Protein AF-0000000070609303 (afdb_homodimer)

Nearest PDB structures (foldseek):
  3dmk-assembly1_A  TM=9.144E-01  e=4.375E-32  Drosophila melanogaster
  6zr7-assembly1_AAA  TM=6.927E-01  e=3.925E-20  Homo sapiens
  6dld-assembly2_C  TM=5.557E-01  e=2.179E-17  Homo sapiens
  5i99-assembly1_A  TM=5.282E-01  e=9.955E-18  Mus musculus
  6dlf-assembly1_A  TM=7.213E-01  e=1.337E-13  Homo sapiens

Organism: Penaeus vannamei (NCBI:txid6689)

Sequence (718 aa):
MTRSYPRVKGVPVVRAMGEVTAVAGERLVLTCPVGGYPIHTRRWFKEGTQLPVSRRQSVHPNGSLVIDNVQRKTDSGSYSCTASTRHGDTSTQSVQVKVLVPPRIGPFSFRSNAAAGIRVQVSCGLEQGDLPVTFRWLKDGTPFTDTRFLDAVDPLRRGPAADLALEVRQLDAYSSILIIPHLSAAHAGNYTCEATNAARSASFTAPLTVSVPPRWVTEPADVSVVRGRDVVLPCQTEGFPPPTVVWRKAHGSAPGTYRDLLGTPGVQQLANGSLFLTQVAKEDEGRYLCEATNTIGAGLSKVVKITVNAPPRFSSHRENVSAGSGTKAILRCPVSGDQPMKVSWHKDGRIVTPSESYRMTRSYPRVKGVPVVRAMGEVTAVAGERLVLTCPVGGYPIHTRRWFKEGTQLPVSRRQSVHPNGSLVIDNVQRKTDSGSYSCTASTRHGDTSTQSVQVKVLVPPRIGPFSFRSNAAAGIRVQVSCGLEQGDLPVTFRWLKDGTPFTDTRFLDAVDPLRRGPAADLALEVRQLDAYSSILIIPHLSAAHAGNYTCEATNAARSASFTAPLTVSVPPRWVTEPADVSVVRGRDVVLPCQTEGFPPPTVVWRKAHGSAPGTYRDLLGTPGVQQLANGSLFLTQVAKEDEGRYLCEATNTIGAGLSKVVKITVNAPPRFSSHRENVSAGSGTKAILRCPVSGDQPMKVSWHKDGRIVTPSESYR

pLDDT: mean 83.14, std 16.48, range [27.83, 97.88]

Solvent-accessible surface area (backbone atoms only — not comparable to full-atom values): 40474 Å² total; per-residue (Å²): 130,82,78,76,71,76,76,47,81,51,73,47,40,44,51,84,69,59,76,42,80,40,47,44,65,34,73,41,78,45,71,55,53,67,40,33,34,71,72,67,45,64,45,43,26,44,81,83,40,67,60,58,50,30,79,48,36,44,71,42,94,86,31,34,37,37,33,47,54,32,39,53,87,76,60,40,44,49,33,33,37,37,35,28,33,87,88,64,50,70,22,70,32,62,32,46,37,44,52,34,42,40,41,36,72,47,65,60,54,56,54,78,61,31,49,51,59,31,26,46,66,46,52,47,32,44,26,42,49,48,81,70,50,46,78,45,48,21,50,72,84,40,57,50,59,59,67,83,71,48,62,75,83,66,77,77,68,62,44,81,50,62,74,44,75,59,45,78,45,76,75,55,82,54,30,35,34,42,36,27,67,56,35,40,72,84,68,42,44,38,38,32,44,36,37,35,35,93,62,34,72,29,75,52,74,32,63,36,46,52,20,34,46,48,41,71,74,38,70,61,58,67,45,78,41,52,57,60,38,68,49,73,45,53,38,27,66,43,39,36,61,70,48,50,65,46,55,26,32,59,46,80,88,54,88,84,40,62,40,75,45,81,82,41,88,54,48,44,73,44,96,62,45,20,38,37,35,50,52,34,45,73,82,63,38,43,45,33,35,44,34,31,40,55,88,36,83,86,44,42,50,40,53,30,41,38,42,55,44,45,68,71,37,66,62,75,73,83,64,84,77,81,53,62,96,91,52,88,72,84,85,79,78,62,64,49,49,56,84,90,71,87,83,82,46,67,56,100,86,39,78,50,60,85,85,57,81,77,125,130,80,79,76,71,76,75,45,80,52,74,48,40,45,51,84,70,58,76,43,80,40,47,44,65,35,74,42,77,47,72,54,53,67,40,34,34,72,70,66,44,65,45,45,28,46,83,84,40,66,59,59,49,27,79,49,36,44,70,41,94,86,32,33,37,37,34,48,54,32,39,53,88,78,60,40,44,50,34,34,38,38,36,28,33,86,88,63,50,69,21,70,32,62,30,46,37,44,51,36,42,40,41,36,73,48,64,61,55,57,55,80,62,32,50,52,60,31,26,46,66,47,54,48,32,45,28,42,49,49,81,69,52,47,79,45,50,22,50,71,85,40,57,49,62,57,69,83,73,51,57,81,81,67,81,77,68,62,46,82,52,63,76,44,76,61,46,78,44,76,75,55,82,52,30,36,34,42,38,27,66,58,36,40,72,82,67,42,44,38,39,32,44,35,36,35,34,94,63,34,71,29,74,51,74,33,64,36,46,53,21,34,46,49,39,70,75,37,70,62,60,67,46,78,42,51,57,60,38,67,49,74,44,50,38,26,66,44,39,36,61,71,47,49,66,48,54,24,32,59,46,79,91,55,87,84,40,63,40,73,43,80,81,41,86,52,50,44,71,45,96,61,43,21,39,37,35,51,54,34,45,74,82,64,38,42,44,33,34,45,34,31,42,54,86,36,84,87,43,41,50,39,53,30,43,39,43,55,43,44,68,71,37,68,60,80,73,83,65,83,76,80,54,61,96,93,51,88,70,84,86,80,79,63,66,46,51,58,85,90,70,87,83,79,45,67,56,99,88,38,80,50,61,86,86,57,80,77,126

InterPro domains:
  IPR003598 Immunoglobulin subtype 2 [SM00408] (23-88)
  IPR003598 Immunoglobulin subtype 2 [SM00408] (115-200)
  IPR003598 Immunoglobulin subtype 2 [SM00408] (226-297)
  IPR003599 Immunoglobulin domain subtype [SM00409] (17-100)
  IPR003599 Immunoglobulin domain subtype [SM00409] (109-211)
  IPR003599 Immunoglobulin domain subtype [SM00409] (220-309)
  IPR007110 Immunoglobulin-like domain [PS50835] (6-96)
  IPR007110 Immunoglobulin-like domain [PS50835] (103-211)
  IPR007110 Immunoglobulin-like domain [PS50835] (214-307)
  IPR007110 Immunoglobulin-like domain [PS50835] (312-359)
  IPR013098 Immunoglobulin I-set [PF07679] (312-358)
  IPR013783 Immunoglobulin-like fold [G3DSA:2.60.40.10] (13-101)
  IPR013783 Immunoglobulin-like fold [G3DSA:2.60.40.10] (102-211)
  IPR013783 Immunoglobulin-like fold [G3DSA:2.60.40.10] (212-306)
  IPR013783 Immunoglobulin-like fold [G3DSA:2.60.40.10] (307-359)
  IPR036179 Immunoglobulin-like domain superfamily [SSF48726] (13-105)
  IPR036179 Immunoglobulin-like domain superfamily [SSF48726] (99-216)
  IPR036179 Immunoglobulin-like domain superfamily [SSF48726] (212-314)
  IPR036179 Immunoglobulin-like domain superfamily [SSF48726] (286-358)

Foldseek 3Di:
DPPPADADADFKEWDAPEEAEAEAQAKDKDATRIHYPDWDDKWKAFPRHTDDPDPQWDADRNRMIMGHRDDQVPRFGKMKMWIADPVGRIYMYIYGYHYWYAWDWDDWEDDDAAEFFAKDKIKTFTPDGDDQKDKWKAFQNHTCPPVVVPPPDDPPCNDPNNPQQKDKADPDSTMIMIIRHTGDQVRFGKMKMWMDDPRGIDIDIYGDHYWYAKDFPDDWEADEEEAQAKDKTDGAIDIVPGWDKFKWFDDDDDPPDTDGPPPPPQWDADPRGMIIGGRDDQVNWGKMKIWIGDPPPDGDIDIYTYHYWYPWDFDDDPDPDDDPDPDQDDDDGDTDTDPPDDDFDDDPRDTDDVVDSPD/DPPPADADADFKEWDAPEEAEAEAQAKDKDATDIHYPDWDDKWKDFPRHTDDPDPQWDADRNRMIMGHRDDQVPRFGKMKMWIADPVGRIYMYIYGYHYWYAWDWDDWEDDPAAEFFAKDKIKTFTPDGDDQKDKWKDFQNHTCPPVVVPPDDDPPCNDPNNPQQKDKADPDSTMIMIIRHTGDQVRFTKMKMWMDDPRGIDIDIYGDHYWYAKDFPDDWEADEEEAQAKDKTDGAIDIVVGWDKFKWFDDDDDPPDTDGCPPPPQWDADPRGMIIGGRDDQVNWGKMKMWIGDPPPDGDIDIYTYHYWYPWDFPDDPDPDDDPDPDQDDDDGDIDTDPPDDDFDDDPRDTDDVVDSPD

Secondary structure (DSSP, 8-state):
--------BSS-EEPP--EEEEETTS-EEEE--EESB---EEEEEETTEESP-STTEEE-TTSEEEESS--HHHH-EEEEEEEE-TTS-EEEEEEEEEEEPPPEEPP--PPTTEETTS-EEEEEEEEE-PSP-EEEEEETTEE---TTS-SSS-TT---GGGGS--EEEE-SSSEEEEEESS--GGG-EEEEEEEE-SS-EEEEEEEE-EEEEEEEEE----EEEETTS-EEE--EEEEESPPEEEEEEE-SSSTT-EEE-TT-TTEEE-TTS-EEESS--GGG-EEEEEEEE-SSTT-EEEEEEEEEE---EE----------TT--------EESSSSP---EEETTEEE-TT----/--------BSS-EEPP--EEEEETTS-EEEE--EESB---EEEEEETTEESP-STTEEE-TTSEEEESS--HHHH-EEEEEEEE-TTS-EEEEEEEEEEEPPPEEPP--PPTTEETTS-EEEEEEEEE-PSP-EEEEEETTEE---TTS-SSS-TT---GGGGS--EEEE-SSSEEEEEESS--GGG-EEEEEEEE-SS-EEEEEEEE-EEEEEEEEE----EEEETT--EEE--EEEEESPPEEEEEEE-SSSTT-EEE-TT-TTEEE-TTS-EEESS--GGG-EEEEEEEE-SSTT-EEEEEEEEEE---EE-S--------TT--------EESSSSP---EEETTEEE-TT----

Radius of gyration: 47.35 Å; Cα contacts (8 Å, |Δi|>4): 1684; chains: 2; bounding box: 68×185×93 Å

Structure (mmCIF, N/CA/C/O backbone):
data_AF-0000000070609303-model_v1
#
loop_
_entity.id
_entity.type
_entity.pdbx_description
1 polymer 'Down syndrome cell adhesion molecule-like protein'
#
loop_
_atom_site.group_PDB
_atom_site.id
_atom_site.type_symbol
_atom_site.label_atom_id
_atom_site.label_alt_id
_atom_site.label_comp_id
_atom_site.label_asym_id
_atom_site.label_entity_id
_atom_site.label_seq_id
_atom_site.pdbx_PDB_ins_code
_atom_site.Cartn_x
_atom_site.Cartn_y
_atom_site.Cartn_z
_atom_site.occupancy
_atom_site.B_iso_or_equiv
_atom_site.auth_seq_id
_atom_site.auth_comp_id
_atom_site.auth_asym_id
_atom_site.auth_atom_id
_atom_site.pdbx_PDB_model_num
ATOM 1 N N . MET A 1 1 ? -32.781 28.156 17.172 1 27.83 1 MET A N 1
ATOM 2 C CA . MET A 1 1 ? -33.438 29.219 17.922 1 27.83 1 MET A CA 1
ATOM 3 C C . MET A 1 1 ? -32.438 30.219 18.484 1 27.83 1 MET A C 1
ATOM 5 O O . MET A 1 1 ? -31.547 29.844 19.266 1 27.83 1 MET A O 1
ATOM 9 N N . THR A 1 2 ? -32.125 31.188 17.719 1 32.16 2 THR A N 1
ATOM 10 C CA . THR A 1 2 ? -31.172 32.25 18.031 1 32.16 2 THR A CA 1
ATOM 11 C C . THR A 1 2 ? -31.562 32.969 19.312 1 32.16 2 THR A C 1
ATOM 13 O O . THR A 1 2 ? -32.625 33.594 19.391 1 32.16 2 THR A O 1
ATOM 16 N N . ARG A 1 3 ? -31.219 32.438 20.453 1 38.66 3 ARG A N 1
ATOM 17 C CA . ARG A 1 3 ? -31.656 33 21.734 1 38.66 3 ARG A CA 1
ATOM 18 C C . ARG A 1 3 ? -31.422 34.5 21.781 1 38.66 3 ARG A C 1
ATOM 20 O O . ARG A 1 3 ? -30.297 34.969 21.594 1 38.66 3 ARG A O 1
ATOM 27 N N . SER A 1 4 ? -32.5 35.219 21.438 1 40.62 4 SER A N 1
ATOM 28 C CA . SER A 1 4 ? -32.562 36.688 21.531 1 40.62 4 SER A CA 1
ATOM 29 C C . SER A 1 4 ? -32.281 37.156 22.953 1 40.62 4 SER A C 1
ATOM 31 O O . SER A 1 4 ? -32.906 36.75 23.906 1 40.62 4 SER A O 1
ATOM 33 N N . TYR A 1 5 ? -31.141 37.375 23.266 1 51.41 5 TYR A N 1
ATOM 34 C CA . TYR A 1 5 ? -30.781 37.844 24.594 1 51.41 5 TYR A CA 1
ATOM 35 C C . TYR A 1 5 ? -31.406 39.219 24.875 1 51.41 5 TYR A C 1
ATOM 37 O O . TYR A 1 5 ? -31.469 40.062 23.984 1 51.41 5 TYR A O 1
ATOM 45 N N . PRO A 1 6 ? -32.188 39.344 25.984 1 49.75 6 PRO A N 1
ATOM 46 C CA . PRO A 1 6 ? -32.812 40.594 26.375 1 49.75 6 PRO A CA 1
ATOM 47 C C . PRO A 1 6 ? -31.844 41.781 26.422 1 49.75 6 PRO A C 1
ATOM 49 O O . PRO A 1 6 ? -30.703 41.625 26.859 1 49.75 6 PRO A O 1
ATOM 52 N N . ARG A 1 7 ? -32.062 42.875 25.688 1 52.84 7 ARG A N 1
ATOM 53 C CA . ARG A 1 7 ? -31.375 44.156 25.562 1 52.84 7 ARG A CA 1
ATOM 54 C C . ARG A 1 7 ? -31.547 44.969 26.828 1 52.84 7 ARG A C 1
ATOM 56 O O . ARG A 1 7 ? -32.562 45.625 27.031 1 52.84 7 ARG A O 1
ATOM 63 N N . VAL A 1 8 ? -31.047 44.531 28.047 1 52.94 8 VAL A N 1
ATOM 64 C CA . VAL A 1 8 ? -31.156 45.406 29.219 1 52.94 8 VAL A CA 1
ATOM 65 C C . VAL A 1 8 ? -30.078 46.5 29.156 1 52.94 8 VAL A C 1
ATOM 67 O O . VAL A 1 8 ? -28.906 46.188 28.891 1 52.94 8 VAL A O 1
ATOM 70 N N . LYS A 1 9 ? -30.5 47.812 29.234 1 64.62 9 LYS A N 1
ATOM 71 C CA . LYS A 1 9 ? -29.656 48.969 29.328 1 64.62 9 LYS A CA 1
ATOM 72 C C . LYS A 1 9 ? -28.719 48.875 30.531 1 64.62 9 LYS A C 1
ATOM 74 O O . LYS A 1 9 ? -29.172 48.625 31.656 1 64.62 9 LYS A O 1
ATOM 79 N N . GLY A 1 10 ? -27.406 48.344 30.5 1 66.31 10 GLY A N 1
ATOM 80 C CA . GLY A 1 10 ? -26.453 48.25 31.594 1 66.31 10 GLY A CA 1
ATOM 81 C C . GLY A 1 10 ? -25.031 47.969 31.125 1 66.31 10 GLY A C 1
ATOM 82 O O . GLY A 1 10 ? -24.719 48.094 29.938 1 66.31 10 GLY A O 1
ATOM 83 N N . VAL A 1 11 ? -24.172 47.688 32.125 1 77.19 11 VAL A N 1
ATOM 84 C CA . VAL A 1 11 ? -22.766 47.344 31.984 1 77.19 11 VAL A CA 1
ATOM 85 C C . VAL A 1 11 ? -22.609 46.062 31.203 1 77.19 11 VAL A C 1
ATOM 87 O O . VAL A 1 11 ? -23.375 45.094 31.391 1 77.19 11 VAL A O 1
ATOM 90 N N . PRO A 1 12 ? -21.828 46.156 30.172 1 81 12 PRO A N 1
ATOM 91 C CA . PRO A 1 12 ? -21.641 44.938 29.391 1 81 12 PRO A CA 1
ATOM 92 C C . PRO A 1 12 ? -21.156 43.75 30.25 1 81 12 PRO A C 1
ATOM 94 O O . PRO A 1 12 ? -20.344 43.938 31.156 1 81 12 PRO A O 1
ATOM 97 N N . VAL A 1 13 ? -21.781 42.656 30.078 1 85 13 VAL A N 1
ATOM 98 C CA . VAL A 1 13 ? -21.375 41.438 30.781 1 85 13 VAL A CA 1
ATOM 99 C C . VAL A 1 13 ? -21.203 40.312 29.781 1 85 13 VAL A C 1
ATOM 101 O O . VAL A 1 13 ? -22.156 39.906 29.109 1 85 13 VAL A O 1
ATOM 104 N N . VAL A 1 14 ? -19.922 39.844 29.734 1 88.88 14 VAL A N 1
ATOM 105 C CA . VAL A 1 14 ? -19.656 38.688 28.906 1 88.88 14 VAL A CA 1
ATOM 106 C C . VAL A 1 14 ? -19.844 37.406 29.734 1 88.88 14 VAL A C 1
ATOM 108 O O . VAL A 1 14 ? -19.25 37.25 30.797 1 88.88 14 VAL A O 1
ATOM 111 N N . ARG A 1 15 ? -20.641 36.562 29.297 1 87.38 15 ARG A N 1
ATOM 112 C CA . ARG A 1 15 ? -20.906 35.312 30.016 1 87.38 15 ARG A CA 1
ATOM 113 C C . ARG A 1 15 ? -19.812 34.312 29.766 1 87.38 15 ARG A C 1
ATOM 115 O O . ARG A 1 15 ? -19.078 34.375 28.781 1 87.38 15 ARG A O 1
ATOM 122 N N . ALA A 1 16 ? -19.719 33.406 30.703 1 87.88 16 ALA A N 1
ATOM 123 C CA . ALA A 1 16 ? -18.703 32.344 30.609 1 87.88 16 ALA A CA 1
ATOM 124 C C . ALA A 1 16 ? -18.984 31.422 29.422 1 87.88 16 ALA A C 1
ATOM 126 O O . ALA A 1 16 ? -20.141 31.094 29.156 1 87.88 16 ALA A O 1
ATOM 127 N N . MET A 1 17 ? -18.031 31.047 28.547 1 87.38 17 MET A N 1
ATOM 128 C CA . MET A 1 17 ? -18.203 30.219 27.344 1 87.38 17 MET A CA 1
ATOM 129 C C . MET A 1 17 ? -17.766 28.781 27.609 1 87.38 17 MET A C 1
ATOM 131 O O . MET A 1 17 ? -18.109 27.891 26.844 1 87.38 17 MET A O 1
ATOM 135 N N . GLY A 1 18 ? -17.266 28.312 28.703 1 85.88 18 GLY A N 1
ATOM 136 C CA . GLY A 1 18 ? -16.797 26.969 28.969 1 85.88 18 GLY A CA 1
ATOM 137 C C . GLY A 1 18 ? -15.633 26.547 28.078 1 85.88 18 GLY A C 1
ATOM 138 O O . GLY A 1 18 ? -15 27.391 27.453 1 85.88 18 GLY A O 1
ATOM 139 N N . GLU A 1 19 ? -15.406 25.219 27.938 1 91.94 19 GLU A N 1
ATOM 140 C CA . GLU A 1 19 ? -14.375 24.672 27.078 1 91.94 19 GLU A CA 1
ATOM 141 C C . GLU A 1 19 ? -14.945 24.281 25.719 1 91.94 19 GLU A C 1
ATOM 143 O O . GLU A 1 19 ? -16.047 23.734 25.641 1 91.94 19 GLU A O 1
ATOM 148 N N . VAL A 1 20 ? -14.164 24.688 24.75 1 94.94 20 VAL A N 1
ATOM 149 C CA . VAL A 1 20 ? -14.625 24.375 23.406 1 94.94 20 VAL A CA 1
ATOM 150 C C . VAL A 1 20 ? -13.656 23.422 22.734 1 94.94 20 VAL A C 1
ATOM 152 O O . VAL A 1 20 ? -12.438 23.562 22.875 1 94.94 20 VAL A O 1
ATOM 155 N N . THR A 1 21 ? -14.227 22.359 22.078 1 95.19 21 THR A N 1
ATOM 156 C CA . THR A 1 21 ? -13.422 21.422 21.328 1 95.19 21 THR A CA 1
ATOM 157 C C . THR A 1 21 ? -13.586 21.641 19.828 1 95.19 21 THR A C 1
ATOM 159 O O . THR A 1 21 ? -14.711 21.672 19.312 1 95.19 21 THR A O 1
ATOM 162 N N . ALA A 1 22 ? -12.453 21.906 19.203 1 96.69 22 ALA A N 1
ATOM 163 C CA . ALA A 1 22 ? -12.445 22.062 17.75 1 96.69 22 ALA A CA 1
ATOM 164 C C . ALA A 1 22 ? -11.773 20.875 17.078 1 96.69 22 ALA A C 1
ATOM 166 O O . ALA A 1 22 ? -11.023 20.125 17.719 1 96.69 22 ALA A O 1
ATOM 167 N N . VAL A 1 23 ? -12.133 20.594 15.82 1 96.62 23 VAL A N 1
ATOM 168 C CA . VAL A 1 23 ? -11.531 19.516 15.031 1 96.62 23 VAL A CA 1
ATOM 169 C C . VAL A 1 23 ? -10.578 20.109 14 1 96.62 23 VAL A C 1
ATOM 171 O O . VAL A 1 23 ? -10.953 21 13.234 1 96.62 23 VAL A O 1
ATOM 174 N N . ALA A 1 24 ? -9.375 19.578 14.047 1 96.25 24 ALA A N 1
ATOM 175 C CA . ALA A 1 24 ? -8.367 20.047 13.102 1 96.25 24 ALA A CA 1
ATOM 176 C C . ALA A 1 24 ? -8.859 19.922 11.664 1 96.25 24 ALA A C 1
ATOM 178 O O . ALA A 1 24 ? -9.422 18.891 11.281 1 96.25 24 ALA A O 1
ATOM 179 N N . GLY A 1 25 ? -8.578 20.984 10.898 1 93.44 25 GLY A N 1
ATOM 180 C CA . GLY A 1 25 ? -8.945 20.984 9.492 1 93.44 25 GLY A CA 1
ATOM 181 C C . GLY A 1 25 ? -10.344 21.531 9.25 1 93.44 25 GLY A C 1
ATOM 182 O O . GLY A 1 25 ? -10.719 21.812 8.102 1 93.44 25 GLY A O 1
ATOM 183 N N . GLU A 1 26 ? -11.109 21.688 10.289 1 95.44 26 GLU A N 1
ATOM 184 C CA . GLU A 1 26 ? -12.469 22.203 10.148 1 95.44 26 GLU A CA 1
ATOM 185 C C . GLU A 1 26 ? -12.562 23.656 10.586 1 95.44 26 GLU A C 1
ATOM 187 O O . GLU A 1 26 ? -11.555 24.281 10.945 1 95.44 26 GLU A O 1
ATOM 192 N N . ARG A 1 27 ? -13.766 24.172 10.414 1 96.44 27 ARG A N 1
ATOM 193 C CA . ARG A 1 27 ? -14.016 25.547 10.805 1 96.44 27 ARG A CA 1
ATOM 194 C C . ARG A 1 27 ? -14.508 25.625 12.242 1 96.44 27 ARG A C 1
ATOM 196 O O . ARG A 1 27 ? -15.297 24.781 12.688 1 96.44 27 ARG A O 1
ATOM 203 N N . LEU A 1 28 ? -14.016 26.609 12.938 1 96.56 28 LEU A N 1
ATOM 204 C CA . LEU A 1 28 ? -14.445 26.875 14.305 1 96.56 28 LEU A CA 1
ATOM 205 C C . LEU A 1 28 ? -15.125 28.234 14.406 1 96.56 28 LEU A C 1
ATOM 207 O O . LEU A 1 28 ? -14.641 29.219 13.844 1 96.56 28 LEU A O 1
ATOM 211 N N . VAL A 1 29 ? -16.266 28.25 14.984 1 96.06 29 VAL A N 1
ATOM 212 C CA . VAL A 1 29 ? -16.984 29.5 15.203 1 96.06 29 VAL A CA 1
ATOM 213 C C . VAL A 1 29 ? -17.188 29.719 16.703 1 96.06 29 VAL A C 1
ATOM 215 O O . VAL A 1 29 ? -17.781 28.891 17.391 1 96.06 29 VAL A O 1
ATOM 218 N N . LEU A 1 30 ? -16.672 30.781 17.188 1 94.81 30 LEU A N 1
ATOM 219 C CA . LEU A 1 30 ? -16.844 31.188 18.578 1 94.81 30 LEU A CA 1
ATOM 220 C C . LEU A 1 30 ? -17.719 32.438 18.656 1 94.81 30 LEU A C 1
ATOM 222 O O . LEU A 1 30 ? -17.547 33.375 17.875 1 94.81 30 LEU A O 1
ATOM 226 N N . THR A 1 31 ? -18.688 32.375 19.422 1 92.31 31 THR A N 1
ATOM 227 C CA . THR A 1 31 ? -19.547 33.531 19.594 1 92.31 31 THR A CA 1
ATOM 228 C C . THR A 1 31 ? -19.391 34.125 21 1 92.31 31 THR A C 1
ATOM 230 O O . THR A 1 31 ? -19.422 33.375 22 1 92.31 31 THR A O 1
ATOM 233 N N . CYS A 1 32 ? -19.172 35.344 21.062 1 89.69 32 CYS A N 1
ATOM 234 C CA . CYS A 1 32 ? -19.047 36.062 22.328 1 89.69 32 CYS A CA 1
ATOM 235 C C . CYS A 1 32 ? -20.422 36.375 22.906 1 89.69 32 CYS A C 1
ATOM 237 O O . CYS A 1 32 ? -21.156 37.219 22.375 1 89.69 32 CYS A O 1
ATOM 239 N N . PRO A 1 33 ? -20.75 35.688 23.953 1 87.56 33 PRO A N 1
ATOM 240 C CA . PRO A 1 33 ? -22.047 35.969 24.578 1 87.56 33 PRO A CA 1
ATOM 241 C C . PRO A 1 33 ? -22.047 37.25 25.422 1 87.56 33 PRO A C 1
ATOM 243 O O . PRO A 1 33 ? -21.609 37.219 26.562 1 87.56 33 PRO A O 1
ATOM 246 N N . VAL A 1 34 ? -22.422 38.281 24.797 1 85.69 34 VAL A N 1
ATOM 247 C CA . VAL A 1 34 ? -22.391 39.531 25.516 1 85.69 34 VAL A CA 1
ATOM 248 C C . VAL A 1 34 ? -23.828 39.969 25.844 1 85.69 34 VAL A C 1
ATOM 250 O O . VAL A 1 34 ? -24.719 39.844 25.016 1 85.69 34 VAL A O 1
ATOM 253 N N . GLY A 1 35 ? -23.969 40.281 27.109 1 81.38 35 GLY A N 1
ATOM 254 C CA . GLY A 1 35 ? -25.188 40.969 27.547 1 81.38 35 GLY A CA 1
ATOM 255 C C . GLY A 1 35 ? -25.016 42.438 27.781 1 81.38 35 GLY A C 1
ATOM 256 O O . GLY A 1 35 ? -23.891 42.906 27.969 1 81.38 35 GLY A O 1
ATOM 257 N N . GLY A 1 36 ? -26.078 43.188 27.609 1 76.44 36 GLY A N 1
ATOM 258 C CA . GLY A 1 36 ? -26.047 44.625 27.844 1 76.44 36 GLY A CA 1
ATOM 259 C C . GLY A 1 36 ? -26.172 45.438 26.562 1 76.44 36 GLY A C 1
ATOM 260 O O . GLY A 1 36 ? -25.922 44.938 25.469 1 76.44 36 GLY A O 1
ATOM 261 N N . TYR A 1 37 ? -26.797 46.656 26.703 1 76.19 37 TYR A N 1
ATOM 262 C CA . TYR A 1 37 ? -27 47.531 25.547 1 76.19 37 TYR A CA 1
ATOM 263 C C . TYR A 1 37 ? -26.828 49 25.922 1 76.19 37 TYR A C 1
ATOM 265 O O . TYR A 1 37 ? -27.203 49.406 27.016 1 76.19 37 TYR A O 1
ATOM 273 N N . PRO A 1 38 ? -26.047 49.625 25.047 1 79.56 38 PRO A N 1
ATOM 274 C CA . PRO A 1 38 ? -25.5 49.281 23.734 1 79.56 38 PRO A CA 1
ATOM 275 C C . PRO A 1 38 ? -24.047 48.812 23.812 1 79.56 38 PRO A C 1
ATOM 277 O O . PRO A 1 38 ? -23.266 49.344 24.594 1 79.56 38 PRO A O 1
ATOM 280 N N . ILE A 1 39 ? -23.75 47.812 23.125 1 81.44 39 ILE A N 1
ATOM 281 C CA . ILE A 1 39 ? -22.375 47.344 23.016 1 81.44 39 ILE A CA 1
ATOM 282 C C . ILE A 1 39 ? -21.688 48.062 21.828 1 81.44 39 ILE A C 1
ATOM 284 O O . ILE A 1 39 ? -22.234 48.062 20.719 1 81.44 39 ILE A O 1
ATOM 288 N N . HIS A 1 40 ? -20.578 48.688 22.156 1 81.44 40 HIS A N 1
ATOM 289 C CA . HIS A 1 40 ? -19.891 49.469 21.125 1 81.44 40 HIS A CA 1
ATOM 290 C C . HIS A 1 40 ? -18.891 48.625 20.359 1 81.44 40 HIS A C 1
ATOM 292 O O . HIS A 1 40 ? -18.812 48.688 19.125 1 81.44 40 HIS A O 1
ATOM 298 N N . THR A 1 41 ? -18.125 47.875 21.141 1 85.31 41 THR A N 1
ATOM 299 C CA . THR A 1 41 ? -17.094 47.094 20.438 1 85.31 41 THR A CA 1
ATOM 300 C C . THR A 1 41 ? -16.969 45.719 21.047 1 85.31 41 THR A C 1
ATOM 302 O O . THR A 1 41 ? -17.234 45.5 22.234 1 85.31 41 THR A O 1
ATOM 305 N N . ARG A 1 42 ? -16.812 44.781 20.219 1 89.44 42 ARG A N 1
ATOM 306 C CA . ARG A 1 42 ? -16.469 43.438 20.594 1 89.44 42 ARG A CA 1
ATOM 307 C C . ARG A 1 42 ? -15.141 43 19.969 1 89.44 42 ARG A C 1
ATOM 309 O O . ARG A 1 42 ? -14.984 43.062 18.75 1 89.44 42 ARG A O 1
ATOM 316 N N . ARG A 1 43 ? -14.227 42.594 20.844 1 91 43 ARG A N 1
ATOM 317 C CA . ARG A 1 43 ? -12.906 42.219 20.344 1 91 43 ARG A CA 1
ATOM 318 C C . ARG A 1 43 ? -12.5 40.844 20.859 1 91 43 ARG A C 1
ATOM 320 O O . ARG A 1 43 ? -12.859 40.469 21.969 1 91 43 ARG A O 1
ATOM 327 N N . TRP A 1 44 ? -11.82 40.188 20.016 1 94.75 44 TRP A N 1
ATOM 328 C CA . TRP A 1 44 ? -11.289 38.906 20.375 1 94.75 44 TRP A CA 1
ATOM 329 C C . TRP A 1 44 ? -9.773 38.938 20.531 1 94.75 44 TRP A C 1
ATOM 331 O O . TRP A 1 44 ? -9.094 39.688 19.812 1 94.75 44 TRP A O 1
ATOM 341 N N . PHE A 1 45 ? -9.289 38.156 21.5 1 94.62 45 PHE A N 1
ATOM 342 C CA . PHE A 1 45 ? -7.855 38.062 21.734 1 94.62 45 PHE A CA 1
ATOM 343 C C . PHE A 1 45 ? -7.434 36.594 21.891 1 94.62 45 PHE A C 1
ATOM 345 O O . PHE A 1 45 ? -8.211 35.75 22.375 1 94.62 45 PHE A O 1
ATOM 352 N N . LYS A 1 46 ? -6.254 36.281 21.453 1 94.56 46 LYS A N 1
ATOM 353 C CA . LYS A 1 46 ? -5.609 35 21.734 1 94.56 46 LYS A CA 1
ATOM 354 C C . LYS A 1 46 ? -4.301 35.219 22.5 1 94.56 46 LYS A C 1
ATOM 356 O O . LYS A 1 46 ? -3.369 35.844 21.984 1 94.56 46 LYS A O 1
ATOM 361 N N . GLU A 1 47 ? -4.25 34.656 23.594 1 92.88 47 GLU A N 1
ATOM 362 C CA . GLU A 1 47 ? -3.062 34.781 24.438 1 92.88 47 GLU A CA 1
ATOM 363 C C . GLU A 1 47 ? -2.586 36.219 24.5 1 92.88 47 GLU A C 1
ATOM 365 O O . GLU A 1 47 ? -1.4 36.5 24.312 1 92.88 47 GLU A O 1
ATOM 370 N N . GLY A 1 48 ? -3.533 37.125 24.484 1 88.44 48 GLY A N 1
ATOM 371 C CA . GLY A 1 48 ? -3.225 38.531 24.688 1 88.44 48 GLY A CA 1
ATOM 372 C C . GLY A 1 48 ? -3.123 39.312 23.391 1 88.44 48 GLY A C 1
ATOM 373 O O . GLY A 1 48 ? -3.084 40.562 23.406 1 88.44 48 GLY A O 1
ATOM 374 N N . THR A 1 49 ? -3.084 38.625 22.328 1 89 49 THR A N 1
ATOM 375 C CA . THR A 1 49 ? -2.98 39.281 21.031 1 89 49 THR A CA 1
ATOM 376 C C . THR A 1 49 ? -4.355 39.438 20.391 1 89 49 THR A C 1
ATOM 378 O O . THR A 1 49 ? -5.121 38.469 20.297 1 89 49 THR A O 1
ATOM 381 N N . GLN A 1 50 ? -4.594 40.688 19.953 1 90.38 50 GLN A N 1
ATOM 382 C CA . GLN A 1 50 ? -5.895 40.938 19.344 1 90.38 50 GLN A CA 1
ATOM 383 C C . GLN A 1 50 ? -6.016 40.25 17.984 1 90.38 50 GLN A C 1
ATOM 385 O O . GLN A 1 50 ? -5.078 40.281 17.188 1 90.38 50 GLN A O 1
ATOM 390 N N . LEU A 1 51 ? -7.176 39.781 17.688 1 90.62 51 LEU A N 1
ATOM 391 C CA . LEU A 1 51 ? -7.465 39.094 16.438 1 90.62 51 LEU A CA 1
ATOM 392 C C . LEU A 1 51 ? -8.219 40 15.477 1 90.62 51 LEU A C 1
ATOM 394 O O . LEU A 1 51 ? -8.883 40.969 15.906 1 90.62 51 LEU A O 1
ATOM 398 N N . PRO A 1 52 ? -8.023 39.688 14.219 1 88.69 52 PRO A N 1
ATOM 399 C CA . PRO A 1 52 ? -7.371 38.594 13.516 1 88.69 52 PRO A CA 1
ATOM 400 C C . PRO A 1 52 ? -5.887 38.844 13.266 1 88.69 52 PRO A C 1
ATOM 402 O O . PRO A 1 52 ? -5.48 39.969 13.039 1 88.69 52 PRO A O 1
ATOM 405 N N . VAL A 1 53 ? -5.121 37.75 13.352 1 85.06 53 VAL A N 1
ATOM 406 C CA . VAL A 1 53 ? -3.693 37.844 13.07 1 85.06 53 VAL A CA 1
ATOM 407 C C . VAL A 1 53 ? -3.363 37.094 11.789 1 85.06 53 VAL A C 1
ATOM 409 O O . VAL A 1 53 ? -2.23 37.156 11.305 1 85.06 53 VAL A O 1
ATOM 412 N N . SER A 1 54 ? -4.352 36.406 11.281 1 87.25 54 SER A N 1
ATOM 413 C CA . SER A 1 54 ? -4.156 35.625 10.062 1 87.25 54 SER A CA 1
ATOM 414 C C . SER A 1 54 ? -5.387 35.688 9.164 1 87.25 54 SER A C 1
ATOM 416 O O . SER A 1 54 ? -6.457 36.125 9.594 1 87.25 54 SER A O 1
ATOM 418 N N . ARG A 1 55 ? -5.133 35.281 7.941 1 85.5 55 ARG A N 1
ATOM 419 C CA . ARG A 1 55 ? -6.219 35.281 6.965 1 85.5 55 ARG A CA 1
ATOM 420 C C . ARG A 1 55 ? -7.281 34.25 7.324 1 85.5 55 ARG A C 1
ATOM 422 O O . ARG A 1 55 ? -8.445 34.406 6.949 1 85.5 55 ARG A O 1
ATOM 429 N N . ARG A 1 56 ? -6.898 33.312 8.07 1 90.56 56 ARG A N 1
ATOM 430 C CA . ARG A 1 56 ? -7.816 32.219 8.406 1 90.56 56 ARG A CA 1
ATOM 431 C C . ARG A 1 56 ? -8.797 32.656 9.484 1 90.56 56 ARG A C 1
ATOM 433 O O . ARG A 1 56 ? -9.773 31.953 9.766 1 90.56 56 ARG A O 1
ATOM 440 N N . GLN A 1 57 ? -8.547 33.781 10.078 1 91.12 57 GLN A N 1
ATOM 441 C CA . GLN A 1 57 ? -9.375 34.281 11.172 1 91.12 57 GLN A CA 1
ATOM 442 C C . GLN A 1 57 ? -10.219 35.469 10.719 1 91.12 57 GLN A C 1
ATOM 444 O O . GLN A 1 57 ? -9.734 36.344 9.977 1 91.12 57 GLN A O 1
ATOM 449 N N . SER A 1 58 ? -11.461 35.406 11.117 1 89.81 58 SER A N 1
ATOM 450 C CA . SER A 1 58 ? -12.359 36.531 10.836 1 89.81 58 SER A CA 1
ATOM 451 C C . SER A 1 58 ? -13.219 36.875 12.047 1 89.81 58 SER A C 1
ATOM 453 O O . SER A 1 58 ? -13.812 36 12.664 1 89.81 58 SER A O 1
ATOM 455 N N . VAL A 1 59 ? -13.18 38.156 12.352 1 89.5 59 VAL A N 1
ATOM 456 C CA . VAL A 1 59 ? -14.016 38.656 13.445 1 89.5 59 VAL A CA 1
ATOM 457 C C . VAL A 1 59 ? -15.195 39.438 12.883 1 89.5 59 VAL A C 1
ATOM 459 O O . VAL A 1 59 ? -15.008 40.406 12.156 1 89.5 59 VAL A O 1
ATOM 462 N N . HIS A 1 60 ? -16.281 39 13.234 1 88.81 60 HIS A N 1
ATOM 463 C CA . HIS A 1 60 ? -17.484 39.656 12.719 1 88.81 60 HIS A CA 1
ATOM 464 C C . HIS A 1 60 ? -18.047 40.656 13.727 1 88.81 60 HIS A C 1
ATOM 466 O O . HIS A 1 60 ? -17.844 40.5 14.93 1 88.81 60 HIS A O 1
ATOM 472 N N . PRO A 1 61 ? -18.797 41.594 13.18 1 83.25 61 PRO A N 1
ATOM 473 C CA . PRO A 1 61 ? -19.375 42.625 14.055 1 83.25 61 PRO A CA 1
ATOM 474 C C . PRO A 1 61 ? -20.359 42.062 15.07 1 83.25 61 PRO A C 1
ATOM 476 O O . PRO A 1 61 ? -20.578 42.656 16.125 1 83.25 61 PRO A O 1
ATOM 479 N N . ASN A 1 62 ? -20.906 40.969 14.805 1 82.19 62 ASN A N 1
ATOM 480 C CA . ASN A 1 62 ? -21.859 40.344 15.711 1 82.19 62 ASN A CA 1
ATOM 481 C C . ASN A 1 62 ? -21.156 39.656 16.891 1 82.19 62 ASN A C 1
ATOM 483 O O . ASN A 1 62 ? -21.812 39.125 17.781 1 82.19 62 ASN A O 1
ATOM 487 N N . GLY A 1 63 ? -19.797 39.719 16.859 1 86.81 63 GLY A N 1
ATOM 488 C CA . GLY A 1 63 ? -19.031 39.156 17.953 1 86.81 63 GLY A CA 1
ATOM 489 C C . GLY A 1 63 ? -18.578 37.719 17.688 1 86.81 63 GLY A C 1
ATOM 490 O O . GLY A 1 63 ? -18.016 37.062 18.578 1 86.81 63 GLY A O 1
ATOM 491 N N . SER A 1 64 ? -18.812 37.344 16.5 1 91.94 64 SER A N 1
ATOM 492 C CA . SER A 1 64 ? -18.406 35.969 16.172 1 91.94 64 SER A CA 1
ATOM 493 C C . SER A 1 64 ? -16.969 35.938 15.633 1 91.94 64 SER A C 1
ATOM 495 O O . SER A 1 64 ? -16.578 36.844 14.867 1 91.94 64 SER A O 1
ATOM 497 N N . LEU A 1 65 ? -16.234 35.031 16.156 1 94.56 65 LEU A N 1
ATOM 498 C CA . LEU A 1 65 ? -14.914 34.719 15.617 1 94.56 65 LEU A CA 1
ATOM 499 C C . LEU A 1 65 ? -14.945 33.438 14.805 1 94.56 65 LEU A C 1
ATOM 501 O O . LEU A 1 65 ? -15.359 32.375 15.305 1 94.56 65 LEU A O 1
ATOM 505 N N . VAL A 1 66 ? -14.516 33.562 13.57 1 95.81 66 VAL A N 1
ATOM 506 C CA . VAL A 1 66 ? -14.469 32.375 12.68 1 95.81 66 VAL A CA 1
ATOM 507 C C . VAL A 1 66 ? -13.023 32.031 12.344 1 95.81 66 VAL A C 1
ATOM 509 O O . VAL A 1 66 ? -12.258 32.906 11.914 1 95.81 66 VAL A O 1
ATOM 512 N N . ILE A 1 67 ? -12.625 30.828 12.609 1 95.06 67 ILE A N 1
ATOM 513 C CA . ILE A 1 67 ? -11.305 30.328 12.25 1 95.06 67 ILE A CA 1
ATOM 514 C C . ILE A 1 67 ? -11.445 29.188 11.242 1 95.06 67 ILE A C 1
ATOM 516 O O . ILE A 1 67 ? -12.016 28.141 11.555 1 95.06 67 ILE A O 1
ATOM 520 N N . ASP A 1 68 ? -10.852 29.469 10.109 1 94 68 ASP A N 1
ATOM 521 C CA . ASP A 1 68 ? -10.898 28.438 9.07 1 94 68 ASP A CA 1
ATOM 522 C C . ASP A 1 68 ? -9.695 27.5 9.18 1 94 68 ASP A C 1
ATOM 524 O O . ASP A 1 68 ? -8.609 27.922 9.594 1 94 68 ASP A O 1
ATOM 528 N N . ASN A 1 69 ? -9.945 26.25 8.844 1 93.75 69 ASN A N 1
ATOM 529 C CA . ASN A 1 69 ? -8.867 25.266 8.797 1 93.75 69 ASN A CA 1
ATOM 530 C C . ASN A 1 69 ? -8.039 25.281 10.078 1 93.75 69 ASN A C 1
ATOM 532 O O . ASN A 1 69 ? -6.828 25.5 10.039 1 93.75 69 ASN A O 1
ATOM 536 N N . VAL A 1 70 ? -8.75 24.906 11.102 1 95.62 70 VAL A N 1
ATOM 537 C CA . VAL A 1 70 ? -8.172 24.938 12.438 1 95.62 70 VAL A CA 1
ATOM 538 C C . VAL A 1 70 ? -6.941 24.047 12.484 1 95.62 70 VAL A C 1
ATOM 540 O O . VAL A 1 70 ? -6.957 22.922 11.953 1 95.62 70 VAL A O 1
ATOM 543 N N . GLN A 1 71 ? -5.879 24.594 13.078 1 92.94 71 GLN A N 1
ATOM 544 C CA . GLN A 1 71 ? -4.641 23.859 13.273 1 92.94 71 GLN A CA 1
ATOM 545 C C . GLN A 1 71 ? -4.309 23.719 14.75 1 92.94 71 GLN A C 1
ATOM 547 O O . GLN A 1 71 ? -4.453 24.672 15.523 1 92.94 71 GLN A O 1
ATOM 552 N N . ARG A 1 72 ? -3.871 22.547 15.094 1 92.69 72 ARG A N 1
ATOM 553 C CA . ARG A 1 72 ? -3.59 22.297 16.5 1 92.69 72 ARG A CA 1
ATOM 554 C C . ARG A 1 72 ? -2.461 23.188 17 1 92.69 72 ARG A C 1
ATOM 556 O O . ARG A 1 72 ? -2.559 23.781 18.078 1 92.69 72 ARG A O 1
ATOM 563 N N . LYS A 1 73 ? -1.456 23.344 16.219 1 88.38 73 LYS A N 1
ATOM 564 C CA . LYS A 1 73 ? -0.26 24.062 16.656 1 88.38 73 LYS A CA 1
ATOM 565 C C . LYS A 1 73 ? -0.54 25.547 16.828 1 88.38 73 LYS A C 1
ATOM 567 O O . LYS A 1 73 ? -0.053 26.188 17.766 1 88.38 73 LYS A O 1
ATOM 572 N N . THR A 1 74 ? -1.391 26.078 15.984 1 88.94 74 THR A N 1
ATOM 573 C CA . THR A 1 74 ? -1.552 27.531 15.953 1 88.94 74 THR A CA 1
ATOM 574 C C . THR A 1 74 ? -2.863 27.938 16.609 1 88.94 74 THR A C 1
ATOM 576 O O . THR A 1 74 ? -2.973 29.047 17.156 1 88.94 74 THR A O 1
ATOM 579 N N . ASP A 1 75 ? -3.826 27.047 16.625 1 93.62 75 ASP A N 1
ATOM 580 C CA . ASP A 1 75 ? -5.156 27.516 17 1 93.62 75 ASP A CA 1
ATOM 581 C C . ASP A 1 75 ? -5.551 27 18.375 1 93.62 75 ASP A C 1
ATOM 583 O O . ASP A 1 75 ? -6.539 27.453 18.953 1 93.62 75 ASP A O 1
ATOM 587 N N . SER A 1 76 ? -4.801 26.109 18.922 1 95.5 76 SER A N 1
ATOM 588 C CA . SER A 1 76 ? -5.066 25.688 20.281 1 95.5 76 SER A CA 1
ATOM 589 C C . SER A 1 76 ? -4.617 26.75 21.297 1 95.5 76 SER A C 1
ATOM 591 O O . SER A 1 76 ? -3.666 27.484 21.031 1 95.5 76 SER A O 1
ATOM 593 N N . GLY A 1 77 ? -5.449 26.875 22.406 1 95.06 77 GLY A N 1
ATOM 594 C CA . GLY A 1 77 ? -5.043 27.812 23.453 1 95.06 77 GLY A CA 1
ATOM 595 C C . GLY A 1 77 ? -6.203 28.578 24.047 1 95.06 77 GLY A C 1
ATOM 596 O O . GLY A 1 77 ? -7.355 28.156 23.938 1 95.06 77 GLY A O 1
ATOM 597 N N . SER A 1 78 ? -5.82 29.641 24.672 1 96 78 SER A N 1
ATOM 598 C CA . SER A 1 78 ? -6.805 30.453 25.375 1 96 78 SER A CA 1
ATOM 599 C C . SER A 1 78 ? -7.215 31.672 24.531 1 96 78 SER A C 1
ATOM 601 O O . SER A 1 78 ? -6.359 32.406 24.047 1 96 78 SER A O 1
ATOM 603 N N . TYR A 1 79 ? -8.508 31.766 24.375 1 96.38 79 TYR A N 1
ATOM 604 C CA . TYR A 1 79 ? -9.086 32.906 23.703 1 96.38 79 TYR A CA 1
ATOM 605 C C . TYR A 1 79 ? -9.906 33.781 24.672 1 96.38 79 TYR A C 1
ATOM 607 O O . TYR A 1 79 ? -10.453 33.25 25.641 1 96.38 79 TYR A O 1
ATOM 615 N N . SER A 1 80 ? -9.922 35.031 24.391 1 95.38 80 SER A N 1
ATOM 616 C CA . SER A 1 80 ? -10.727 35.938 25.234 1 95.38 80 SER A CA 1
ATOM 617 C C . SER A 1 80 ? -11.523 36.906 24.391 1 95.38 80 SER A C 1
ATOM 619 O O . SER A 1 80 ? -11.078 37.344 23.328 1 95.38 80 SER A O 1
ATOM 621 N N . CYS A 1 81 ? -12.664 37.188 24.844 1 93.75 81 CYS A N 1
ATOM 622 C CA . CYS A 1 81 ? -13.523 38.188 24.219 1 93.75 81 CYS A CA 1
ATOM 623 C C . CYS A 1 81 ? -13.781 39.344 25.156 1 93.75 81 CYS A C 1
ATOM 625 O O . CYS A 1 81 ? -14.07 39.125 26.344 1 93.75 81 CYS A O 1
ATOM 627 N N . THR A 1 82 ? -13.625 40.531 24.609 1 92.31 82 THR A N 1
ATOM 628 C CA . THR A 1 82 ? -13.836 41.75 25.391 1 92.31 82 THR A CA 1
ATOM 629 C C . THR A 1 82 ? -14.922 42.625 24.75 1 92.31 82 THR A C 1
ATOM 631 O O . THR A 1 82 ? -14.859 42.906 23.562 1 92.31 82 THR A O 1
ATOM 634 N N . ALA A 1 83 ? -15.891 42.969 25.531 1 90.44 83 ALA A N 1
ATOM 635 C CA . ALA A 1 83 ? -16.938 43.906 25.109 1 90.44 83 ALA A CA 1
ATOM 636 C C . ALA A 1 83 ? -16.812 45.219 25.828 1 90.44 83 ALA A C 1
ATOM 638 O O . ALA A 1 83 ? -16.516 45.281 27.031 1 90.44 83 ALA A O 1
ATOM 639 N N . SER A 1 84 ? -16.953 46.25 24.984 1 87.94 84 SER A N 1
ATOM 640 C CA . SER A 1 84 ? -16.844 47.562 25.578 1 87.94 84 SER A CA 1
ATOM 641 C C . SER A 1 84 ? -18.031 48.438 25.172 1 87.94 84 SER A C 1
ATOM 643 O O . SER A 1 84 ? -18.641 48.219 24.125 1 87.94 84 SER A O 1
ATOM 645 N N . THR A 1 85 ? -18.375 49.375 26.109 1 83.44 85 THR A N 1
ATOM 646 C CA . THR A 1 85 ? -19.375 50.375 25.812 1 83.44 85 THR A CA 1
ATOM 647 C C . THR A 1 85 ? -18.719 51.688 25.422 1 83.44 85 THR A C 1
ATOM 649 O O . THR A 1 85 ? -17.5 51.844 25.5 1 83.44 85 THR A O 1
ATOM 652 N N . ARG A 1 86 ? -19.547 52.625 25.047 1 82.06 86 ARG A N 1
ATOM 653 C CA . ARG A 1 86 ? -19.031 53.938 24.656 1 82.06 86 ARG A CA 1
ATOM 654 C C . ARG A 1 86 ? -18.453 54.688 25.844 1 82.06 86 ARG A C 1
ATOM 656 O O . ARG A 1 86 ? -17.594 55.562 25.688 1 82.06 86 ARG A O 1
ATOM 663 N N . HIS A 1 87 ? -18.938 54.344 27 1 79.31 87 HIS A N 1
ATOM 664 C CA . HIS A 1 87 ? -18.531 55.062 28.203 1 79.31 87 HIS A CA 1
ATOM 665 C C . HIS A 1 87 ? -17.266 54.469 28.812 1 79.31 87 HIS A C 1
ATOM 667 O O . HIS A 1 87 ? -16.781 54.938 29.844 1 79.31 87 HIS A O 1
ATOM 673 N N . GLY A 1 88 ? -16.828 53.375 28.203 1 77.94 88 GLY A N 1
ATOM 674 C CA . GLY A 1 88 ? -15.547 52.875 28.656 1 77.94 88 GLY A CA 1
ATOM 675 C C . GLY A 1 88 ? -15.664 51.594 29.5 1 77.94 88 GLY A C 1
ATOM 676 O O . GLY A 1 88 ? -14.648 51.031 29.891 1 77.94 88 GLY A O 1
ATOM 677 N N . ASP A 1 89 ? -16.844 51.219 29.891 1 83.69 89 ASP A N 1
ATOM 678 C CA . ASP A 1 89 ? -17 49.969 30.656 1 83.69 89 ASP A CA 1
ATOM 679 C C . ASP A 1 89 ? -16.641 48.75 29.797 1 83.69 89 ASP A C 1
ATOM 681 O O . ASP A 1 89 ? -16.969 48.688 28.609 1 83.69 89 ASP A O 1
ATOM 685 N N . THR A 1 90 ? -15.789 47.844 30.406 1 88.19 90 THR A N 1
ATOM 686 C CA . THR A 1 90 ? -15.352 46.656 29.656 1 88.19 90 THR A CA 1
ATOM 687 C C . THR A 1 90 ? -15.617 45.375 30.453 1 88.19 90 THR A C 1
ATOM 689 O O . THR A 1 90 ? -15.656 45.406 31.672 1 88.19 90 THR A O 1
ATOM 692 N N . SER A 1 91 ? -16.016 44.344 29.797 1 91.19 91 SER A N 1
ATOM 693 C CA . SER A 1 91 ? -16.125 43 30.344 1 91.19 91 SER A CA 1
ATOM 694 C C . SER A 1 91 ? -15.383 42 29.469 1 91.19 91 SER A C 1
ATOM 696 O O . SER A 1 91 ? -15.438 42.062 28.234 1 91.19 91 SER A O 1
ATOM 698 N N . THR A 1 92 ? -14.609 41.125 30.172 1 92.31 92 THR A N 1
ATOM 699 C CA . THR A 1 92 ? -13.812 40.156 29.422 1 92.31 92 THR A CA 1
ATOM 700 C C . THR A 1 92 ? -14.016 38.719 29.984 1 92.31 92 THR A C 1
ATOM 702 O O . THR A 1 92 ? -14.117 38.562 31.203 1 92.31 92 THR A O 1
ATOM 705 N N . GLN A 1 93 ? -14.211 37.812 29.125 1 93.38 93 GLN A N 1
ATOM 706 C CA . GLN A 1 93 ? -14.227 36.375 29.5 1 93.38 93 GLN A CA 1
ATOM 707 C C . GLN A 1 93 ? -13.32 35.562 28.578 1 93.38 93 GLN A C 1
ATOM 709 O O . GLN A 1 93 ? -13.109 35.938 27.422 1 93.38 93 GLN A O 1
ATOM 714 N N . SER A 1 94 ? -12.773 34.469 29.188 1 94.31 94 SER A N 1
ATOM 715 C CA . SER A 1 94 ? -11.859 33.625 28.422 1 94.31 94 SER A CA 1
ATOM 716 C C . SER A 1 94 ? -12.469 32.25 28.156 1 94.31 94 SER A C 1
ATOM 718 O O . SER A 1 94 ? -13.352 31.812 28.891 1 94.31 94 SER A O 1
ATOM 720 N N . VAL A 1 95 ? -11.992 31.656 27.078 1 94.44 95 VAL A N 1
ATOM 721 C CA . VAL A 1 95 ? -12.406 30.312 26.719 1 94.44 95 VAL A CA 1
ATOM 722 C C . VAL A 1 95 ? -11.188 29.516 26.234 1 94.44 95 VAL A C 1
ATOM 724 O O . VAL A 1 95 ? -10.312 30.047 25.562 1 94.44 95 VAL A O 1
ATOM 727 N N . GLN A 1 96 ? -11.172 28.297 26.766 1 96 96 GLN A N 1
ATOM 728 C CA . GLN A 1 96 ? -10.102 27.391 26.328 1 96 96 GLN A CA 1
ATOM 729 C C . GLN A 1 96 ? -10.539 26.578 25.125 1 96 96 GLN A C 1
ATOM 731 O O . GLN A 1 96 ? -11.586 25.922 25.156 1 96 96 GLN A O 1
ATOM 736 N N . VAL A 1 97 ? -9.742 26.656 24.078 1 96.62 97 VAL A N 1
ATOM 737 C CA . VAL A 1 97 ? -10.031 25.906 22.875 1 96.62 97 VAL A CA 1
ATOM 738 C C . VAL A 1 97 ? -9.07 24.719 22.75 1 96.62 97 VAL A C 1
ATOM 740 O O . VAL A 1 97 ? -7.852 24.906 22.719 1 96.62 97 VAL A O 1
ATOM 743 N N . LYS A 1 98 ? -9.617 23.531 22.734 1 96.75 98 LYS A N 1
ATOM 744 C CA . LYS A 1 98 ? -8.852 22.312 22.5 1 96.75 98 LYS A CA 1
ATOM 745 C C . LYS A 1 98 ? -9.078 21.781 21.078 1 96.75 98 LYS A C 1
ATOM 747 O O . LYS A 1 98 ? -10.227 21.594 20.672 1 96.75 98 LYS A O 1
ATOM 752 N N . VAL A 1 99 ? -7.988 21.562 20.406 1 97.06 99 VAL A N 1
ATOM 753 C CA . VAL A 1 99 ? -8.109 21.094 19.031 1 97.06 99 VAL A CA 1
ATOM 754 C C . VAL A 1 99 ? -7.836 19.594 18.969 1 97.06 99 VAL A C 1
ATOM 756 O O . VAL A 1 99 ? -6.762 19.141 19.375 1 97.06 99 VAL A O 1
ATOM 759 N N . LEU A 1 100 ? -8.805 18.828 18.516 1 97.56 100 LEU A N 1
ATOM 760 C CA . LEU A 1 100 ? -8.625 17.391 18.312 1 97.56 100 LEU A CA 1
ATOM 761 C C . LEU A 1 100 ? -8.25 17.094 16.859 1 97.56 100 LEU A C 1
ATOM 763 O O . LEU A 1 100 ? -8.766 17.734 15.938 1 97.56 100 LEU A O 1
ATOM 767 N N . VAL A 1 101 ? -7.355 16.172 16.719 1 96.75 101 VAL A N 1
ATOM 768 C CA . VAL A 1 101 ? -6.914 15.797 15.383 1 96.75 101 VAL A CA 1
ATOM 769 C C . VAL A 1 101 ? -7.586 14.492 14.969 1 96.75 101 VAL A C 1
ATOM 771 O O . VAL A 1 101 ? -7.406 13.461 15.617 1 96.75 101 VAL A O 1
ATOM 774 N N . PRO A 1 102 ? -8.391 14.547 13.93 1 97.06 102 PRO A N 1
ATOM 775 C CA . PRO A 1 102 ? -9.016 13.312 13.445 1 97.06 102 PRO A CA 1
ATOM 776 C C . PRO A 1 102 ? -8.008 12.336 12.852 1 97.06 102 PRO A C 1
ATOM 778 O O . PRO A 1 102 ? -6.906 12.734 12.469 1 97.06 102 PRO A O 1
ATOM 781 N N . PRO A 1 103 ? -8.438 11.078 12.82 1 97.19 103 PRO A N 1
ATOM 782 C CA . PRO A 1 103 ? -7.512 10.094 12.258 1 97.19 103 PRO A CA 1
ATOM 783 C C . PRO A 1 103 ? -7.348 10.227 10.75 1 97.19 103 PRO A C 1
ATOM 785 O O . PRO A 1 103 ? -8.281 10.648 10.055 1 97.19 103 PRO A O 1
ATOM 788 N N . ARG A 1 104 ? -6.148 9.938 10.344 1 96.5 104 ARG A N 1
ATOM 789 C CA . ARG A 1 104 ? -5.828 9.766 8.93 1 96.5 104 ARG A CA 1
ATOM 790 C C . ARG A 1 104 ? -5.09 8.453 8.695 1 96.5 104 ARG A C 1
ATOM 792 O O . ARG A 1 104 ? -4.082 8.172 9.344 1 96.5 104 ARG A O 1
ATOM 799 N N . ILE A 1 105 ? -5.625 7.676 7.742 1 96.81 105 ILE A N 1
ATOM 800 C CA . ILE A 1 105 ? -5.094 6.34 7.496 1 96.81 105 ILE A CA 1
ATOM 801 C C . ILE A 1 105 ? -4.129 6.379 6.312 1 96.81 105 ILE A C 1
ATOM 803 O O . ILE A 1 105 ? -4.391 7.051 5.312 1 96.81 105 ILE A O 1
ATOM 807 N N . GLY A 1 106 ? -3 5.691 6.484 1 95.69 106 GLY A N 1
ATOM 808 C CA . GLY A 1 106 ? -2.09 5.52 5.363 1 95.69 106 GLY A CA 1
ATOM 809 C C . GLY A 1 106 ? -2.635 4.598 4.285 1 95.69 106 GLY A C 1
ATOM 810 O O . GLY A 1 106 ? -3.496 3.76 4.559 1 95.69 106 GLY A O 1
ATOM 811 N N . PRO A 1 107 ? -2.094 4.762 3.16 1 94.44 107 PRO A N 1
ATOM 812 C CA . PRO A 1 107 ? -2.578 3.918 2.064 1 94.44 107 PRO A CA 1
ATOM 813 C C . PRO A 1 107 ? -2.088 2.477 2.168 1 94.44 107 PRO A C 1
ATOM 815 O O . PRO A 1 107 ? -1.022 2.223 2.736 1 94.44 107 PRO A O 1
ATOM 818 N N . PHE A 1 108 ? -2.895 1.518 1.751 1 95.5 108 PHE A N 1
ATOM 819 C CA . PHE A 1 108 ? -2.535 0.116 1.574 1 95.5 108 PHE A CA 1
ATOM 820 C C . PHE A 1 108 ? -3.195 -0.459 0.328 1 95.5 108 PHE A C 1
ATOM 822 O O . PHE A 1 108 ? -4.16 0.108 -0.188 1 95.5 108 PHE A O 1
ATOM 829 N N . SER A 1 109 ? -2.596 -1.504 -0.163 1 94.81 109 SER A N 1
ATOM 830 C CA . SER A 1 109 ? -3.123 -2.107 -1.383 1 94.81 109 SER A CA 1
ATOM 831 C C . SER A 1 109 ? -2.818 -3.6 -1.438 1 94.81 109 SER A C 1
ATOM 833 O O . SER A 1 109 ? -1.913 -4.082 -0.753 1 94.81 109 SER A O 1
ATOM 835 N N . PHE A 1 110 ? -3.643 -4.238 -2.223 1 95.5 110 PHE A N 1
ATOM 836 C CA . PHE A 1 110 ? -3.414 -5.645 -2.533 1 95.5 110 PHE A CA 1
ATOM 837 C C . PHE A 1 110 ? -2.816 -5.801 -3.926 1 95.5 110 PHE A C 1
ATOM 839 O O . PHE A 1 110 ? -2.977 -4.926 -4.777 1 95.5 110 PHE A O 1
ATOM 846 N N . ARG A 1 111 ? -2.168 -6.934 -4.062 1 93 111 ARG A N 1
ATOM 847 C CA . ARG A 1 111 ? -1.688 -7.258 -5.402 1 93 111 ARG A CA 1
ATOM 848 C C . ARG A 1 111 ? -2.854 -7.461 -6.363 1 93 111 ARG A C 1
ATOM 850 O O . ARG A 1 111 ? -3.867 -8.062 -6.004 1 93 111 ARG A O 1
ATOM 857 N N . SER A 1 112 ? -2.559 -6.938 -7.531 1 89.75 112 SER A N 1
ATOM 858 C CA . SER A 1 112 ? -3.561 -7.184 -8.562 1 89.75 112 SER A CA 1
ATOM 859 C C . SER A 1 112 ? -3.549 -8.641 -9.008 1 89.75 112 SER A C 1
ATOM 861 O O . SER A 1 112 ? -2.482 -9.242 -9.156 1 89.75 112 SER A O 1
ATOM 863 N N . ASN A 1 113 ? -4.688 -9.172 -9.133 1 88 113 ASN A N 1
ATOM 864 C CA . ASN A 1 113 ? -4.844 -10.547 -9.586 1 88 113 ASN A CA 1
ATOM 865 C C . ASN A 1 113 ? -4.07 -11.523 -8.703 1 88 113 ASN A C 1
ATOM 867 O O . ASN A 1 113 ? -3.297 -12.344 -9.203 1 88 113 ASN A O 1
ATOM 871 N N . ALA A 1 114 ? -4.324 -11.367 -7.469 1 93.62 114 ALA A N 1
ATOM 872 C CA . ALA A 1 114 ? -3.701 -12.281 -6.516 1 93.62 114 ALA A CA 1
ATOM 873 C C . ALA A 1 114 ? -4.184 -13.711 -6.734 1 93.62 114 ALA A C 1
ATOM 875 O O . ALA A 1 114 ? -5.387 -13.961 -6.832 1 93.62 114 ALA A O 1
ATOM 876 N N . ALA A 1 115 ? -3.238 -14.578 -6.883 1 92.5 115 ALA A N 1
ATOM 877 C CA . ALA A 1 115 ? -3.586 -15.969 -7.156 1 92.5 115 ALA A CA 1
ATOM 878 C C . ALA A 1 115 ? -4.105 -16.656 -5.902 1 92.5 115 ALA A C 1
ATOM 880 O O . ALA A 1 115 ? -3.58 -16.453 -4.805 1 92.5 115 ALA A O 1
ATOM 881 N N . ALA A 1 116 ? -5.117 -17.516 -6.09 1 93 116 ALA A N 1
ATOM 882 C CA . ALA A 1 116 ? -5.633 -18.312 -4.984 1 93 116 ALA A CA 1
ATOM 883 C C . ALA A 1 116 ? -4.535 -19.172 -4.367 1 93 116 ALA A C 1
ATOM 885 O O . ALA A 1 116 ? -3.68 -19.703 -5.082 1 93 116 ALA A O 1
ATOM 886 N N . GLY A 1 117 ? -4.562 -19.203 -3.027 1 91.19 117 GLY A N 1
ATOM 887 C CA . GLY A 1 117 ? -3.623 -20.047 -2.322 1 91.19 117 GLY A CA 1
ATOM 888 C C . GLY A 1 117 ? -2.498 -19.281 -1.657 1 91.19 117 GLY A C 1
ATOM 889 O O . GLY A 1 117 ? -1.835 -19.797 -0.756 1 91.19 117 GLY A O 1
ATOM 890 N N . ILE A 1 118 ? -2.299 -18.078 -2.127 1 93.31 118 ILE A N 1
ATOM 891 C CA . ILE A 1 118 ? -1.205 -17.312 -1.551 1 93.31 118 ILE A CA 1
ATOM 892 C C . ILE A 1 118 ? -1.666 -16.656 -0.251 1 93.31 118 ILE A C 1
ATOM 894 O O . ILE A 1 118 ? -2.854 -16.688 0.077 1 93.31 118 ILE A O 1
ATOM 898 N N . ARG A 1 119 ? -0.682 -16.203 0.479 1 95.31 119 ARG A N 1
ATOM 899 C CA . ARG A 1 119 ? -0.951 -15.445 1.695 1 95.31 119 ARG A CA 1
ATOM 900 C C . ARG A 1 119 ? -1.002 -13.945 1.404 1 95.31 119 ARG A C 1
ATOM 902 O O . ARG A 1 119 ? -0.185 -13.43 0.64 1 95.31 119 ARG A O 1
ATOM 909 N N . VAL A 1 120 ? -2.039 -13.32 1.947 1 95.25 120 VAL A N 1
ATOM 910 C CA . VAL A 1 120 ? -2.17 -11.883 1.733 1 95.25 120 VAL A CA 1
ATOM 911 C C . VAL A 1 120 ? -2.338 -11.172 3.074 1 95.25 120 VAL A C 1
ATOM 913 O O . VAL A 1 120 ? -2.957 -11.711 3.996 1 95.25 120 VAL A O 1
ATOM 916 N N . GLN A 1 121 ? -1.713 -10.031 3.182 1 94.94 121 GLN A N 1
ATOM 917 C CA . GLN A 1 121 ? -1.858 -9.234 4.395 1 94.94 121 GLN A CA 1
ATOM 918 C C . GLN A 1 121 ? -1.703 -7.746 4.094 1 94.94 121 GLN A C 1
ATOM 920 O O . GLN A 1 121 ? -0.955 -7.363 3.191 1 94.94 121 GLN A O 1
ATOM 925 N N . VAL A 1 122 ? -2.439 -6.953 4.789 1 94.88 122 VAL A N 1
ATOM 926 C CA . VAL A 1 122 ? -2.328 -5.504 4.672 1 94.88 122 VAL A CA 1
ATOM 927 C C . VAL A 1 122 ? -2.393 -4.867 6.059 1 94.88 122 VAL A C 1
ATOM 929 O O . VAL A 1 122 ? -3.006 -5.418 6.977 1 94.88 122 VAL A O 1
ATOM 932 N N . SER A 1 123 ? -1.714 -3.771 6.195 1 95.12 123 SER A N 1
ATOM 933 C CA . SER A 1 123 ? -1.695 -3.059 7.469 1 95.12 123 SER A CA 1
ATOM 934 C C . SER A 1 123 ? -2.402 -1.712 7.359 1 95.12 123 SER A C 1
ATOM 936 O O . SER A 1 123 ? -2.197 -0.975 6.395 1 95.12 123 SER A O 1
ATOM 938 N N . CYS A 1 124 ? -3.252 -1.498 8.211 1 95.75 124 CYS A N 1
ATOM 939 C CA . CYS A 1 124 ? -3.904 -0.206 8.383 1 95.75 124 CYS A CA 1
ATOM 940 C C . CYS A 1 124 ? -3.217 0.61 9.477 1 95.75 124 CYS A C 1
ATOM 942 O O . CYS A 1 124 ? -3.328 0.293 10.656 1 95.75 124 CYS A O 1
ATOM 944 N N . GLY A 1 125 ? -2.479 1.635 9.016 1 96.06 125 GLY A N 1
ATOM 945 C CA . GLY A 1 125 ? -1.702 2.441 9.945 1 96.06 125 GLY A CA 1
ATOM 946 C C . GLY A 1 125 ? -2.152 3.889 10 1 96.06 125 GLY A C 1
ATOM 947 O O . GLY A 1 125 ? -2.512 4.473 8.977 1 96.06 125 GLY A O 1
ATOM 948 N N . LEU A 1 126 ? -2.072 4.457 11.188 1 96.62 126 LEU A N 1
ATOM 949 C CA . LEU A 1 126 ? -2.408 5.863 11.391 1 96.62 126 LEU A CA 1
ATOM 950 C C . LEU A 1 126 ? -1.237 6.762 11.008 1 96.62 126 LEU A C 1
ATOM 952 O O . LEU A 1 126 ? -0.101 6.52 11.422 1 96.62 126 LEU A O 1
ATOM 956 N N . GLU A 1 127 ? -1.545 7.73 10.203 1 96.25 127 GLU A N 1
ATOM 957 C CA . GLU A 1 127 ? -0.539 8.742 9.891 1 96.25 127 GLU A CA 1
ATOM 958 C C . GLU A 1 127 ? -0.646 9.938 10.828 1 96.25 127 GLU A C 1
ATOM 960 O O . GLU A 1 127 ? 0.347 10.617 11.094 1 96.25 127 GLU A O 1
ATOM 965 N N . GLN A 1 128 ? -1.862 10.188 11.188 1 94.5 128 GLN A N 1
ATOM 966 C CA . GLN A 1 128 ? -2.174 11.234 12.156 1 94.5 128 GLN A CA 1
ATOM 967 C C . GLN A 1 128 ? -3.455 10.906 12.922 1 94.5 128 GLN A C 1
ATOM 969 O O . GLN A 1 128 ? -4.242 10.062 12.492 1 94.5 128 GLN A O 1
ATOM 974 N N . GLY A 1 129 ? -3.557 11.547 14.117 1 95.94 129 GLY A N 1
ATOM 975 C CA . GLY A 1 129 ? -4.762 11.383 14.914 1 95.94 129 GLY A CA 1
ATOM 976 C C . GLY A 1 129 ? -4.477 11.227 16.391 1 95.94 129 GLY A C 1
ATOM 977 O O . GLY A 1 129 ? -3.516 10.562 16.781 1 95.94 129 GLY A O 1
ATOM 978 N N . ASP A 1 130 ? -5.355 11.797 17.109 1 96.62 130 ASP A N 1
ATOM 979 C CA . ASP A 1 130 ? -5.207 11.688 18.562 1 96.62 130 ASP A CA 1
ATOM 980 C C . ASP A 1 130 ? -5.609 10.305 19.062 1 96.62 130 ASP A C 1
ATOM 982 O O . ASP A 1 130 ? -6.586 9.727 18.578 1 96.62 130 ASP A O 1
ATOM 986 N N . LEU A 1 131 ? -4.859 9.836 20 1 96 131 LEU A N 1
ATOM 987 C CA . LEU A 1 131 ? -5.203 8.57 20.641 1 96 131 LEU A CA 1
ATOM 988 C C . LEU A 1 131 ? -6.227 8.773 21.75 1 96 131 LEU A C 1
ATOM 990 O O . LEU A 1 131 ? -6.316 9.859 22.328 1 96 131 LEU A O 1
ATOM 994 N N . PRO A 1 132 ? -7.066 7.781 22.078 1 96.81 132 PRO A N 1
ATOM 995 C CA . PRO A 1 132 ? -7.094 6.426 21.531 1 96.81 132 PRO A CA 1
ATOM 996 C C . PRO A 1 132 ? -7.867 6.336 20.219 1 96.81 132 PRO A C 1
ATOM 998 O O . PRO A 1 132 ? -8.805 7.109 19.984 1 96.81 132 PRO A O 1
ATOM 1001 N N . VAL A 1 133 ? -7.391 5.461 19.406 1 96.12 133 VAL A N 1
ATOM 1002 C CA . VAL A 1 133 ? -8.047 5.188 18.141 1 96.12 133 VAL A CA 1
ATOM 1003 C C . VAL A 1 133 ? -8.484 3.725 18.078 1 96.12 133 VAL A C 1
ATOM 1005 O O . VAL A 1 133 ? -7.746 2.832 18.5 1 96.12 133 VAL A O 1
ATOM 1008 N N . THR A 1 134 ? -9.664 3.453 17.641 1 94.81 134 THR A N 1
ATOM 1009 C CA . THR A 1 134 ? -10.156 2.096 17.438 1 94.81 134 THR A CA 1
ATOM 1010 C C . THR A 1 134 ? -10.195 1.745 15.953 1 94.81 134 THR A C 1
ATOM 1012 O O . THR A 1 134 ? -10.594 2.564 15.125 1 94.81 134 THR A O 1
ATOM 1015 N N . PHE A 1 135 ? -9.781 0.532 15.75 1 94.38 135 PHE A N 1
ATOM 1016 C CA . PHE A 1 135 ? -9.766 0.071 14.367 1 94.38 135 PHE A CA 1
ATOM 1017 C C . PHE A 1 135 ? -10.852 -0.971 14.125 1 94.38 135 PHE A C 1
ATOM 1019 O O . PHE A 1 135 ? -11.094 -1.828 14.977 1 94.38 135 PHE A O 1
ATOM 1026 N N . ARG A 1 136 ? -11.469 -0.834 12.953 1 92.62 136 ARG A N 1
ATOM 1027 C CA . ARG A 1 136 ? -12.445 -1.817 12.492 1 92.62 136 ARG A CA 1
ATOM 1028 C C . ARG A 1 136 ? -12.25 -2.135 11.016 1 92.62 136 ARG A C 1
ATOM 1030 O O . ARG A 1 136 ? -11.977 -1.238 10.211 1 92.62 136 ARG A O 1
ATOM 1037 N N . TRP A 1 137 ? -12.391 -3.406 10.727 1 93.38 137 TRP A N 1
ATOM 1038 C CA . TRP A 1 137 ? -12.281 -3.834 9.336 1 93.38 137 TRP A CA 1
ATOM 1039 C C . TRP A 1 137 ? -13.633 -4.27 8.797 1 93.38 137 TRP A C 1
ATOM 1041 O O . TRP A 1 137 ? -14.414 -4.922 9.492 1 93.38 137 TRP A O 1
ATOM 1051 N N . LEU A 1 138 ? -13.844 -3.859 7.559 1 92.88 138 LEU A N 1
ATOM 1052 C CA . LEU A 1 138 ? -15.078 -4.242 6.883 1 92.88 138 LEU A CA 1
ATOM 1053 C C . LEU A 1 138 ? -14.773 -4.887 5.531 1 92.88 138 LEU A C 1
ATOM 1055 O O . LEU A 1 138 ? -13.82 -4.5 4.855 1 92.88 138 LEU A O 1
ATOM 1059 N N . LYS A 1 139 ? -15.562 -5.828 5.199 1 92.56 139 LYS A N 1
ATOM 1060 C CA . LYS A 1 139 ? -15.578 -6.379 3.848 1 92.56 139 LYS A CA 1
ATOM 1061 C C . LYS A 1 139 ? -16.891 -6.055 3.141 1 92.56 139 LYS A C 1
ATOM 1063 O O . LYS A 1 139 ? -17.969 -6.445 3.604 1 92.56 139 LYS A O 1
ATOM 1068 N N . ASP A 1 140 ? -16.781 -5.391 2.051 1 92.94 140 ASP A N 1
ATOM 1069 C CA . ASP A 1 140 ? -17.953 -4.98 1.287 1 92.94 140 ASP A CA 1
ATOM 1070 C C . ASP A 1 140 ? -18.969 -4.27 2.18 1 92.94 140 ASP A C 1
ATOM 1072 O O . ASP A 1 140 ? -20.172 -4.551 2.115 1 92.94 140 ASP A O 1
ATOM 1076 N N . GLY A 1 141 ? -18.469 -3.496 3.096 1 90.06 141 GLY A N 1
ATOM 1077 C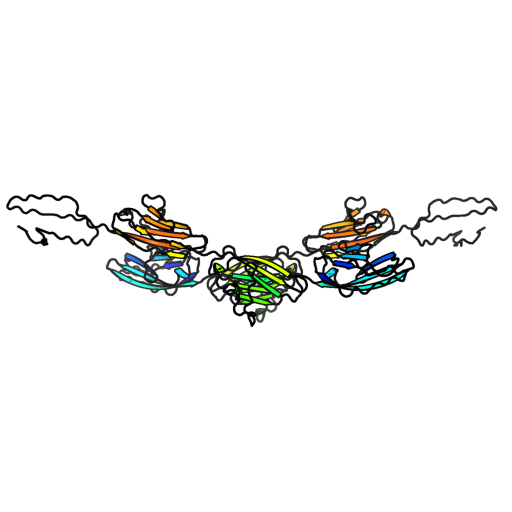 CA . GLY A 1 141 ? -19.328 -2.684 3.951 1 90.06 141 GLY A CA 1
ATOM 1078 C C . GLY A 1 141 ? -19.781 -3.408 5.207 1 90.06 141 GLY A C 1
ATOM 1079 O O . GLY A 1 141 ? -20.391 -2.805 6.094 1 90.06 141 GLY A O 1
ATOM 1080 N N . THR A 1 142 ? -19.469 -4.727 5.301 1 87.06 142 THR A N 1
ATOM 1081 C CA . THR A 1 142 ? -19.875 -5.516 6.461 1 87.06 142 THR A CA 1
ATOM 1082 C C . THR A 1 142 ? -18.688 -5.746 7.391 1 87.06 142 THR A C 1
ATOM 1084 O O . THR A 1 142 ? -17.641 -6.223 6.957 1 87.06 142 THR A O 1
ATOM 1087 N N . PRO A 1 143 ? -18.859 -5.348 8.625 1 85.62 143 PRO A N 1
ATOM 1088 C CA . PRO A 1 143 ? -17.75 -5.504 9.57 1 85.62 143 PRO A CA 1
ATOM 1089 C C . PRO A 1 143 ? -17.406 -6.969 9.844 1 85.62 143 PRO A C 1
ATOM 1091 O O . PRO A 1 143 ? -18.297 -7.824 9.828 1 85.62 143 PRO A O 1
ATOM 1094 N N . PHE A 1 144 ? -16 -7.156 9.836 1 76.56 144 PHE A N 1
ATOM 1095 C CA . PHE A 1 144 ? -15.555 -8.477 10.266 1 76.56 144 PHE A CA 1
ATOM 1096 C C . PHE A 1 144 ? -15.898 -8.711 11.734 1 76.56 144 PHE A C 1
ATOM 1098 O O . PHE A 1 144 ? -15.883 -7.777 12.539 1 76.56 144 PHE A O 1
ATOM 1105 N N . THR A 1 145 ? -16.922 -9.242 12.062 1 53.19 145 THR A N 1
ATOM 1106 C CA . THR A 1 145 ? -17.25 -9.438 13.469 1 53.19 145 THR A CA 1
ATOM 1107 C C . THR A 1 145 ? -16.062 -10.016 14.234 1 53.19 145 THR A C 1
ATOM 1109 O O . THR A 1 145 ? -15.477 -11.016 13.828 1 53.19 145 THR A O 1
ATOM 1112 N N . ASP A 1 146 ? -15.266 -9.328 14.812 1 48.53 146 ASP A N 1
ATOM 1113 C CA . ASP A 1 146 ? -14.234 -9.75 15.766 1 48.53 146 ASP A CA 1
ATOM 1114 C C . ASP A 1 146 ? -14.688 -10.984 16.547 1 48.53 146 ASP A C 1
ATOM 1116 O O . ASP A 1 146 ? -15.719 -10.953 17.219 1 48.53 146 ASP A O 1
ATOM 1120 N N . THR A 1 147 ? -14.32 -12.125 16.156 1 43.12 147 THR A N 1
ATOM 1121 C CA . THR A 1 147 ? -14.656 -13.266 17.016 1 43.12 147 THR A CA 1
ATOM 1122 C C . THR A 1 147 ? -14.305 -12.984 18.469 1 43.12 147 THR A C 1
ATOM 1124 O O . THR A 1 147 ? -14.688 -13.742 19.359 1 43.12 147 THR A O 1
ATOM 1127 N N . ARG A 1 148 ? -13.258 -12.258 18.891 1 39.84 148 ARG A N 1
ATOM 1128 C CA . ARG A 1 148 ? -13 -12.266 20.328 1 39.84 148 ARG A CA 1
ATOM 1129 C C . ARG A 1 148 ? -14.211 -11.758 21.109 1 39.84 148 ARG A C 1
ATOM 1131 O O . ARG A 1 148 ? -14.312 -11.953 22.312 1 39.84 148 ARG A O 1
ATOM 1138 N N . PHE A 1 149 ? -14.883 -10.766 20.547 1 38.91 149 PHE A N 1
ATOM 1139 C CA . PHE A 1 149 ? -16.031 -10.273 21.297 1 38.91 149 PHE A CA 1
ATOM 1140 C C . PHE A 1 149 ? -17.266 -11.109 21.031 1 38.91 149 PHE A C 1
ATOM 1142 O O . PHE A 1 149 ? -18.375 -10.734 21.406 1 38.91 149 PHE A O 1
ATOM 1149 N N . LEU A 1 150 ? -17.125 -11.906 20.078 1 39.25 150 LEU A N 1
ATOM 1150 C CA . LEU A 1 150 ? -18.281 -12.789 20.062 1 39.25 150 LEU A CA 1
ATOM 1151 C C . LEU A 1 150 ? -18.391 -13.578 21.375 1 39.25 150 LEU A C 1
ATOM 1153 O O . LEU A 1 150 ? -19.125 -14.57 21.453 1 39.25 150 LEU A O 1
ATOM 1157 N N . ASP A 1 151 ? -17.672 -13.453 22.281 1 35.97 151 ASP A N 1
ATOM 1158 C CA . ASP A 1 151 ? -18.219 -14.203 23.391 1 35.97 151 ASP A CA 1
ATOM 1159 C C . ASP A 1 151 ? -19.734 -14.086 23.438 1 35.97 151 ASP A C 1
ATOM 1161 O O . ASP A 1 151 ? -20.438 -15.102 23.516 1 35.97 151 ASP A O 1
ATOM 1165 N N . ALA A 1 152 ? -20.312 -13.109 24.406 1 34.59 152 ALA A N 1
ATOM 1166 C CA . ALA A 1 152 ? -21.547 -13.203 25.203 1 34.59 152 ALA A CA 1
ATOM 1167 C C . ALA A 1 152 ? -22.781 -13.211 24.312 1 34.59 152 ALA A C 1
ATOM 1169 O O . ALA A 1 152 ? -23.859 -13.641 24.719 1 34.59 152 ALA A O 1
ATOM 1170 N N . VAL A 1 153 ? -23.062 -12.133 23.375 1 39.16 153 VAL A N 1
ATOM 1171 C CA . VAL A 1 153 ? -24.516 -12.086 23.266 1 39.16 153 VAL A CA 1
ATOM 1172 C C . VAL A 1 153 ? -25 -13.242 22.391 1 39.16 153 VAL A C 1
ATOM 1174 O O . VAL A 1 153 ? -25.906 -13.992 22.781 1 39.16 153 VAL A O 1
ATOM 1177 N N . ASP A 1 154 ? -25.062 -13.141 20.828 1 35.66 154 ASP A N 1
ATOM 1178 C CA . ASP A 1 154 ? -25.703 -14.227 20.062 1 35.66 154 ASP A CA 1
ATOM 1179 C C . ASP A 1 154 ? -24.656 -15.039 19.297 1 35.66 154 ASP A C 1
ATOM 1181 O O . ASP A 1 154 ? -23.984 -14.516 18.406 1 35.66 154 ASP A O 1
ATOM 1185 N N . PRO A 1 155 ? -24.219 -16.141 19.938 1 40.09 155 PRO A N 1
ATOM 1186 C CA . PRO A 1 155 ? -23.375 -17.156 19.312 1 40.09 155 PRO A CA 1
ATOM 1187 C C . PRO A 1 155 ? -23.656 -17.297 17.812 1 40.09 155 PRO A C 1
ATOM 1189 O O . PRO A 1 155 ? -22.828 -17.844 17.078 1 40.09 155 PRO A O 1
ATOM 1192 N N . LEU A 1 156 ? -24.906 -17.297 17.453 1 40 156 LEU A N 1
ATOM 1193 C CA . LEU A 1 156 ? -25.438 -17.656 16.156 1 40 156 LEU A CA 1
ATOM 1194 C C . LEU A 1 156 ? -25.141 -16.578 15.125 1 40 156 LEU A C 1
ATOM 1196 O O . LEU A 1 156 ? -25.406 -16.75 13.93 1 40 156 LEU A O 1
ATOM 1200 N N . ARG A 1 157 ? -25.141 -15.438 15.492 1 40.91 157 ARG A N 1
ATOM 1201 C CA . ARG A 1 157 ? -25.031 -14.469 14.406 1 40.91 157 ARG A CA 1
ATOM 1202 C C . ARG A 1 157 ? -23.594 -14.305 13.945 1 40.91 157 ARG A C 1
ATOM 1204 O O . ARG A 1 157 ? -22.875 -13.438 14.438 1 40.91 157 ARG A O 1
ATOM 1211 N N . ARG A 1 158 ? -22.953 -15.383 13.68 1 45.69 158 ARG A N 1
ATOM 1212 C CA . ARG A 1 158 ? -21.688 -15.359 12.969 1 45.69 158 ARG A CA 1
ATOM 1213 C C . ARG A 1 158 ? -21.781 -14.531 11.695 1 45.69 158 ARG A C 1
ATOM 1215 O O . ARG A 1 158 ? -22.594 -14.828 10.812 1 45.69 158 ARG A O 1
ATOM 1222 N N . GLY A 1 159 ? -21.469 -13.312 11.609 1 47.53 159 GLY A N 1
ATOM 1223 C CA . GLY A 1 159 ? -21.547 -12.57 10.359 1 47.53 159 GLY A CA 1
ATOM 1224 C C . GLY A 1 159 ? -20.844 -13.258 9.211 1 47.53 159 GLY A C 1
ATOM 1225 O O . GLY A 1 159 ? -20.047 -14.188 9.422 1 47.53 159 GLY A O 1
ATOM 1226 N N . PRO A 1 160 ? -21.25 -13.078 8.031 1 51.06 160 PRO A N 1
ATOM 1227 C CA . PRO A 1 160 ? -20.688 -13.703 6.828 1 51.06 160 PRO A CA 1
ATOM 1228 C C . PRO A 1 160 ? -19.156 -13.711 6.832 1 51.06 160 PRO A C 1
ATOM 1230 O O . PRO A 1 160 ? -18.531 -14.594 6.234 1 51.06 160 PRO A O 1
ATOM 1233 N N . ALA A 1 161 ? -18.484 -12.719 7.457 1 56.53 161 ALA A N 1
ATOM 1234 C CA . ALA A 1 161 ? -17.031 -12.703 7.465 1 56.53 161 ALA A CA 1
ATOM 1235 C C . ALA A 1 161 ? -16.469 -13.781 8.391 1 56.53 161 ALA A C 1
ATOM 1237 O O . ALA A 1 161 ? -15.281 -14.102 8.344 1 56.53 161 ALA A O 1
ATOM 1238 N N . ALA A 1 162 ? -17.297 -14.258 9.297 1 56.97 162 ALA A N 1
ATOM 1239 C CA . ALA A 1 162 ? -16.875 -15.281 10.25 1 56.97 162 ALA A CA 1
ATOM 1240 C C . ALA A 1 162 ? -16.422 -16.547 9.523 1 56.97 162 ALA A C 1
ATOM 1242 O O . ALA A 1 162 ? -15.562 -17.281 10.023 1 56.97 162 ALA A O 1
ATOM 1243 N N . ASP A 1 163 ? -16.953 -16.609 8.328 1 65.62 163 ASP A N 1
ATOM 1244 C CA . ASP A 1 163 ? -16.656 -17.859 7.629 1 65.62 163 ASP A CA 1
ATOM 1245 C C . ASP A 1 163 ? -15.398 -17.734 6.777 1 65.62 163 ASP A C 1
ATOM 1247 O O . ASP A 1 163 ? -14.875 -18.734 6.273 1 65.62 163 ASP A O 1
ATOM 1251 N N . LEU A 1 164 ? -14.898 -16.484 6.863 1 80.5 164 LEU A N 1
ATOM 1252 C CA . LEU A 1 164 ? -13.703 -16.312 6.047 1 80.5 164 LEU A CA 1
ATOM 1253 C C . LEU A 1 164 ? -12.445 -16.562 6.867 1 80.5 164 LEU A C 1
ATOM 1255 O O . LEU A 1 164 ? -12.352 -16.141 8.023 1 80.5 164 LEU A O 1
ATOM 1259 N N . ALA A 1 165 ? -11.703 -17.516 6.594 1 85 165 ALA A N 1
ATOM 1260 C CA . ALA A 1 165 ? -10.438 -17.828 7.262 1 85 165 ALA A CA 1
ATOM 1261 C C . ALA A 1 165 ? -9.477 -16.641 7.188 1 85 165 ALA A C 1
ATOM 1263 O O . ALA A 1 165 ? -8.5 -16.672 6.434 1 85 165 ALA A O 1
ATOM 1264 N N . LEU A 1 166 ? -9.914 -15.5 7.816 1 88.94 166 LEU A N 1
ATOM 1265 C CA . LEU A 1 166 ? -9.062 -14.328 7.898 1 88.94 166 LEU A CA 1
ATOM 1266 C C . LEU A 1 166 ? -8.812 -13.938 9.352 1 88.94 166 LEU A C 1
ATOM 1268 O O . LEU A 1 166 ? -9.57 -14.328 10.242 1 88.94 166 LEU A O 1
ATOM 1272 N N . GLU A 1 167 ? -7.711 -13.273 9.609 1 88.5 167 GLU A N 1
ATOM 1273 C CA . GLU A 1 167 ? -7.316 -12.844 10.945 1 88.5 167 GLU A CA 1
ATOM 1274 C C . GLU A 1 167 ? -7.035 -11.344 10.984 1 88.5 167 GLU A C 1
ATOM 1276 O O . GLU A 1 167 ? -6.426 -10.797 10.062 1 88.5 167 GLU A O 1
ATOM 1281 N N . VAL A 1 168 ? -7.645 -10.695 12.008 1 90.56 168 VAL A N 1
ATOM 1282 C CA . VAL A 1 168 ? -7.324 -9.289 12.266 1 90.56 168 VAL A CA 1
ATOM 1283 C C . VAL A 1 168 ? -6.539 -9.172 13.57 1 90.56 168 VAL A C 1
ATOM 1285 O O . VAL A 1 168 ? -6.926 -9.75 14.586 1 90.56 168 VAL A O 1
ATOM 1288 N N . ARG A 1 169 ? -5.465 -8.445 13.531 1 89.62 169 ARG A N 1
ATOM 1289 C CA . ARG A 1 169 ? -4.625 -8.289 14.719 1 89.62 169 ARG A CA 1
ATOM 1290 C C . ARG A 1 169 ? -4.254 -6.824 14.93 1 89.62 169 ARG A C 1
ATOM 1292 O O . ARG A 1 169 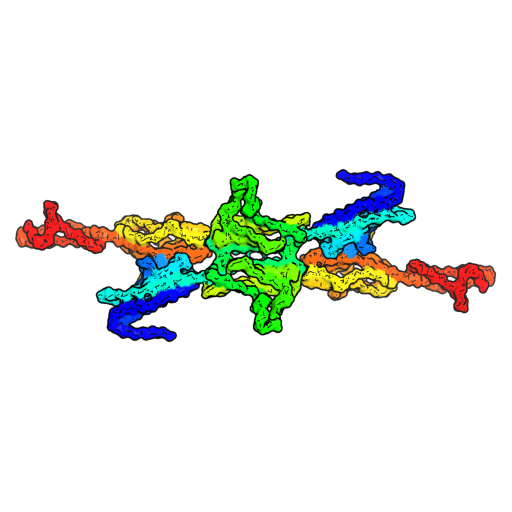? -3.822 -6.145 14 1 89.62 169 ARG A O 1
ATOM 1299 N N . GLN A 1 170 ? -4.441 -6.391 16.141 1 91.25 170 GLN A N 1
ATOM 1300 C CA . GLN A 1 170 ? -3.941 -5.066 16.5 1 91.25 170 GLN A CA 1
ATOM 1301 C C . GLN A 1 170 ? -2.441 -5.102 16.766 1 91.25 170 GLN A C 1
ATOM 1303 O O . GLN A 1 170 ? -1.98 -5.852 17.641 1 91.25 170 GLN A O 1
ATOM 1308 N N . LEU A 1 171 ? -1.707 -4.367 16.047 1 90.5 171 LEU A N 1
ATOM 1309 C CA . LEU A 1 171 ? -0.257 -4.371 16.203 1 90.5 171 LEU A CA 1
ATOM 1310 C C . LEU A 1 171 ? 0.169 -3.463 17.359 1 90.5 171 LEU A C 1
ATOM 1312 O O . LEU A 1 171 ? 1.035 -3.828 18.156 1 90.5 171 LEU A O 1
ATOM 1316 N N . ASP A 1 172 ? -0.315 -2.264 17.422 1 91.19 172 ASP A N 1
ATOM 1317 C CA . ASP A 1 172 ? -0.11 -1.271 18.469 1 91.19 172 ASP A CA 1
ATOM 1318 C C . ASP A 1 172 ? -1.248 -0.253 18.5 1 91.19 172 ASP A C 1
ATOM 1320 O O . ASP A 1 172 ? -2.352 -0.537 18.031 1 91.19 172 ASP A O 1
ATOM 1324 N N . ALA A 1 173 ? -0.979 0.825 19.125 1 94.75 173 ALA A N 1
ATOM 1325 C CA . ALA A 1 173 ? -2.037 1.826 19.25 1 94.75 173 ALA A CA 1
ATOM 1326 C C . ALA A 1 173 ? -2.273 2.529 17.906 1 94.75 173 ALA A C 1
ATOM 1328 O O . ALA A 1 173 ? -3.287 3.209 17.734 1 94.75 173 ALA A O 1
ATOM 1329 N N . TYR A 1 174 ? -1.383 2.297 16.906 1 95.81 174 TYR A N 1
ATOM 1330 C CA . TYR A 1 174 ? -1.421 3.117 15.703 1 95.81 174 TYR A CA 1
ATOM 1331 C C . TYR A 1 174 ? -1.768 2.277 14.477 1 95.81 174 TYR A C 1
ATOM 1333 O O . TYR A 1 174 ? -1.918 2.809 13.375 1 95.81 174 TYR A O 1
ATOM 1341 N N . SER A 1 175 ? -1.899 0.932 14.688 1 94.88 175 SER A N 1
ATOM 1342 C CA . SER A 1 175 ? -2.043 0.16 13.461 1 94.88 175 SER A CA 1
ATOM 1343 C C . SER A 1 175 ? -2.711 -1.186 13.727 1 94.88 175 SER A C 1
ATOM 1345 O O . SER A 1 175 ? -2.727 -1.662 14.867 1 94.88 175 SER A O 1
ATOM 1347 N N . SER A 1 176 ? -3.361 -1.701 12.797 1 94.19 176 SER A N 1
ATOM 1348 C CA . SER A 1 176 ? -4.012 -3.008 12.742 1 94.19 176 SER A CA 1
ATOM 1349 C C . SER A 1 176 ? -3.693 -3.729 11.438 1 94.19 176 SER A C 1
ATOM 1351 O O . SER A 1 176 ? -3.527 -3.092 10.391 1 94.19 176 SER A O 1
ATOM 1353 N N . ILE A 1 177 ? -3.566 -5.074 11.539 1 93.81 177 ILE A N 1
ATOM 1354 C CA . ILE A 1 177 ? -3.191 -5.82 10.336 1 93.81 177 ILE A CA 1
ATOM 1355 C C . ILE A 1 177 ? -4.262 -6.863 10.023 1 93.81 177 ILE A C 1
ATOM 1357 O O . ILE A 1 177 ? -4.832 -7.469 10.93 1 93.81 177 ILE A O 1
ATOM 1361 N N . LEU A 1 178 ? -4.566 -6.941 8.773 1 93.25 178 LEU A N 1
ATOM 1362 C CA . LEU A 1 178 ? -5.453 -7.977 8.258 1 93.25 178 LEU A CA 1
ATOM 1363 C C . LEU A 1 178 ? -4.664 -9.062 7.531 1 93.25 178 LEU A C 1
ATOM 1365 O O . LEU A 1 178 ? -3.881 -8.758 6.625 1 93.25 178 LEU A O 1
ATOM 1369 N N . ILE A 1 179 ? -4.926 -10.383 7.961 1 93.81 179 ILE A N 1
ATOM 1370 C CA . ILE A 1 179 ? -4.148 -11.492 7.41 1 93.81 179 ILE A CA 1
ATOM 1371 C C . ILE A 1 179 ? -5.086 -12.539 6.812 1 93.81 179 ILE A C 1
ATOM 1373 O O . ILE A 1 179 ? -6.035 -12.977 7.469 1 93.81 179 ILE A O 1
ATOM 1377 N N . ILE A 1 180 ? -4.848 -12.852 5.617 1 93.94 180 ILE A N 1
ATOM 1378 C CA . ILE A 1 180 ? -5.477 -14 4.957 1 93.94 180 ILE A CA 1
ATOM 1379 C C . ILE A 1 180 ? -4.418 -15.047 4.633 1 93.94 180 ILE A C 1
ATOM 1381 O O . ILE A 1 180 ? -3.711 -14.938 3.629 1 93.94 180 ILE A O 1
ATOM 1385 N N . PRO A 1 181 ? -4.352 -16.062 5.398 1 94.06 181 PRO A N 1
ATOM 1386 C CA . PRO A 1 181 ? -3.273 -17.047 5.23 1 94.06 181 PRO A CA 1
ATOM 1387 C C . PRO A 1 181 ? -3.377 -17.812 3.914 1 94.06 181 PRO A C 1
ATOM 1389 O O . PRO A 1 181 ? -2.357 -18.141 3.307 1 94.06 181 PRO A O 1
ATOM 1392 N N . HIS A 1 182 ? -4.621 -18.125 3.533 1 94.12 182 HIS A N 1
ATOM 1393 C CA . HIS A 1 182 ? -4.883 -18.859 2.297 1 94.12 182 HIS A CA 1
ATOM 1394 C C . HIS A 1 182 ? -5.977 -18.172 1.478 1 94.12 182 HIS A C 1
ATOM 1396 O O . HIS A 1 182 ? -7.164 -18.359 1.752 1 94.12 182 HIS A O 1
ATOM 1402 N N . LEU A 1 183 ? -5.527 -17.531 0.469 1 94.38 183 LEU A N 1
ATOM 1403 C CA . LEU A 1 183 ? -6.445 -16.75 -0.342 1 94.38 183 LEU A CA 1
ATOM 1404 C C . LEU A 1 183 ? -7.371 -17.641 -1.15 1 94.38 183 LEU A C 1
ATOM 1406 O O . LEU A 1 183 ? -6.938 -18.656 -1.71 1 94.38 183 LEU A O 1
ATOM 1410 N N . SER A 1 184 ? -8.602 -17.344 -1.145 1 92.69 184 SER A N 1
ATOM 1411 C CA . SER A 1 184 ? -9.602 -18.062 -1.934 1 92.69 184 SER A CA 1
ATOM 1412 C C . SER A 1 184 ? -10.523 -17.078 -2.664 1 92.69 184 SER A C 1
ATOM 1414 O O . SER A 1 184 ? -10.484 -15.883 -2.404 1 92.69 184 SER A O 1
ATOM 1416 N N . ALA A 1 185 ? -11.305 -17.641 -3.52 1 90.88 185 ALA A N 1
ATOM 1417 C CA . ALA A 1 185 ? -12.219 -16.812 -4.301 1 90.88 185 ALA A CA 1
ATOM 1418 C C . ALA A 1 185 ? -13.219 -16.078 -3.396 1 90.88 185 ALA A C 1
ATOM 1420 O O . ALA A 1 185 ? -13.656 -14.977 -3.709 1 90.88 185 ALA A O 1
ATOM 1421 N N . ALA A 1 186 ? -13.5 -16.656 -2.258 1 90.38 186 ALA A N 1
ATOM 1422 C CA . ALA A 1 186 ? -14.469 -16.078 -1.326 1 90.38 186 ALA A CA 1
ATOM 1423 C C . ALA A 1 186 ? -13.938 -14.797 -0.696 1 90.38 186 ALA A C 1
ATOM 1425 O O . ALA A 1 186 ? -14.703 -13.984 -0.183 1 90.38 186 ALA A O 1
ATOM 1426 N N . HIS A 1 187 ? -12.695 -14.656 -0.744 1 93.5 187 HIS A N 1
ATOM 1427 C CA . HIS A 1 187 ? -12.07 -13.5 -0.103 1 93.5 187 HIS A CA 1
ATOM 1428 C C . HIS A 1 187 ? -12.125 -12.273 -1.002 1 93.5 187 HIS A C 1
ATOM 1430 O O . HIS A 1 187 ? -11.844 -11.156 -0.557 1 93.5 187 HIS A O 1
ATOM 1436 N N . ALA A 1 188 ? -12.469 -12.453 -2.229 1 93.5 188 ALA A N 1
ATOM 1437 C CA . ALA A 1 188 ? -12.531 -11.32 -3.148 1 93.5 188 ALA A CA 1
ATOM 1438 C C . ALA A 1 188 ? -13.555 -10.289 -2.678 1 93.5 188 ALA A C 1
ATOM 1440 O O . ALA A 1 188 ? -14.625 -10.648 -2.184 1 93.5 188 ALA A O 1
ATOM 1441 N N . GLY A 1 189 ? -13.211 -8.969 -2.801 1 94.69 189 GLY A N 1
ATOM 1442 C CA . GLY A 1 189 ? -14.094 -7.895 -2.387 1 94.69 189 GLY A CA 1
ATOM 1443 C C . GLY A 1 189 ? -13.359 -6.633 -1.986 1 94.69 189 GLY A C 1
ATOM 1444 O O . GLY A 1 189 ? -12.156 -6.5 -2.254 1 94.69 189 GLY A O 1
ATOM 1445 N N . ASN A 1 190 ? -14.164 -5.723 -1.447 1 96.69 190 ASN A N 1
ATOM 1446 C CA . ASN A 1 190 ? -13.602 -4.469 -0.961 1 96.69 190 ASN A CA 1
ATOM 1447 C C . ASN A 1 190 ? -13.344 -4.516 0.543 1 96.69 190 ASN A C 1
ATOM 1449 O O . ASN A 1 190 ? -14.258 -4.805 1.321 1 96.69 190 ASN A O 1
ATOM 1453 N N . TYR A 1 191 ? -12.141 -4.262 0.863 1 95.56 191 TYR A N 1
ATOM 1454 C CA . TYR A 1 191 ? -11.781 -4.234 2.277 1 95.56 191 TYR A CA 1
ATOM 1455 C C . TYR A 1 191 ? -11.586 -2.807 2.766 1 95.56 191 TYR A C 1
ATOM 1457 O O . TYR A 1 191 ? -10.82 -2.041 2.176 1 95.56 191 TYR A O 1
ATOM 1465 N N . THR A 1 192 ? -12.32 -2.455 3.803 1 97 192 THR A N 1
ATOM 1466 C CA . THR A 1 192 ? -12.281 -1.104 4.348 1 97 192 THR A CA 1
ATOM 1467 C C . THR A 1 192 ? -11.781 -1.113 5.789 1 97 192 THR A C 1
ATOM 1469 O O . THR A 1 192 ? -12.227 -1.925 6.602 1 97 192 THR A O 1
ATOM 1472 N N . CYS A 1 193 ? -10.758 -0.313 6.059 1 96.38 193 CYS A N 1
ATOM 1473 C CA . CYS A 1 193 ? -10.32 -0.064 7.426 1 96.38 193 CYS A CA 1
ATOM 1474 C C . CYS A 1 193 ? -10.883 1.25 7.949 1 96.38 193 CYS A C 1
ATOM 1476 O O . CYS A 1 193 ? -10.766 2.287 7.293 1 96.38 193 CYS A O 1
ATOM 1478 N N . GLU A 1 194 ? -11.492 1.168 9.055 1 96.75 194 GLU A N 1
ATOM 1479 C CA . GLU A 1 194 ? -12.055 2.354 9.688 1 96.75 194 GLU A CA 1
ATOM 1480 C C . GLU A 1 194 ? -11.359 2.656 11.016 1 96.75 194 GLU A C 1
ATOM 1482 O O . GLU A 1 194 ? -11.281 1.792 11.891 1 96.75 194 GLU A O 1
ATOM 1487 N N . ALA A 1 195 ? -10.852 3.822 11.141 1 96.62 195 ALA A N 1
ATOM 1488 C CA . ALA A 1 195 ? -10.242 4.309 12.375 1 96.62 195 ALA A CA 1
ATOM 1489 C C . ALA A 1 195 ? -11.086 5.41 13.008 1 96.62 195 ALA A C 1
ATOM 1491 O O . ALA A 1 195 ? -11.453 6.379 12.336 1 96.62 195 ALA A O 1
ATOM 1492 N N . THR A 1 196 ? -11.414 5.266 14.258 1 96.75 196 THR A N 1
ATOM 1493 C CA . THR A 1 196 ? -12.289 6.215 14.93 1 96.75 196 THR A CA 1
ATOM 1494 C C . THR A 1 196 ? -11.656 6.719 16.219 1 96.75 196 THR A C 1
ATOM 1496 O O . THR A 1 196 ? -11.078 5.934 16.984 1 96.75 196 THR A O 1
ATOM 1499 N N . ASN A 1 197 ? -11.633 7.988 16.422 1 96.88 197 ASN A N 1
ATOM 1500 C CA . ASN A 1 197 ? -11.266 8.586 17.688 1 96.88 197 ASN A CA 1
ATOM 1501 C C . ASN A 1 197 ? -12.328 9.57 18.188 1 96.88 197 ASN A C 1
ATOM 1503 O O . ASN A 1 197 ? -13.461 9.562 17.688 1 96.88 197 ASN A O 1
ATOM 1507 N N . ALA A 1 198 ? -12.047 10.352 19.188 1 96 198 ALA A N 1
ATOM 1508 C CA . ALA A 1 198 ? -13.016 11.266 19.797 1 96 198 ALA A CA 1
ATOM 1509 C C . ALA A 1 198 ? -13.398 12.383 18.812 1 96 198 ALA A C 1
ATOM 1511 O O . ALA A 1 198 ? -14.453 12.992 18.953 1 96 198 ALA A O 1
ATOM 1512 N N . ALA A 1 199 ? -12.57 12.547 17.812 1 95.81 199 ALA A N 1
ATOM 1513 C CA . ALA A 1 199 ? -12.805 13.648 16.875 1 95.81 199 ALA A CA 1
ATOM 1514 C C . ALA A 1 199 ? -13.703 13.195 15.719 1 95.81 199 ALA A C 1
ATOM 1516 O O . ALA A 1 199 ? -14.75 13.789 15.484 1 95.81 199 ALA A O 1
ATOM 1517 N N . ARG A 1 200 ? -13.25 12.242 15.008 1 96.5 200 ARG A N 1
ATOM 1518 C CA . ARG A 1 200 ? -13.953 11.789 13.812 1 96.5 200 ARG A CA 1
ATOM 1519 C C . ARG A 1 200 ? -13.547 10.367 13.445 1 96.5 200 ARG A C 1
ATOM 1521 O O . ARG A 1 200 ? -12.773 9.727 14.164 1 96.5 200 ARG A O 1
ATOM 1528 N N . SER A 1 201 ? -14.18 9.836 12.43 1 96.31 201 SER A N 1
ATOM 1529 C CA . SER A 1 201 ? -13.805 8.562 11.828 1 96.31 201 SER A CA 1
ATOM 1530 C C . SER A 1 201 ? -13.219 8.758 10.438 1 96.31 201 SER A C 1
ATOM 1532 O O . SER A 1 201 ? -13.609 9.68 9.719 1 96.31 201 SER A O 1
ATOM 1534 N N . ALA A 1 202 ? -12.219 8.016 10.188 1 97.25 202 ALA A N 1
ATOM 1535 C CA . ALA A 1 202 ? -11.641 7.98 8.852 1 97.25 202 ALA A CA 1
ATOM 1536 C C . ALA A 1 202 ? -11.633 6.559 8.289 1 97.25 202 ALA A C 1
ATOM 1538 O O . ALA A 1 202 ? -11.562 5.59 9.047 1 97.25 202 ALA A O 1
ATOM 1539 N N . SER A 1 203 ? -11.742 6.43 6.977 1 97.19 203 SER A N 1
ATOM 1540 C CA . SER A 1 203 ? -11.766 5.109 6.363 1 97.19 203 SER A CA 1
ATOM 1541 C C . SER A 1 203 ? -10.906 5.066 5.105 1 97.19 203 SER A C 1
ATOM 1543 O O . SER A 1 203 ? -10.68 6.098 4.469 1 97.19 203 SER A O 1
ATOM 1545 N N . PHE A 1 204 ? -10.359 3.93 4.844 1 97.5 204 PHE A N 1
ATOM 1546 C CA . PHE A 1 204 ? -9.633 3.643 3.615 1 97.5 204 PHE A CA 1
ATOM 1547 C C . PHE A 1 204 ? -10.023 2.281 3.055 1 97.5 204 PHE A C 1
ATOM 1549 O O . PHE A 1 204 ? -10.117 1.302 3.799 1 97.5 204 PHE A O 1
ATOM 1556 N N . THR A 1 205 ? -10.305 2.234 1.708 1 97.88 205 THR A N 1
ATOM 1557 C CA . THR A 1 205 ? -10.789 1.012 1.08 1 97.88 205 THR A CA 1
ATOM 1558 C C . THR A 1 205 ? -9.828 0.541 -0.006 1 97.88 205 THR A C 1
ATOM 1560 O O . THR A 1 205 ? -9.305 1.351 -0.775 1 97.88 205 THR A O 1
ATOM 1563 N N . ALA A 1 206 ? -9.523 -0.753 0.002 1 96.88 206 ALA A N 1
ATOM 1564 C CA . ALA A 1 206 ? -8.711 -1.378 -1.04 1 96.88 206 ALA A CA 1
ATOM 1565 C C . ALA A 1 206 ? -9.414 -2.602 -1.621 1 96.88 206 ALA A C 1
ATOM 1567 O O . ALA A 1 206 ? -9.93 -3.439 -0.877 1 96.88 206 ALA A O 1
ATOM 1568 N N . PRO A 1 207 ? -9.445 -2.668 -2.939 1 97.25 207 PRO A N 1
ATOM 1569 C CA . PRO A 1 207 ? -10.055 -3.84 -3.574 1 97.25 207 PRO A CA 1
ATOM 1570 C C . PRO A 1 207 ? -9.109 -5.039 -3.627 1 97.25 207 PRO A C 1
ATOM 1572 O O . PRO A 1 207 ? -7.906 -4.875 -3.834 1 97.25 207 PRO A O 1
ATOM 1575 N N . LEU A 1 208 ? -9.625 -6.219 -3.359 1 96.12 208 LEU A N 1
ATOM 1576 C CA . LEU A 1 208 ? -8.898 -7.477 -3.492 1 96.12 208 LEU A CA 1
ATOM 1577 C C . LEU A 1 208 ? -9.531 -8.359 -4.566 1 96.12 208 LEU A C 1
ATOM 1579 O O . LEU A 1 208 ? -10.695 -8.734 -4.461 1 96.12 208 LEU A O 1
ATOM 1583 N N . THR A 1 209 ? -8.75 -8.555 -5.602 1 95.19 209 THR A N 1
ATOM 1584 C CA . THR A 1 209 ? -9.195 -9.461 -6.656 1 95.19 209 THR A CA 1
ATOM 1585 C C . THR A 1 209 ? -8.406 -10.773 -6.605 1 95.19 209 THR A C 1
ATOM 1587 O O . THR A 1 209 ? -7.199 -10.766 -6.363 1 95.19 209 THR A O 1
ATOM 1590 N N . VAL A 1 210 ? -9.164 -11.867 -6.754 1 94.38 210 VAL A N 1
ATOM 1591 C CA . VAL A 1 210 ? -8.531 -13.18 -6.648 1 94.38 210 VAL A CA 1
ATOM 1592 C C . VAL A 1 210 ? -8.625 -13.906 -7.988 1 94.38 210 VAL A C 1
ATOM 1594 O O . VAL A 1 210 ? -9.703 -13.992 -8.586 1 94.38 210 VAL A O 1
ATOM 1597 N N . SER A 1 211 ? -7.484 -14.281 -8.438 1 94.62 211 SER A N 1
ATOM 1598 C CA . SER A 1 211 ? -7.422 -15.117 -9.633 1 94.62 211 SER A CA 1
ATOM 1599 C C . SER A 1 211 ? -7.133 -16.578 -9.281 1 94.62 211 SER A C 1
ATOM 1601 O O . SER A 1 211 ? -6.438 -16.859 -8.305 1 94.62 211 SER A O 1
ATOM 1603 N N . VAL A 1 212 ? -7.766 -17.469 -9.984 1 92.31 212 VAL A N 1
ATOM 1604 C CA . VAL A 1 212 ? -7.586 -18.891 -9.742 1 92.31 212 VAL A CA 1
ATOM 1605 C C . VAL A 1 212 ? -6.871 -19.547 -10.922 1 92.31 212 VAL A C 1
ATOM 1607 O O . VAL A 1 212 ? -7.352 -19.484 -12.062 1 92.31 212 VAL A O 1
ATOM 1610 N N . PRO A 1 213 ? -5.738 -20.047 -10.648 1 90.62 213 PRO A N 1
ATOM 1611 C CA . PRO A 1 213 ? -5.051 -20.75 -11.734 1 90.62 213 PRO A CA 1
ATOM 1612 C C . PRO A 1 213 ? -5.848 -21.922 -12.281 1 90.62 213 PRO A C 1
ATOM 1614 O O . PRO A 1 213 ? -6.742 -22.438 -11.602 1 90.62 213 PRO A O 1
ATOM 1617 N N . PRO A 1 214 ? -5.488 -22.25 -13.539 1 92.06 214 PRO A N 1
ATOM 1618 C CA . PRO A 1 214 ? -6.227 -23.359 -14.141 1 92.06 214 PRO A CA 1
ATOM 1619 C C . PRO A 1 214 ? -6.047 -24.672 -13.367 1 92.06 214 PRO A C 1
ATOM 1621 O O . PRO A 1 214 ? -4.957 -24.953 -12.875 1 92.06 214 PRO A O 1
ATOM 1624 N N . ARG A 1 215 ? -7.211 -25.391 -13.242 1 91.62 215 ARG A N 1
ATOM 1625 C CA . ARG A 1 215 ? -7.191 -26.719 -12.633 1 91.62 215 ARG A CA 1
ATOM 1626 C C . ARG A 1 215 ? -8 -27.719 -13.453 1 91.62 215 ARG A C 1
ATOM 1628 O O . ARG A 1 215 ? -8.938 -27.328 -14.156 1 91.62 215 ARG A O 1
ATOM 1635 N N . TRP A 1 216 ? -7.617 -28.953 -13.391 1 92.69 216 TRP A N 1
ATOM 1636 C CA . TRP A 1 216 ? -8.312 -30 -14.156 1 92.69 216 TRP A CA 1
ATOM 1637 C C . TRP A 1 216 ? -9.656 -30.328 -13.516 1 92.69 216 TRP A C 1
ATOM 1639 O O . TRP A 1 216 ? -9.742 -30.562 -12.312 1 92.69 216 TRP A O 1
ATOM 1649 N N . VAL A 1 217 ? -10.656 -30.172 -14.25 1 94.69 217 VAL A N 1
ATOM 1650 C CA . VAL A 1 217 ? -11.922 -30.781 -13.859 1 94.69 217 VAL A CA 1
ATOM 1651 C C . VAL A 1 217 ? -11.969 -32.219 -14.32 1 94.69 217 VAL A C 1
ATOM 1653 O O . VAL A 1 217 ? -12.25 -33.125 -13.523 1 94.69 217 VAL A O 1
ATOM 1656 N N . THR A 1 218 ? -11.578 -32.344 -15.602 1 94 218 THR A N 1
ATOM 1657 C CA . THR A 1 218 ? -11.352 -33.656 -16.188 1 94 218 THR A CA 1
ATOM 1658 C C . THR A 1 218 ? -10.008 -33.719 -16.906 1 94 218 THR A C 1
ATOM 1660 O O . THR A 1 218 ? -9.828 -33.062 -17.938 1 94 218 THR A O 1
ATOM 1663 N N . GLU A 1 219 ? -9.141 -34.438 -16.328 1 91.38 219 GLU A N 1
ATOM 1664 C CA . GLU A 1 219 ? -7.809 -34.562 -16.906 1 91.38 219 GLU A CA 1
ATOM 1665 C C . GLU A 1 219 ? -7.816 -35.469 -18.125 1 91.38 219 GLU A C 1
ATOM 1667 O O . GLU A 1 219 ? -8.469 -36.5 -18.125 1 91.38 219 GLU A O 1
ATOM 1672 N N . PRO A 1 220 ? -7.129 -35.031 -19.156 1 93.12 220 PRO A N 1
ATOM 1673 C CA . PRO A 1 220 ? -7.039 -35.875 -20.328 1 93.12 220 PRO A CA 1
ATOM 1674 C C . PRO A 1 220 ? -6.363 -37.219 -20.047 1 93.12 220 PRO A C 1
ATOM 1676 O O . PRO A 1 220 ? -5.477 -37.281 -19.188 1 93.12 220 PRO A O 1
ATOM 1679 N N . ALA A 1 221 ? -6.867 -38.25 -20.734 1 91.44 221 ALA A N 1
ATOM 1680 C CA . ALA A 1 221 ? -6.316 -39.594 -20.594 1 91.44 221 ALA A CA 1
ATOM 1681 C C . ALA A 1 221 ? -6.152 -40.281 -21.953 1 91.44 221 ALA A C 1
ATOM 1683 O O . ALA A 1 221 ? -6.793 -39.875 -22.938 1 91.44 221 ALA A O 1
ATOM 1684 N N . ASP A 1 222 ? -5.277 -41.219 -21.953 1 91.5 222 ASP A N 1
ATOM 1685 C CA . ASP A 1 222 ? -5.07 -42 -23.172 1 91.5 222 ASP A CA 1
ATOM 1686 C C . ASP A 1 222 ? -6.344 -42.719 -23.578 1 91.5 222 ASP A C 1
ATOM 1688 O O . ASP A 1 222 ? -7.113 -43.156 -22.719 1 91.5 222 ASP A O 1
ATOM 1692 N N . VAL A 1 223 ? -6.504 -42.812 -24.938 1 93.38 223 VAL A N 1
ATOM 1693 C CA . VAL A 1 223 ? -7.711 -43.5 -25.422 1 93.38 223 VAL A CA 1
ATOM 1694 C C . VAL A 1 223 ? -7.359 -44.438 -26.562 1 93.38 223 VAL A C 1
ATOM 1696 O O . VAL A 1 223 ? -6.445 -44.156 -27.344 1 93.38 223 VAL A O 1
ATOM 1699 N N . SER A 1 224 ? -7.941 -45.531 -26.547 1 93 224 SER A N 1
ATOM 1700 C CA . SER A 1 224 ? -7.875 -46.5 -27.656 1 93 224 SER A CA 1
ATOM 1701 C C . SER A 1 224 ? -9.203 -46.562 -28.406 1 93 224 SER A C 1
ATOM 1703 O O . SER A 1 224 ? -10.25 -46.812 -27.797 1 93 224 SER A O 1
ATOM 1705 N N . VAL A 1 225 ? -9.141 -46.375 -29.75 1 92 225 VAL A N 1
ATOM 1706 C CA . VAL A 1 225 ? -10.375 -46.312 -30.516 1 92 225 VAL A CA 1
ATOM 1707 C C . VAL A 1 225 ? -10.234 -47.156 -31.781 1 92 225 VAL A C 1
ATOM 1709 O O . VAL A 1 225 ? -9.133 -47.344 -32.281 1 92 225 VAL A O 1
ATOM 1712 N N . VAL A 1 226 ? -11.43 -47.688 -32.156 1 90.88 226 VAL A N 1
ATOM 1713 C CA . VAL A 1 226 ? -11.461 -48.469 -33.375 1 90.88 226 VAL A CA 1
ATOM 1714 C C . VAL A 1 226 ? -11.594 -47.531 -34.562 1 90.88 226 VAL A C 1
ATOM 1716 O O . VAL A 1 226 ? -12.352 -46.562 -34.531 1 90.88 226 VAL A O 1
ATOM 1719 N N . ARG A 1 227 ? -10.938 -47.906 -35.625 1 90.31 227 ARG A N 1
ATOM 1720 C CA . ARG A 1 227 ? -10.992 -47.094 -36.812 1 90.31 227 ARG A CA 1
ATOM 1721 C C . ARG A 1 227 ? -12.43 -46.875 -37.281 1 90.31 227 ARG A C 1
ATOM 1723 O O . ARG A 1 227 ? -13.25 -47.781 -37.25 1 90.31 227 ARG A O 1
ATOM 1730 N N . GLY A 1 228 ? -12.688 -45.625 -37.656 1 89.5 228 GLY A N 1
ATOM 1731 C CA . GLY A 1 228 ? -14 -45.281 -38.188 1 89.5 228 GLY A CA 1
ATOM 1732 C C . GLY A 1 228 ? -14.961 -44.781 -37.125 1 89.5 228 GLY A C 1
ATOM 1733 O O . GLY A 1 228 ? -16.031 -44.25 -37.438 1 89.5 228 GLY A O 1
ATOM 1734 N N . ARG A 1 229 ? -14.609 -45 -35.906 1 92.44 229 ARG A N 1
ATOM 1735 C CA . ARG A 1 229 ? -15.469 -44.531 -34.812 1 92.44 229 ARG A CA 1
ATOM 1736 C C . ARG A 1 229 ? -15.078 -43.125 -34.344 1 92.44 229 ARG A C 1
ATOM 1738 O O . ARG A 1 229 ? -14.008 -42.625 -34.688 1 92.44 229 ARG A O 1
ATOM 1745 N N . ASP A 1 230 ? -16.016 -42.531 -33.688 1 94.75 230 ASP A N 1
ATOM 1746 C CA . ASP A 1 230 ? -15.75 -41.219 -33.125 1 94.75 230 ASP A CA 1
ATOM 1747 C C . ASP A 1 230 ? -15.125 -41.312 -31.719 1 94.75 230 ASP A C 1
ATOM 1749 O O . ASP A 1 230 ? -15.32 -42.312 -31.016 1 94.75 230 ASP A O 1
ATOM 1753 N N . VAL A 1 231 ? -14.312 -40.281 -31.359 1 94.38 231 VAL A N 1
ATOM 1754 C CA . VAL A 1 231 ? -13.695 -40.281 -30.031 1 94.38 231 VAL A CA 1
ATOM 1755 C C . VAL A 1 231 ? -13.664 -38.875 -29.453 1 94.38 231 VAL A C 1
ATOM 1757 O O . VAL A 1 231 ? -13.617 -37.875 -30.203 1 94.38 231 VAL A O 1
ATOM 1760 N N . VAL A 1 232 ? -13.852 -38.844 -28.172 1 94.62 232 VAL A N 1
ATOM 1761 C CA . VAL A 1 232 ? -13.75 -37.594 -27.453 1 94.62 232 VAL A CA 1
ATOM 1762 C C . VAL A 1 232 ? -12.578 -37.625 -26.484 1 94.62 232 VAL A C 1
ATOM 1764 O O . VAL A 1 232 ? -12.469 -38.562 -25.688 1 94.62 232 VAL A O 1
ATOM 1767 N N . LEU A 1 233 ? -11.633 -36.75 -26.609 1 94.62 233 LEU A N 1
ATOM 1768 C CA . LEU A 1 233 ? -10.562 -36.562 -25.625 1 94.62 233 LEU A CA 1
ATOM 1769 C C . LEU A 1 233 ? -10.93 -35.5 -24.609 1 94.62 233 LEU A C 1
ATOM 1771 O O . LEU A 1 233 ? -10.961 -34.312 -24.922 1 94.62 233 LEU A O 1
ATOM 1775 N N . PRO A 1 234 ? -11.117 -35.938 -23.422 1 95.06 234 PRO A N 1
ATOM 1776 C CA . PRO A 1 234 ? -11.555 -34.938 -22.406 1 95.06 234 PRO A CA 1
ATOM 1777 C C . PRO A 1 234 ? -10.438 -34 -22 1 95.06 234 PRO A C 1
ATOM 1779 O O . PRO A 1 234 ? -9.273 -34.406 -21.906 1 95.06 234 PRO A O 1
ATOM 1782 N N . CYS A 1 235 ? -10.758 -32.75 -21.859 1 94.81 235 CYS A N 1
ATOM 1783 C CA . CYS A 1 235 ? -9.883 -31.688 -21.359 1 94.81 235 CYS A CA 1
ATOM 1784 C C . CYS A 1 235 ? -10.688 -30.547 -20.781 1 94.81 235 CYS A C 1
ATOM 1786 O O . CYS A 1 235 ? -10.789 -29.469 -21.391 1 94.81 235 CYS A O 1
ATOM 1788 N N . GLN A 1 236 ? -11.195 -30.828 -19.672 1 95.38 236 GLN A N 1
ATOM 1789 C CA . GLN A 1 236 ? -12.023 -29.812 -19 1 95.38 236 GLN A CA 1
ATOM 1790 C C . GLN A 1 236 ? -11.266 -29.156 -17.859 1 95.38 236 GLN A C 1
ATOM 1792 O O . GLN A 1 236 ? -10.688 -29.844 -17.016 1 95.38 236 GLN A O 1
ATOM 1797 N N . THR A 1 237 ? -11.234 -27.859 -17.938 1 94.75 237 THR A N 1
ATOM 1798 C CA . THR A 1 237 ? -10.492 -27.109 -16.922 1 94.75 237 THR A CA 1
ATOM 1799 C C . THR A 1 237 ? -11.367 -26.031 -16.312 1 94.75 237 THR A C 1
ATOM 1801 O O . THR A 1 237 ? -12.406 -25.656 -16.875 1 94.75 237 THR A O 1
ATOM 1804 N N . GLU A 1 238 ? -11.031 -25.688 -15.078 1 92.94 238 GLU A N 1
ATOM 1805 C CA . GLU A 1 238 ? -11.672 -24.562 -14.391 1 92.94 238 GLU A CA 1
ATOM 1806 C C . GLU A 1 238 ? -10.633 -23.578 -13.875 1 92.94 238 GLU A C 1
ATOM 1808 O O . GLU A 1 238 ? -9.453 -23.906 -13.758 1 92.94 238 GLU A O 1
ATOM 1813 N N . GLY A 1 239 ? -11.07 -22.312 -13.742 1 91.62 239 GLY A N 1
ATOM 1814 C CA . GLY A 1 239 ? -10.242 -21.219 -13.273 1 91.62 239 GLY A CA 1
ATOM 1815 C C . GLY A 1 239 ? -10.891 -19.859 -13.453 1 91.62 239 GLY A C 1
ATOM 1816 O O . GLY A 1 239 ? -11.953 -19.75 -14.062 1 91.62 239 GLY A O 1
ATOM 1817 N N . PHE A 1 240 ? -10.234 -18.938 -12.867 1 90.06 240 PHE A N 1
ATOM 1818 C CA . PHE A 1 240 ? -10.703 -17.562 -13.016 1 90.06 240 PHE A CA 1
ATOM 1819 C C . PHE A 1 240 ? -9.539 -16.609 -13.258 1 90.06 240 PHE A C 1
ATOM 1821 O O . PHE A 1 240 ? -8.648 -16.484 -12.406 1 90.06 240 PHE A O 1
ATOM 1828 N N . PRO A 1 241 ? -9.664 -15.898 -14.32 1 88.94 241 PRO A N 1
ATOM 1829 C CA . PRO A 1 241 ? -10.625 -16.016 -15.422 1 88.94 241 PRO A CA 1
ATOM 1830 C C . PRO A 1 241 ? -10.625 -17.391 -16.078 1 88.94 241 PRO A C 1
ATOM 1832 O O . PRO A 1 241 ? -9.711 -18.188 -15.844 1 88.94 241 PRO A O 1
ATOM 1835 N N . PRO A 1 242 ? -11.633 -17.641 -16.859 1 92 242 PRO A N 1
ATOM 1836 C CA . PRO A 1 242 ? -11.688 -18.953 -17.484 1 92 242 PRO A CA 1
ATOM 1837 C C . PRO A 1 242 ? -10.508 -19.219 -18.422 1 92 242 PRO A C 1
ATOM 1839 O O . PRO A 1 242 ? -10.172 -18.375 -19.25 1 92 242 PRO A O 1
ATOM 1842 N N . PRO A 1 243 ? -9.898 -20.406 -18.281 1 94.19 243 PRO A N 1
ATOM 1843 C CA . PRO A 1 243 ? -8.719 -20.703 -19.078 1 94.19 243 PRO A CA 1
ATOM 1844 C C . PRO A 1 243 ? -9.055 -20.969 -20.547 1 94.19 243 PRO A C 1
ATOM 1846 O O . PRO A 1 243 ? -10.164 -21.406 -20.859 1 94.19 243 PRO A O 1
ATOM 1849 N N . THR A 1 244 ? -8.125 -20.594 -21.359 1 94 244 THR A N 1
ATOM 1850 C CA . THR A 1 244 ? -8.211 -20.922 -22.781 1 94 244 THR A CA 1
ATOM 1851 C C . THR A 1 244 ? -7.535 -22.266 -23.062 1 94 244 THR A C 1
ATOM 1853 O O . THR A 1 244 ? -6.367 -22.453 -22.734 1 94 244 THR A O 1
ATOM 1856 N N . VAL A 1 245 ? -8.32 -23.141 -23.688 1 93.5 245 VAL A N 1
ATOM 1857 C CA . VAL A 1 245 ? -7.801 -24.469 -23.969 1 93.5 245 VAL A CA 1
ATOM 1858 C C . VAL A 1 245 ? -7.363 -24.562 -25.438 1 93.5 245 VAL A C 1
ATOM 1860 O O . VAL A 1 245 ? -8.109 -24.172 -26.344 1 93.5 245 VAL A O 1
ATOM 1863 N N . VAL A 1 246 ? -6.156 -25.031 -25.641 1 9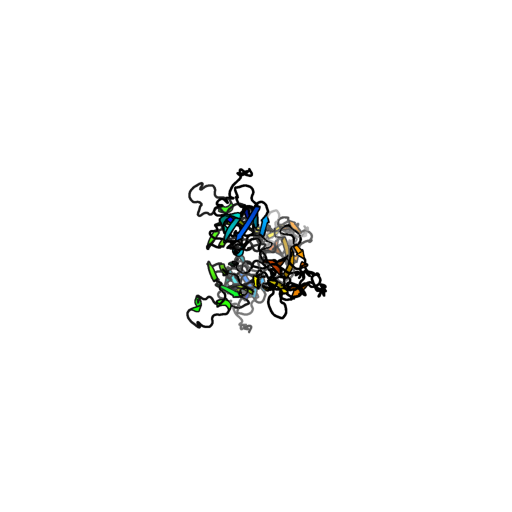2.44 246 VAL A N 1
ATOM 1864 C CA . VAL A 1 246 ? -5.629 -25.219 -26.984 1 92.44 246 VAL A CA 1
ATOM 1865 C C . VAL A 1 246 ? -5.137 -26.656 -27.141 1 92.44 246 VAL A C 1
ATOM 1867 O O . VAL A 1 246 ? -4.492 -27.203 -26.25 1 92.44 246 VAL A O 1
ATOM 1870 N N . TRP A 1 247 ? -5.496 -27.234 -28.297 1 92.88 247 TRP A N 1
ATOM 1871 C CA . TRP A 1 247 ? -5.055 -28.594 -28.594 1 92.88 247 TRP A CA 1
ATOM 1872 C C . TRP A 1 247 ? -3.996 -28.594 -29.703 1 92.88 247 TRP A C 1
ATOM 1874 O O . TRP A 1 247 ? -4.094 -27.828 -30.656 1 92.88 247 TRP A O 1
ATOM 1884 N N . ARG A 1 248 ? -3.021 -29.438 -29.453 1 91.38 248 ARG A N 1
ATOM 1885 C CA . ARG A 1 248 ? -1.973 -29.609 -30.453 1 91.38 248 ARG A CA 1
ATOM 1886 C C . ARG A 1 248 ? -1.641 -31.094 -30.656 1 91.38 248 ARG A C 1
ATOM 1888 O O . ARG A 1 248 ? -1.842 -31.906 -29.75 1 91.38 248 ARG A O 1
ATOM 1895 N N . LYS A 1 249 ? -1.282 -31.391 -31.844 1 90.19 249 LYS A N 1
ATOM 1896 C CA . LYS A 1 249 ? -0.85 -32.75 -32.156 1 90.19 249 LYS A CA 1
ATOM 1897 C C . LYS A 1 249 ? 0.654 -32.812 -32.406 1 90.19 249 LYS A C 1
ATOM 1899 O O . LYS A 1 249 ? 1.222 -31.891 -33 1 90.19 249 LYS A O 1
ATOM 1904 N N . ALA A 1 250 ? 1.228 -33.781 -31.812 1 84.25 250 ALA A N 1
ATOM 1905 C CA . ALA A 1 250 ? 2.668 -33.969 -31.984 1 84.25 250 ALA A CA 1
ATOM 1906 C C . ALA A 1 250 ? 3.006 -34.25 -33.438 1 84.25 250 ALA A C 1
ATOM 1908 O O . ALA A 1 250 ? 2.283 -35 -34.125 1 84.25 250 ALA A O 1
ATOM 1909 N N . HIS A 1 251 ? 3.881 -33.344 -34 1 75.25 251 HIS A N 1
ATOM 1910 C CA . HIS A 1 251 ? 4.336 -33.562 -35.375 1 75.25 251 HIS A CA 1
ATOM 1911 C C . HIS A 1 251 ? 5.797 -34 -35.406 1 75.25 251 HIS A C 1
ATOM 1913 O O . HIS A 1 251 ? 6.645 -33.406 -34.75 1 75.25 251 HIS A O 1
ATOM 1919 N N . GLY A 1 252 ? 6.129 -35 -36.125 1 62.19 252 GLY A N 1
ATOM 1920 C CA . GLY A 1 252 ? 7.492 -35.438 -36.406 1 62.19 252 GLY A CA 1
ATOM 1921 C C . GLY A 1 252 ? 8.078 -36.281 -35.281 1 62.19 252 GLY A C 1
ATOM 1922 O O . GLY A 1 252 ? 7.371 -36.688 -34.344 1 62.19 252 GLY A O 1
ATOM 1923 N N . SER A 1 253 ? 9.328 -36.719 -35.438 1 54.53 253 SER A N 1
ATOM 1924 C CA . SER A 1 253 ? 10.07 -37.625 -34.594 1 54.53 253 SER A CA 1
ATOM 1925 C C . SER A 1 253 ? 10.594 -36.938 -33.344 1 54.53 253 SER A C 1
ATOM 1927 O O . SER A 1 253 ? 11.094 -37.594 -32.438 1 54.53 253 SER A O 1
ATOM 1929 N N . ALA A 1 254 ? 10.695 -35.625 -33.469 1 53.09 254 ALA A N 1
ATOM 1930 C CA . ALA A 1 254 ? 11.367 -35 -32.344 1 53.09 254 ALA A CA 1
ATOM 1931 C C . ALA A 1 254 ? 10.375 -34.656 -31.234 1 53.09 254 ALA A C 1
ATOM 1933 O O . ALA A 1 254 ? 9.281 -34.156 -31.5 1 53.09 254 ALA A O 1
ATOM 1934 N N . PRO A 1 255 ? 10.734 -35.062 -30.062 1 55.16 255 PRO A N 1
ATOM 1935 C CA . PRO A 1 255 ? 9.945 -34.75 -28.875 1 55.16 255 PRO A CA 1
ATOM 1936 C C . PRO A 1 255 ? 9.719 -33.25 -28.688 1 55.16 255 PRO A C 1
ATOM 1938 O O . PRO A 1 255 ? 10.648 -32.469 -28.859 1 55.16 255 PRO A O 1
ATOM 1941 N N . GLY A 1 256 ? 8.461 -32.719 -28.828 1 60.66 256 GLY A N 1
ATOM 1942 C CA . GLY A 1 256 ? 8.164 -31.344 -28.391 1 60.66 256 GLY A CA 1
ATOM 1943 C C . GLY A 1 256 ? 7.562 -30.484 -29.469 1 60.66 256 GLY A C 1
ATOM 1944 O O . GLY A 1 256 ? 7.156 -29.344 -29.219 1 60.66 256 GLY A O 1
ATOM 1945 N N . THR A 1 257 ? 7.633 -31.047 -30.625 1 69.5 257 THR A N 1
ATOM 1946 C CA . THR A 1 257 ? 7.07 -30.188 -31.656 1 69.5 257 THR A CA 1
ATOM 1947 C C . THR A 1 257 ? 5.582 -30.469 -31.844 1 69.5 257 THR A C 1
ATOM 1949 O O . THR A 1 257 ? 5.176 -31.609 -32.062 1 69.5 257 THR A O 1
ATOM 1952 N N . TYR A 1 258 ? 4.828 -29.484 -31.594 1 78.25 258 TYR A N 1
ATOM 1953 C CA . TYR A 1 258 ? 3.379 -29.625 -31.672 1 78.25 258 TYR A CA 1
ATOM 1954 C C . TYR A 1 258 ? 2.789 -28.688 -32.719 1 78.25 258 TYR A C 1
ATOM 1956 O O . TYR A 1 258 ? 3.303 -27.578 -32.938 1 78.25 258 TYR A O 1
ATOM 1964 N N . ARG A 1 259 ? 1.88 -29.281 -33.469 1 81.69 259 ARG A N 1
ATOM 1965 C CA . ARG A 1 259 ? 1.122 -28.469 -34.438 1 81.69 259 ARG A CA 1
ATOM 1966 C C . ARG A 1 259 ? -0.307 -28.25 -33.938 1 81.69 259 ARG A C 1
ATOM 1968 O O . ARG A 1 259 ? -0.92 -29.156 -33.375 1 81.69 259 ARG A O 1
ATOM 1975 N N . ASP A 1 260 ? -0.837 -27.109 -34.312 1 82.62 260 ASP A N 1
ATOM 1976 C CA . ASP A 1 260 ? -2.197 -26.781 -33.906 1 82.62 260 ASP A CA 1
ATOM 1977 C C . ASP A 1 260 ? -3.225 -27.594 -34.688 1 82.62 260 ASP A C 1
ATOM 1979 O O . ASP A 1 260 ? -3.074 -27.797 -35.906 1 82.62 260 ASP A O 1
ATOM 1983 N N . LEU A 1 261 ? -4.18 -28.016 -34 1 84.5 261 LEU A N 1
ATOM 1984 C CA . LEU A 1 261 ? -5.184 -28.891 -34.594 1 84.5 261 LEU A CA 1
ATOM 1985 C C . LEU A 1 261 ? -6.402 -28.094 -35.031 1 84.5 261 LEU A C 1
ATOM 1987 O O . LEU A 1 261 ? -7.258 -28.625 -35.75 1 84.5 261 LEU A O 1
ATOM 1991 N N . LEU A 1 262 ? -6.383 -26.844 -34.688 1 75.25 262 LEU A N 1
ATOM 1992 C CA . LEU A 1 262 ? -7.594 -26.109 -35.031 1 75.25 262 LEU A CA 1
ATOM 1993 C C . LEU A 1 262 ? -7.707 -25.906 -36.531 1 75.25 262 LEU A C 1
ATOM 1995 O O . LEU A 1 262 ? -6.73 -25.531 -37.188 1 75.25 262 LEU A O 1
ATOM 1999 N N . GLY A 1 263 ? -8.789 -26.266 -37.094 1 77.06 263 GLY A N 1
ATOM 2000 C CA . GLY A 1 263 ? -9.055 -26.109 -38.5 1 77.06 263 GLY A CA 1
ATOM 2001 C C . GLY A 1 263 ? -8.906 -27.391 -39.281 1 77.06 263 GLY A C 1
ATOM 2002 O O . GLY A 1 263 ? -9.203 -27.438 -40.5 1 77.06 263 GLY A O 1
ATOM 2003 N N . THR A 1 264 ? -8.398 -28.391 -38.656 1 80.12 264 THR A N 1
ATOM 2004 C CA . THR A 1 264 ? -8.273 -29.688 -39.344 1 80.12 264 THR A CA 1
ATOM 2005 C C . THR A 1 264 ? -9.641 -30.328 -39.531 1 80.12 264 THR A C 1
ATOM 2007 O O . THR A 1 264 ? -10.469 -30.328 -38.625 1 80.12 264 THR A O 1
ATOM 2010 N N . PRO A 1 265 ? -9.867 -30.781 -40.75 1 82.94 265 PRO A N 1
ATOM 2011 C CA . PRO A 1 265 ? -11.148 -31.438 -41 1 82.94 265 PRO A CA 1
ATOM 2012 C C . PRO A 1 265 ? -11.391 -32.625 -40.062 1 82.94 265 PRO A C 1
ATOM 2014 O O . PRO A 1 265 ? -10.469 -33.406 -39.781 1 82.94 265 PRO A O 1
ATOM 2017 N N . GLY A 1 266 ? -12.477 -32.719 -39.438 1 86.81 266 GLY A N 1
ATOM 2018 C CA . GLY A 1 266 ? -12.852 -33.844 -38.562 1 86.81 266 GLY A CA 1
ATOM 2019 C C . GLY A 1 266 ? -12.5 -33.594 -37.125 1 86.81 266 GLY A C 1
ATOM 2020 O O . GLY A 1 266 ? -12.773 -34.438 -36.25 1 86.81 266 GLY A O 1
ATOM 2021 N N . VAL A 1 267 ? -11.852 -32.5 -36.906 1 90.12 267 VAL A N 1
ATOM 2022 C CA . VAL A 1 267 ? -11.453 -32.156 -35.531 1 90.12 267 VAL A CA 1
ATOM 2023 C C . VAL A 1 267 ? -12.242 -30.969 -35.031 1 90.12 267 VAL A C 1
ATOM 2025 O O . VAL A 1 267 ? -12.289 -29.922 -35.688 1 90.12 267 VAL A O 1
ATOM 2028 N N . GLN A 1 268 ? -12.977 -31.156 -33.969 1 91.88 268 GLN A N 1
ATOM 2029 C CA . GLN A 1 268 ? -13.75 -30.062 -33.406 1 91.88 268 GLN A CA 1
ATOM 2030 C C . GLN A 1 268 ? -13.492 -29.953 -31.891 1 91.88 268 GLN A C 1
ATOM 2032 O O . GLN A 1 268 ? -13.398 -30.969 -31.203 1 91.88 268 GLN A O 1
ATOM 2037 N N . GLN A 1 269 ? -13.281 -28.828 -31.484 1 92.69 269 GLN A N 1
ATOM 2038 C CA . GLN A 1 269 ? -13.172 -28.594 -30.047 1 92.69 269 GLN A CA 1
ATOM 2039 C C . GLN A 1 269 ? -14.523 -28.266 -29.438 1 92.69 269 GLN A C 1
ATOM 2041 O O . GLN A 1 269 ? -15.211 -27.344 -29.891 1 92.69 269 GLN A O 1
ATOM 2046 N N . LEU A 1 270 ? -14.812 -28.953 -28.422 1 92.75 270 LEU A N 1
ATOM 2047 C CA . LEU A 1 270 ? -16.094 -28.766 -27.75 1 92.75 270 LEU A CA 1
ATOM 2048 C C . LEU A 1 270 ? -16.031 -27.547 -26.828 1 92.75 270 LEU A C 1
ATOM 2050 O O . LEU A 1 270 ? -14.953 -27.031 -26.547 1 92.75 270 LEU A O 1
ATOM 2054 N N . ALA A 1 271 ? -17.203 -27.125 -26.328 1 91 271 ALA A N 1
ATOM 2055 C CA . ALA A 1 271 ? -17.312 -25.922 -25.5 1 91 271 ALA A CA 1
ATOM 2056 C C . ALA A 1 271 ? -16.594 -26.109 -24.172 1 91 271 ALA A C 1
ATOM 2058 O O . ALA A 1 271 ? -16.078 -25.141 -23.594 1 91 271 ALA A O 1
ATOM 2059 N N . ASN A 1 272 ? -16.469 -27.344 -23.734 1 90.81 272 ASN A N 1
ATOM 2060 C CA . ASN A 1 272 ? -15.836 -27.609 -22.453 1 90.81 272 ASN A CA 1
ATOM 2061 C C . ASN A 1 272 ? -14.328 -27.797 -22.594 1 90.81 272 ASN A C 1
ATOM 2063 O O . ASN A 1 272 ? -13.641 -28.094 -21.609 1 90.81 272 ASN A O 1
ATOM 2067 N N . GLY A 1 273 ? -13.867 -27.672 -23.797 1 92.06 273 GLY A N 1
ATOM 2068 C CA . GLY A 1 273 ? -12.438 -27.75 -24.047 1 92.06 273 GLY A CA 1
ATOM 2069 C C . GLY A 1 273 ? -12.008 -29.109 -24.594 1 92.06 273 GLY A C 1
ATOM 2070 O O . GLY A 1 273 ? -10.883 -29.25 -25.094 1 92.06 273 GLY A O 1
ATOM 2071 N N . SER A 1 274 ? -12.875 -30.047 -24.609 1 94.19 274 SER A N 1
ATOM 2072 C CA . SER A 1 274 ? -12.555 -31.391 -25.078 1 94.19 274 SER A CA 1
ATOM 2073 C C . SER A 1 274 ? -12.438 -31.422 -26.594 1 94.19 274 SER A C 1
ATOM 2075 O O . SER A 1 274 ? -12.945 -30.547 -27.297 1 94.19 274 SER A O 1
ATOM 2077 N N . LEU A 1 275 ? -11.781 -32.406 -27.031 1 94.31 275 LEU A N 1
ATOM 2078 C CA . LEU A 1 275 ? -11.562 -32.562 -28.469 1 94.31 275 LEU A CA 1
ATOM 2079 C C . LEU A 1 275 ? -12.391 -33.719 -29.016 1 94.31 275 LEU A C 1
ATOM 2081 O O . LEU A 1 275 ? -12.375 -34.812 -28.453 1 94.31 275 LEU A O 1
ATOM 2085 N N . PHE A 1 276 ? -13.141 -33.344 -30.062 1 94.25 276 PHE A N 1
ATOM 2086 C CA . PHE A 1 276 ? -13.977 -34.344 -30.719 1 94.25 276 PHE A CA 1
ATOM 2087 C C . PHE A 1 276 ? -13.422 -34.688 -32.094 1 94.25 276 PHE A C 1
ATOM 2089 O O . PHE A 1 276 ? -13.242 -33.812 -32.938 1 94.25 276 PHE A O 1
ATOM 2096 N N . LEU A 1 277 ? -13.07 -35.938 -32.312 1 93.5 277 LEU A N 1
ATOM 2097 C CA . LEU A 1 277 ? -12.625 -36.438 -33.594 1 93.5 277 LEU A CA 1
ATOM 2098 C C . LEU A 1 277 ? -13.672 -37.375 -34.219 1 93.5 277 LEU A C 1
ATOM 2100 O O . LEU A 1 277 ? -14.078 -38.344 -33.594 1 93.5 277 LEU A O 1
ATOM 2104 N N . THR A 1 278 ? -14.008 -36.969 -35.344 1 93.38 278 THR A N 1
ATOM 2105 C CA . THR A 1 278 ? -15 -37.781 -36.062 1 93.38 278 THR A CA 1
ATOM 2106 C C . THR A 1 278 ? -14.32 -38.781 -37 1 93.38 278 THR A C 1
ATOM 2108 O O . THR A 1 278 ? -13.336 -38.469 -37.656 1 93.38 278 THR A O 1
ATOM 2111 N N . GLN A 1 279 ? -14.844 -40.031 -37.062 1 91.88 279 GLN A N 1
ATOM 2112 C CA . GLN A 1 279 ? -14.375 -41.062 -37.969 1 91.88 279 GLN A CA 1
ATOM 2113 C C . GLN A 1 279 ? -12.852 -41.125 -38 1 91.88 279 GLN A C 1
ATOM 2115 O O . GLN A 1 279 ? -12.227 -40.875 -39.031 1 91.88 279 GLN A O 1
ATOM 2120 N N . VAL A 1 280 ? -12.375 -41.562 -36.906 1 91.88 280 VAL A N 1
ATOM 2121 C CA . VAL A 1 280 ? -10.938 -41.562 -36.656 1 91.88 280 VAL A CA 1
ATOM 2122 C C . VAL A 1 280 ? -10.242 -42.438 -37.688 1 91.88 280 VAL A C 1
ATOM 2124 O O . VAL A 1 280 ? -10.727 -43.531 -38 1 91.88 280 VAL A O 1
ATOM 2127 N N . ALA A 1 281 ? -9.156 -41.969 -38.25 1 90 281 ALA A N 1
ATOM 2128 C CA . ALA A 1 281 ? -8.312 -42.719 -39.188 1 90 281 ALA A CA 1
ATOM 2129 C C . ALA A 1 281 ? -6.965 -43.062 -38.562 1 90 281 ALA A C 1
ATOM 2131 O O . ALA A 1 281 ? -6.672 -42.625 -37.438 1 90 281 ALA A O 1
ATOM 2132 N N . LYS A 1 282 ? -6.246 -43.938 -39.188 1 88.12 282 LYS A N 1
ATOM 2133 C CA . LYS A 1 282 ? -4.934 -44.344 -38.688 1 88.12 282 LYS A CA 1
ATOM 2134 C C . LYS A 1 282 ? -4.016 -43.125 -38.562 1 88.12 282 LYS A C 1
ATOM 2136 O O . LYS A 1 282 ? -3.16 -43.094 -37.656 1 88.12 282 LYS A O 1
ATOM 2141 N N . GLU A 1 283 ? -4.289 -42.094 -39.375 1 86.56 283 GLU A N 1
ATOM 2142 C CA . GLU A 1 283 ? -3.49 -40.875 -39.312 1 86.56 283 GLU A CA 1
ATOM 2143 C C . GLU A 1 283 ? -3.746 -40.094 -38.031 1 86.56 283 GLU A C 1
ATOM 2145 O O . GLU A 1 283 ? -2.928 -39.25 -37.656 1 86.56 283 GLU A O 1
ATOM 2150 N N . ASP A 1 284 ? -4.848 -40.406 -37.469 1 89.5 284 ASP A N 1
ATOM 2151 C CA . ASP A 1 284 ? -5.223 -39.688 -36.25 1 89.5 284 ASP A CA 1
ATOM 2152 C C . ASP A 1 284 ? -4.504 -40.25 -35.031 1 89.5 284 ASP A C 1
ATOM 2154 O O . ASP A 1 284 ? -4.539 -39.688 -33.938 1 89.5 284 ASP A O 1
ATOM 2158 N N . GLU A 1 285 ? -3.877 -41.375 -35.25 1 90.25 285 GLU A N 1
ATOM 2159 C CA . GLU A 1 285 ? -3.096 -41.969 -34.156 1 90.25 285 GLU A CA 1
ATOM 2160 C C . GLU A 1 285 ? -1.891 -41.094 -33.844 1 90.25 285 GLU A C 1
ATOM 2162 O O . GLU A 1 285 ? -1.26 -40.5 -34.719 1 90.25 285 GLU A O 1
ATOM 2167 N N . GLY A 1 286 ? -1.627 -40.906 -32.531 1 88.69 286 GLY A N 1
ATOM 2168 C CA . GLY A 1 286 ? -0.485 -40.094 -32.094 1 88.69 286 GLY A CA 1
ATOM 2169 C C . GLY A 1 286 ? -0.684 -39.438 -30.766 1 88.69 286 GLY A C 1
ATOM 2170 O O . GLY A 1 286 ? -1.547 -39.844 -29.984 1 88.69 286 GLY A O 1
ATOM 2171 N N . ARG A 1 287 ? 0.254 -38.5 -30.562 1 89.94 287 ARG A N 1
ATOM 2172 C CA . ARG A 1 287 ? 0.223 -37.781 -29.281 1 89.94 287 ARG A CA 1
ATOM 2173 C C . ARG A 1 287 ? -0.425 -36.406 -29.438 1 89.94 287 ARG A C 1
ATOM 2175 O O . ARG A 1 287 ? -0.153 -35.688 -30.406 1 89.94 287 ARG A O 1
ATOM 2182 N N . TYR A 1 288 ? -1.336 -36.219 -28.531 1 91.31 288 TYR A N 1
ATOM 2183 C CA . TYR A 1 288 ? -2.055 -34.969 -28.5 1 91.31 288 TYR A CA 1
ATOM 2184 C C . TYR A 1 288 ? -1.762 -34.219 -27.203 1 91.31 288 TYR A C 1
ATOM 2186 O O . TYR A 1 288 ? -1.675 -34.812 -26.125 1 91.31 288 TYR A O 1
ATOM 2194 N N . LEU A 1 289 ? -1.631 -32.906 -27.359 1 92 289 LEU A N 1
ATOM 2195 C CA . LEU A 1 289 ? -1.329 -32.062 -26.219 1 92 289 LEU A CA 1
ATOM 2196 C C . LEU A 1 289 ? -2.48 -31.094 -25.922 1 92 289 LEU A C 1
ATOM 2198 O O . LEU A 1 289 ? -2.922 -30.375 -26.812 1 92 289 LEU A O 1
ATOM 2202 N N . CYS A 1 290 ? -2.955 -31.203 -24.734 1 93.69 290 CYS A N 1
ATOM 2203 C CA . CYS A 1 290 ? -3.938 -30.234 -24.25 1 93.69 290 CYS A CA 1
ATOM 2204 C C . CYS A 1 290 ? -3.287 -29.203 -23.344 1 93.69 290 CYS A C 1
ATOM 2206 O O . CYS A 1 290 ? -2.623 -29.547 -22.375 1 93.69 290 CYS A O 1
ATOM 2208 N N . GLU A 1 291 ? -3.494 -27.969 -23.688 1 92.94 291 GLU A N 1
ATOM 2209 C CA . GLU A 1 291 ? -2.938 -26.875 -22.906 1 92.94 291 GLU A CA 1
ATOM 2210 C C . GLU A 1 291 ? -4.023 -25.891 -22.469 1 92.94 291 GLU A C 1
ATOM 2212 O O . GLU A 1 291 ? -4.844 -25.469 -23.297 1 92.94 291 GLU A O 1
ATOM 2217 N N . ALA A 1 292 ? -4.027 -25.609 -21.219 1 93.75 292 ALA A N 1
ATOM 2218 C CA . ALA A 1 292 ? -4.961 -24.641 -20.656 1 93.75 292 ALA A CA 1
ATOM 2219 C C . ALA A 1 292 ? -4.227 -23.531 -19.906 1 93.75 292 ALA A C 1
ATOM 2221 O O . ALA A 1 292 ? -3.426 -23.797 -19.016 1 93.75 292 ALA A O 1
ATOM 2222 N N . THR A 1 293 ? -4.5 -22.281 -20.375 1 93.06 293 THR A N 1
ATOM 2223 C CA . THR A 1 293 ? -3.814 -21.156 -19.734 1 93.06 293 THR A CA 1
ATOM 2224 C C . THR A 1 293 ? -4.77 -19.984 -19.531 1 93.06 293 THR A C 1
ATOM 2226 O O . THR A 1 293 ? -5.711 -19.797 -20.297 1 93.06 293 THR A O 1
ATOM 2229 N N . ASN A 1 294 ? -4.684 -19.266 -18.406 1 91.06 294 ASN A N 1
ATOM 2230 C CA . ASN A 1 294 ? -5.383 -18.016 -18.141 1 91.06 294 ASN A CA 1
ATOM 2231 C C . ASN A 1 294 ? -4.43 -16.938 -17.641 1 91.06 294 ASN A C 1
ATOM 2233 O O . ASN A 1 294 ? -4.855 -15.977 -17 1 91.06 294 ASN A O 1
ATOM 2237 N N . THR A 1 295 ? -3.125 -17.141 -17.766 1 86.75 295 THR A N 1
ATOM 2238 C CA . THR A 1 295 ? -2.045 -16.203 -17.484 1 86.75 295 THR A CA 1
ATOM 2239 C C . THR A 1 295 ? -1.762 -16.141 -15.984 1 86.75 295 THR A C 1
ATOM 2241 O O . THR A 1 295 ? -1.042 -15.266 -15.508 1 86.75 295 THR A O 1
ATOM 2244 N N . ILE A 1 296 ? -2.479 -17 -15.281 1 86.88 296 ILE A N 1
ATOM 2245 C CA . ILE A 1 296 ? -2.219 -17.109 -13.852 1 86.88 296 ILE A CA 1
ATOM 2246 C C . ILE A 1 296 ? -1.414 -18.375 -13.562 1 86.88 296 ILE A C 1
ATOM 2248 O O . ILE A 1 296 ? -1.854 -19.484 -13.883 1 86.88 296 ILE A O 1
ATOM 2252 N N . GLY A 1 297 ? -0.226 -18.203 -13.031 1 83.44 297 GLY A N 1
ATOM 2253 C CA . GLY A 1 297 ? 0.598 -19.359 -12.719 1 83.44 297 GLY A CA 1
ATOM 2254 C C . GLY A 1 297 ? 1.227 -20 -13.945 1 83.44 297 GLY A C 1
ATOM 2255 O O . GLY A 1 297 ? 1.548 -19.297 -14.914 1 83.44 297 GLY A O 1
ATOM 2256 N N . ALA A 1 298 ? 1.47 -21.328 -13.859 1 85.06 298 ALA A N 1
ATOM 2257 C CA . ALA A 1 298 ? 2.191 -22.047 -14.906 1 85.06 298 ALA A CA 1
ATOM 2258 C C . ALA A 1 298 ? 1.229 -22.625 -15.945 1 85.06 298 ALA A C 1
ATOM 2260 O O . ALA A 1 298 ? 1.647 -23.031 -17.031 1 85.06 298 ALA A O 1
ATOM 2261 N N . GLY A 1 299 ? 0.036 -22.578 -15.75 1 87.88 299 GLY A N 1
ATOM 2262 C CA . GLY A 1 299 ? -0.9 -23.219 -16.656 1 87.88 299 GLY A CA 1
ATOM 2263 C C . GLY A 1 299 ? -0.906 -24.734 -16.516 1 87.88 299 GLY A C 1
ATOM 2264 O O . GLY A 1 299 ? -0.242 -25.281 -15.633 1 87.88 299 GLY A O 1
ATOM 2265 N N . LEU A 1 300 ? -1.775 -25.359 -17.422 1 91.69 300 LEU A N 1
ATOM 2266 C CA . LEU A 1 300 ? -1.895 -26.812 -17.438 1 91.69 300 LEU A CA 1
ATOM 2267 C C . LEU A 1 300 ? -1.551 -27.375 -18.812 1 91.69 300 LEU A C 1
ATOM 2269 O O . LEU A 1 300 ? -1.831 -26.734 -19.828 1 91.69 300 LEU A O 1
ATOM 2273 N N . SER A 1 301 ? -0.839 -28.375 -18.734 1 91.69 301 SER A N 1
ATOM 2274 C CA . SER A 1 301 ? -0.577 -29.078 -19.969 1 91.69 301 SER A CA 1
ATOM 2275 C C . SER A 1 301 ? -0.466 -30.578 -19.734 1 91.69 301 SER A C 1
ATOM 2277 O O . SER A 1 301 ? 0.082 -31.016 -18.719 1 91.69 301 SER A O 1
ATOM 2279 N N . LYS A 1 302 ? -1.079 -31.344 -20.625 1 91.56 302 LYS A N 1
ATOM 2280 C CA . LYS A 1 302 ? -1.019 -32.781 -20.531 1 91.56 302 LYS A CA 1
ATOM 2281 C C . LYS A 1 302 ? -0.98 -33.438 -21.922 1 91.56 302 LYS A C 1
ATOM 2283 O O . LYS A 1 302 ? -1.707 -33 -22.812 1 91.56 302 LYS A O 1
ATOM 2288 N N . VAL A 1 303 ? -0.056 -34.344 -22.062 1 89.75 303 VAL A N 1
ATOM 2289 C CA . VAL A 1 303 ? 0.05 -35.062 -23.328 1 89.75 303 VAL A CA 1
ATOM 2290 C C . VAL A 1 303 ? -0.658 -36.438 -23.203 1 89.75 303 VAL A C 1
ATOM 2292 O O . VAL A 1 303 ? -0.481 -37.125 -22.219 1 89.75 303 VAL A O 1
ATOM 2295 N N . VAL A 1 304 ? -1.494 -36.75 -24.219 1 91 304 VAL A N 1
ATOM 2296 C CA . VAL A 1 304 ? -2.199 -38.031 -24.219 1 91 304 VAL A CA 1
ATOM 2297 C C . VAL A 1 304 ? -2.018 -38.688 -25.578 1 91 304 VAL A C 1
ATOM 2299 O O . VAL A 1 304 ? -1.706 -38.031 -26.562 1 91 304 VAL A O 1
ATOM 2302 N N . LYS A 1 305 ? -2.186 -39.969 -25.594 1 90.69 305 LYS A N 1
ATOM 2303 C CA . LYS A 1 305 ? -2.008 -40.75 -26.812 1 90.69 305 LYS A CA 1
ATOM 2304 C C . LYS A 1 305 ? -3.328 -41.375 -27.266 1 90.69 305 LYS A C 1
ATOM 2306 O O . LYS A 1 305 ? -4.109 -41.875 -26.438 1 90.69 305 LYS A O 1
ATOM 2311 N N . ILE A 1 306 ? -3.582 -41.219 -28.578 1 92 306 ILE A N 1
ATOM 2312 C CA . ILE A 1 306 ? -4.695 -41.938 -29.203 1 92 306 ILE A CA 1
ATOM 2313 C C . ILE A 1 306 ? -4.168 -43.125 -29.969 1 92 306 ILE A C 1
ATOM 2315 O O . ILE A 1 306 ? -3.289 -43 -30.828 1 92 306 ILE A O 1
ATOM 2319 N N . THR A 1 307 ? -4.629 -44.312 -29.578 1 93.06 307 THR A N 1
ATOM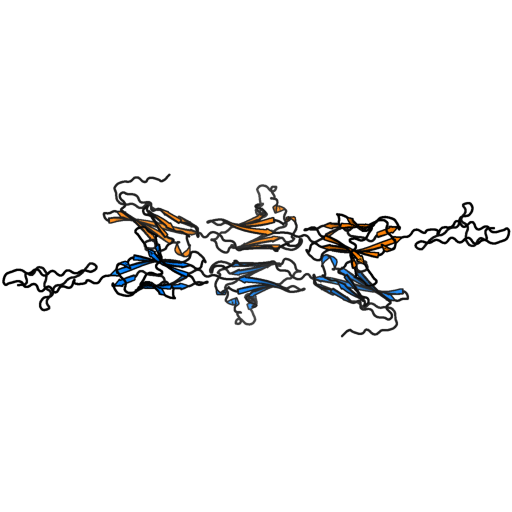 2320 C CA . THR A 1 307 ? -4.301 -45.531 -30.328 1 93.06 307 THR A CA 1
ATOM 2321 C C . THR A 1 307 ? -5.488 -45.969 -31.172 1 93.06 307 THR A C 1
ATOM 2323 O O . THR A 1 307 ? -6.598 -46.125 -30.656 1 93.06 307 THR A O 1
ATOM 2326 N N . VAL A 1 308 ? -5.234 -46.094 -32.469 1 90.94 308 VAL A N 1
ATOM 2327 C CA . VAL A 1 308 ? -6.297 -46.5 -33.406 1 90.94 308 VAL A CA 1
ATOM 2328 C C . VAL A 1 308 ? -6.129 -48 -33.75 1 90.94 308 VAL A C 1
ATOM 2330 O O . VAL A 1 308 ? -5.105 -48.406 -34.281 1 90.94 308 VAL A O 1
ATOM 2333 N N . ASN A 1 309 ? -7.137 -48.781 -33.312 1 88.19 309 ASN A N 1
ATOM 2334 C CA . ASN A 1 309 ? -7.117 -50.219 -33.625 1 88.19 309 ASN A CA 1
ATOM 2335 C C . ASN A 1 309 ? -7.914 -50.531 -34.875 1 88.19 309 ASN A C 1
ATOM 2337 O O . ASN A 1 309 ? -8.992 -49.969 -35.094 1 88.19 309 ASN A O 1
ATOM 2341 N N . ALA A 1 310 ? -7.316 -51.188 -35.812 1 78.25 310 ALA A N 1
ATOM 2342 C CA . ALA A 1 310 ? -8.016 -51.594 -37.031 1 78.25 310 ALA A CA 1
ATOM 2343 C C . ALA A 1 310 ? -8.516 -53.031 -36.906 1 78.25 310 ALA A C 1
ATOM 2345 O O . ALA A 1 310 ? -7.734 -53.969 -36.656 1 78.25 310 ALA A O 1
ATOM 2346 N N . PRO A 1 311 ? -9.797 -53.188 -36.906 1 70.31 311 PRO A N 1
ATOM 2347 C CA . PRO A 1 311 ? -10.289 -54.562 -36.875 1 70.31 311 PRO A CA 1
ATOM 2348 C C . PRO A 1 311 ? -9.781 -55.406 -38.031 1 70.31 311 PRO A C 1
ATOM 2350 O O . PRO A 1 311 ? -9.453 -54.844 -39.094 1 70.31 311 PRO A O 1
ATOM 2353 N N . PRO A 1 312 ? -9.477 -56.625 -37.688 1 66.06 312 PRO A N 1
ATOM 2354 C CA . PRO A 1 312 ? -9.086 -57.5 -38.812 1 66.06 312 PRO A CA 1
ATOM 2355 C C . PRO A 1 312 ? -10.086 -57.469 -39.969 1 66.06 312 PRO A C 1
ATOM 2357 O O . PRO A 1 312 ? -11.297 -57.406 -39.719 1 66.06 312 PRO A O 1
ATOM 2360 N N . ARG A 1 313 ? -9.719 -56.938 -41.094 1 65.31 313 ARG A N 1
ATOM 2361 C CA . ARG A 1 313 ? -10.586 -56.969 -42.25 1 65.31 313 ARG A CA 1
ATOM 2362 C C . ARG A 1 313 ? -10.109 -58.031 -43.25 1 65.31 313 ARG A C 1
ATOM 2364 O O . ARG A 1 313 ? -8.906 -58.219 -43.438 1 65.31 313 ARG A O 1
ATOM 2371 N N . PHE A 1 314 ? -11.047 -58.969 -43.531 1 60.84 314 PHE A N 1
ATOM 2372 C CA . PHE A 1 314 ? -10.742 -59.938 -44.562 1 60.84 314 PHE A CA 1
ATOM 2373 C C . PHE A 1 314 ? -10.711 -59.25 -45.938 1 60.84 314 PHE A C 1
ATOM 2375 O O . PHE A 1 314 ? -11.555 -58.406 -46.219 1 60.84 314 PHE A O 1
ATOM 2382 N N . SER A 1 315 ? -9.656 -59.094 -46.438 1 55 315 SER A N 1
ATOM 2383 C CA . SER A 1 315 ? -9.711 -58.562 -47.812 1 55 315 SER A CA 1
ATOM 2384 C C . SER A 1 315 ? -10.742 -59.312 -48.656 1 55 315 SER A C 1
ATOM 2386 O O . SER A 1 315 ? -11 -60.5 -48.406 1 55 315 SER A O 1
ATOM 2388 N N . SER A 1 316 ? -11.672 -58.75 -49.281 1 51 316 SER A N 1
ATOM 2389 C CA . SER A 1 316 ? -12.852 -59.188 -50.031 1 51 316 SER A CA 1
ATOM 2390 C C . SER A 1 316 ? -12.711 -60.656 -50.469 1 51 316 SER A C 1
ATOM 2392 O O . SER A 1 316 ? -13.664 -61.406 -50.375 1 51 316 SER A O 1
ATOM 2394 N N . HIS A 1 317 ? -11.883 -61.094 -51.5 1 52.47 317 HIS A N 1
ATOM 2395 C CA . HIS A 1 317 ? -12.453 -61.625 -52.719 1 52.47 317 HIS A CA 1
ATOM 2396 C C . HIS A 1 317 ? -12.836 -63.094 -52.562 1 52.47 317 HIS A C 1
ATOM 2398 O O . HIS A 1 317 ? -11.992 -63.906 -52.219 1 52.47 317 HIS A O 1
ATOM 2404 N N . ARG A 1 318 ? -14.086 -63.219 -52.125 1 54.72 318 ARG A N 1
ATOM 2405 C CA . ARG A 1 318 ? -14.57 -64.562 -52.375 1 54.72 318 ARG A CA 1
ATOM 2406 C C . ARG A 1 318 ? -14.008 -65.125 -53.688 1 54.72 318 ARG A C 1
ATOM 2408 O O . ARG A 1 318 ? -14.289 -64.562 -54.75 1 54.72 318 ARG A O 1
ATOM 2415 N N . GLU A 1 319 ? -12.828 -65.375 -53.625 1 54.28 319 GLU A N 1
ATOM 2416 C CA . GLU A 1 319 ? -12.391 -66 -54.875 1 54.28 319 GLU A CA 1
ATOM 2417 C C . GLU A 1 319 ? -12.867 -67.438 -54.938 1 54.28 319 GLU A C 1
ATOM 2419 O O . GLU A 1 319 ? -12.727 -68.188 -53.969 1 54.28 319 GLU A O 1
ATOM 2424 N N . ASN A 1 320 ? -13.828 -67.688 -55.781 1 56.66 320 ASN A N 1
ATOM 2425 C CA . ASN A 1 320 ? -14.156 -69.062 -56.125 1 56.66 320 ASN A CA 1
ATOM 2426 C C . ASN A 1 320 ? -12.969 -69.75 -56.719 1 56.66 320 ASN A C 1
ATOM 2428 O O . ASN A 1 320 ? -12.461 -69.375 -57.781 1 56.66 320 ASN A O 1
ATOM 2432 N N . VAL A 1 321 ? -12.273 -70.438 -55.969 1 58.5 321 VAL A N 1
ATOM 2433 C CA . VAL A 1 321 ? -11.203 -71.25 -56.562 1 58.5 321 VAL A CA 1
ATOM 2434 C C . VAL A 1 321 ? -11.75 -72.625 -57 1 58.5 321 VAL A C 1
ATOM 2436 O O . VAL A 1 321 ? -12.453 -73.25 -56.25 1 58.5 321 VAL A O 1
ATOM 2439 N N . SER A 1 322 ? -11.922 -72.688 -58.281 1 63.44 322 SER A N 1
ATOM 2440 C CA . SER A 1 322 ? -12.312 -73.938 -58.844 1 63.44 322 SER A CA 1
ATOM 2441 C C . SER A 1 322 ? -11.117 -74.875 -58.969 1 63.44 322 SER A C 1
ATOM 2443 O O . SER A 1 322 ? -10.055 -74.5 -59.438 1 63.44 322 SER A O 1
ATOM 2445 N N . ALA A 1 323 ? -10.977 -75.812 -58.188 1 58.44 323 ALA A N 1
ATOM 2446 C CA . ALA A 1 323 ? -9.945 -76.812 -58.406 1 58.44 323 ALA A CA 1
ATOM 2447 C C . ALA A 1 323 ? -10.492 -78.062 -59.125 1 58.44 323 ALA A C 1
ATOM 2449 O O . ALA A 1 323 ? -11.586 -78.5 -58.812 1 58.44 323 ALA A O 1
ATOM 2450 N N . GLY A 1 324 ? -10.094 -78.25 -60.375 1 61.28 324 GLY A N 1
ATOM 2451 C CA . GLY A 1 324 ? -10.492 -79.438 -61.031 1 61.28 324 GLY A CA 1
ATOM 2452 C C . GLY A 1 324 ? -10.305 -80.688 -60.156 1 61.28 324 GLY A C 1
ATOM 2453 O O . GLY A 1 324 ? -9.57 -80.625 -59.156 1 61.28 324 GLY A O 1
ATOM 2454 N N . SER A 1 325 ? -10.883 -81.75 -60.469 1 64.62 325 SER A N 1
ATOM 2455 C CA . SER A 1 325 ? -10.727 -83.062 -59.812 1 64.62 325 SER A CA 1
ATOM 2456 C C . SER A 1 325 ? -9.266 -83.5 -59.719 1 64.62 325 SER A C 1
ATOM 2458 O O . SER A 1 325 ? -8.555 -83.438 -60.75 1 64.62 325 SER A O 1
ATOM 2460 N N . GLY A 1 326 ? -8.539 -83.562 -58.469 1 67.44 326 GLY A N 1
ATOM 2461 C CA . GLY A 1 326 ? -7.184 -84.062 -58.219 1 67.44 326 GLY A CA 1
ATOM 2462 C C . GLY A 1 326 ? -6.207 -82.938 -57.906 1 67.44 326 GLY A C 1
ATOM 2463 O O . GLY A 1 326 ? -5.027 -83.188 -57.625 1 67.44 326 GLY A O 1
ATOM 2464 N N . THR A 1 327 ? -6.656 -81.75 -58.188 1 63.06 327 THR A N 1
ATOM 2465 C CA . THR A 1 327 ? -5.664 -80.688 -58 1 63.06 327 THR A CA 1
ATOM 2466 C C . THR A 1 327 ? -5.883 -80 -56.656 1 63.06 327 THR A C 1
ATOM 2468 O O . THR A 1 327 ? -7.012 -79.875 -56.156 1 63.06 327 THR A O 1
ATOM 2471 N N . LYS A 1 328 ? -4.832 -79.75 -55.938 1 64.25 328 LYS A N 1
ATOM 2472 C CA . LYS A 1 328 ? -4.816 -79.062 -54.625 1 64.25 328 LYS A CA 1
ATOM 2473 C C . LYS A 1 328 ? -5.066 -77.562 -54.781 1 64.25 328 LYS A C 1
ATOM 2475 O O . LYS A 1 328 ? -4.473 -76.938 -55.656 1 64.25 328 LYS A O 1
ATOM 2480 N N . ALA A 1 329 ? -6.156 -77.062 -54.25 1 64.12 329 ALA A N 1
ATOM 2481 C CA . ALA A 1 329 ? -6.418 -75.625 -54.25 1 64.12 329 ALA A CA 1
ATOM 2482 C C . ALA A 1 329 ? -6.027 -75 -52.906 1 64.12 329 ALA A C 1
ATOM 2484 O O . ALA A 1 329 ? -6.266 -75.562 -51.844 1 64.12 329 ALA A O 1
ATOM 2485 N N . ILE A 1 330 ? -5.16 -74.062 -52.875 1 64.69 330 ILE A N 1
ATOM 2486 C CA . ILE A 1 330 ? -4.758 -73.312 -51.688 1 64.69 330 ILE A CA 1
ATOM 2487 C C . ILE A 1 330 ? -5.637 -72.125 -51.5 1 64.69 330 ILE A C 1
ATOM 2489 O O . ILE A 1 330 ? -5.777 -71.312 -52.406 1 64.69 330 ILE A O 1
ATOM 2493 N N . LEU A 1 331 ? -6.426 -72.188 -50.406 1 66.5 331 LEU A N 1
ATOM 2494 C CA . LEU A 1 331 ? -7.215 -71 -50.031 1 66.5 331 LEU A CA 1
ATOM 2495 C C . LEU A 1 331 ? -6.438 -70.062 -49.094 1 66.5 331 LEU A C 1
ATOM 2497 O O . LEU A 1 331 ? -5.887 -70.562 -48.094 1 66.5 331 LEU A O 1
ATOM 2501 N N . ARG A 1 332 ? -6.145 -68.938 -49.594 1 66.69 332 ARG A N 1
ATOM 2502 C CA . ARG A 1 332 ? -5.461 -67.938 -48.75 1 66.69 332 ARG A CA 1
ATOM 2503 C C . ARG A 1 332 ? -6.441 -66.875 -48.25 1 66.69 332 ARG A C 1
ATOM 2505 O O . ARG A 1 332 ? -7.383 -66.5 -48.938 1 66.69 332 ARG A O 1
ATOM 2512 N N . CYS A 1 333 ? -6.445 -66.688 -46.969 1 63.53 333 CYS A N 1
ATOM 2513 C CA . CYS A 1 333 ? -7.258 -65.625 -46.312 1 63.53 333 CYS A CA 1
ATOM 2514 C C . CYS A 1 333 ? -6.402 -64.438 -45.875 1 63.53 333 CYS A C 1
ATOM 2516 O O . CYS A 1 333 ? -5.918 -64.438 -44.75 1 63.53 333 CYS A O 1
ATOM 2518 N N . PRO A 1 334 ? -6.176 -63.688 -46.812 1 64.94 334 PRO A N 1
ATOM 2519 C CA . PRO A 1 334 ? -5.406 -62.5 -46.406 1 64.94 334 PRO A CA 1
ATOM 2520 C C . PRO A 1 334 ? -6.176 -61.594 -45.438 1 64.94 334 PRO A C 1
ATOM 2522 O O . PRO A 1 334 ? -7.324 -61.25 -45.719 1 64.94 334 PRO A O 1
ATOM 2525 N N . VAL A 1 335 ? -5.805 -61.531 -44.188 1 63.88 335 VAL A N 1
ATOM 2526 C CA . VAL A 1 335 ? -6.441 -60.719 -43.156 1 63.88 335 VAL A CA 1
ATOM 2527 C C . VAL A 1 335 ? -5.555 -59.5 -42.844 1 63.88 335 VAL A C 1
ATOM 2529 O O . VAL A 1 335 ? -4.336 -59.656 -42.719 1 63.88 335 VAL A O 1
ATOM 2532 N N . SER A 1 336 ? -6.156 -58.406 -43.156 1 64.56 336 SER A N 1
ATOM 2533 C CA . SER A 1 336 ? -5.453 -57.188 -42.719 1 64.56 336 SER A CA 1
ATOM 2534 C C . SER A 1 336 ? -6.008 -56.656 -41.406 1 64.56 336 SER A C 1
ATOM 2536 O O . SER A 1 336 ? -7.215 -56.719 -41.156 1 64.56 336 SER A O 1
ATOM 2538 N N . GLY A 1 337 ? -5.348 -56.438 -40.344 1 61.97 337 GLY A N 1
ATOM 2539 C CA . GLY A 1 337 ? -5.758 -55.906 -39.062 1 61.97 337 GLY A CA 1
ATOM 2540 C C . GLY A 1 337 ? -4.637 -55.875 -38.031 1 61.97 337 GLY A C 1
ATOM 2541 O O . GLY A 1 337 ? -3.488 -56.188 -38.375 1 61.97 337 GLY A O 1
ATOM 2542 N N . ASP A 1 338 ? -4.797 -55.281 -36.906 1 65.69 338 ASP A N 1
ATOM 2543 C CA . ASP A 1 338 ? -3.762 -55.188 -35.875 1 65.69 338 ASP A CA 1
ATOM 2544 C C . ASP A 1 338 ? -3.512 -56.531 -35.219 1 65.69 338 ASP A C 1
ATOM 2546 O O . ASP A 1 338 ? -4.445 -57.312 -35 1 65.69 338 ASP A O 1
ATOM 2550 N N . GLN A 1 339 ? -2.152 -57.031 -35.062 1 60.78 339 GLN A N 1
ATOM 2551 C CA . GLN A 1 339 ? -1.8 -58.312 -34.438 1 60.78 339 GLN A CA 1
ATOM 2552 C C . GLN A 1 339 ? -1.957 -58.219 -32.906 1 60.78 339 GLN A C 1
ATOM 2554 O O . GLN A 1 339 ? -1.854 -57.125 -32.344 1 60.78 339 GLN A O 1
ATOM 2559 N N . PRO A 1 340 ? -2.248 -59.594 -32.312 1 62.56 340 PRO A N 1
ATOM 2560 C CA . PRO A 1 340 ? -2.461 -60.938 -32.781 1 62.56 340 PRO A CA 1
ATOM 2561 C C . PRO A 1 340 ? -3.875 -61.188 -33.344 1 62.56 340 PRO A C 1
ATOM 2563 O O . PRO A 1 340 ? -4.844 -60.688 -32.75 1 62.56 340 PRO A O 1
ATOM 2566 N N . MET A 1 341 ? -3.928 -61.562 -34.531 1 63.09 341 MET A N 1
ATOM 2567 C CA . MET A 1 341 ? -5.188 -61.969 -35.156 1 63.09 341 MET A CA 1
ATOM 2568 C C . MET A 1 341 ? -5.34 -63.469 -35.156 1 63.09 341 MET A C 1
ATOM 2570 O O . MET A 1 341 ? -4.371 -64.188 -35.375 1 63.09 341 MET A O 1
ATOM 2574 N N . LYS A 1 342 ? -6.398 -63.906 -34.625 1 65.75 342 LYS A N 1
ATOM 2575 C CA . LYS A 1 342 ? -6.684 -65.312 -34.719 1 65.75 342 LYS A CA 1
ATOM 2576 C C . LYS A 1 342 ? -7.566 -65.625 -35.938 1 65.75 342 LYS A C 1
ATOM 2578 O O . LYS A 1 342 ? -8.672 -65.062 -36.062 1 65.75 342 LYS A O 1
ATOM 2583 N N . VAL A 1 343 ? -6.941 -66.25 -36.844 1 66.5 343 VAL A N 1
ATOM 2584 C CA . VAL A 1 343 ? -7.688 -66.625 -38.062 1 66.5 343 VAL A CA 1
ATOM 2585 C C . VAL A 1 343 ? -8.086 -68.062 -37.969 1 66.5 343 VAL A C 1
ATOM 2587 O O . VAL A 1 343 ? -7.262 -68.938 -37.656 1 66.5 343 VAL A O 1
ATOM 2590 N N . SER A 1 344 ? -9.367 -68.312 -38.062 1 73.94 344 SER A N 1
ATOM 2591 C CA . SER A 1 344 ? -9.828 -69.688 -38.156 1 73.94 344 SER A CA 1
ATOM 2592 C C . SER A 1 344 ? -10.547 -69.938 -39.469 1 73.94 344 SER A C 1
ATOM 2594 O O . SER A 1 344 ? -11.172 -69.062 -40.031 1 73.94 344 SER A O 1
ATOM 2596 N N . TRP A 1 345 ? -10.305 -71.125 -40.062 1 70.81 345 TRP A N 1
ATOM 2597 C CA . TRP A 1 345 ? -10.977 -71.562 -41.281 1 70.81 345 TRP A CA 1
ATOM 2598 C C . TRP A 1 345 ? -12.141 -72.5 -40.938 1 70.81 345 TRP A C 1
ATOM 2600 O O . TRP A 1 345 ? -12.039 -73.312 -40 1 70.81 345 TRP A O 1
ATOM 2610 N N . HIS A 1 346 ? -13.242 -72.188 -41.469 1 73.19 346 HIS A N 1
ATOM 2611 C CA . HIS A 1 346 ? -14.398 -73 -41.219 1 73.19 346 HIS A CA 1
ATOM 2612 C C . HIS A 1 346 ? -14.922 -73.625 -42.531 1 73.19 346 HIS A C 1
ATOM 2614 O O . HIS A 1 346 ? -14.992 -72.938 -43.562 1 73.19 346 HIS A O 1
ATOM 2620 N N . LYS A 1 347 ? -14.977 -74.938 -42.625 1 68.25 347 LYS A N 1
ATOM 2621 C CA . LYS A 1 347 ? -15.68 -75.625 -43.688 1 68.25 347 LYS A CA 1
ATOM 2622 C C . LYS A 1 347 ? -16.953 -76.312 -43.156 1 68.25 347 LYS A C 1
ATOM 2624 O O . LYS A 1 347 ? -16.891 -77.125 -42.25 1 68.25 347 LYS A O 1
ATOM 2629 N N . ASP A 1 348 ? -18.141 -76.125 -43.781 1 73.12 348 ASP A N 1
ATOM 2630 C CA . ASP A 1 348 ? -19.438 -76.688 -43.375 1 73.12 348 ASP A CA 1
ATOM 2631 C C . ASP A 1 348 ? -19.625 -76.562 -41.875 1 73.12 348 ASP A C 1
ATOM 2633 O O . ASP A 1 348 ? -20.109 -77.562 -41.25 1 73.12 348 ASP A O 1
ATOM 2637 N N . GLY A 1 349 ? -19.141 -75.438 -41.156 1 72.06 349 GLY A N 1
ATOM 2638 C CA . GLY A 1 349 ? -19.406 -75.188 -39.781 1 72.06 349 GLY A CA 1
ATOM 2639 C C . GLY A 1 349 ? -18.328 -75.688 -38.844 1 72.06 349 GLY A C 1
ATOM 2640 O O . GLY A 1 349 ? -18.406 -75.5 -37.625 1 72.06 349 GLY A O 1
ATOM 2641 N N . ARG A 1 350 ? -17.391 -76.438 -39.344 1 71.5 350 ARG A N 1
ATOM 2642 C CA . ARG A 1 350 ? -16.344 -77 -38.5 1 71.5 350 ARG A CA 1
ATOM 2643 C C . ARG A 1 350 ? -15.008 -76.312 -38.781 1 71.5 350 ARG A C 1
AT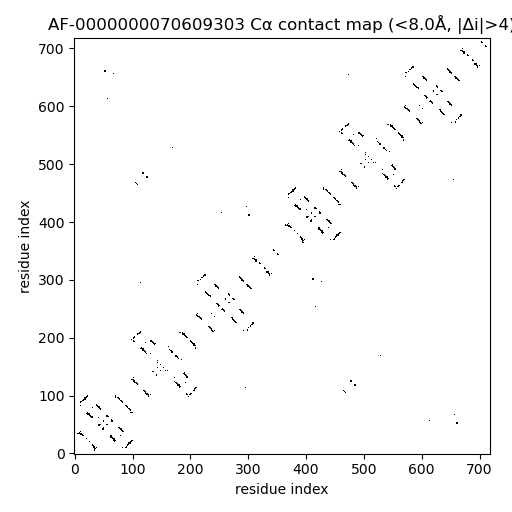OM 2645 O O . ARG A 1 350 ? -14.727 -75.875 -39.906 1 71.5 350 ARG A O 1
ATOM 2652 N N . ILE A 1 351 ? -14.25 -76.062 -37.719 1 69.5 351 ILE A N 1
ATOM 2653 C CA . ILE A 1 351 ? -12.938 -75.438 -37.781 1 69.5 351 ILE A CA 1
ATOM 2654 C C . ILE A 1 351 ? -11.984 -76.312 -38.562 1 69.5 351 ILE A C 1
ATOM 2656 O O . ILE A 1 351 ? -11.898 -77.5 -38.281 1 69.5 351 ILE A O 1
ATOM 2660 N N . VAL A 1 352 ? -11.461 -75.938 -39.688 1 65.06 352 VAL A N 1
ATOM 2661 C CA . VAL A 1 352 ? -10.484 -76.688 -40.438 1 65.06 352 VAL A CA 1
ATOM 2662 C C . VAL A 1 352 ? -9.07 -76.312 -40 1 65.06 352 VAL A C 1
ATOM 2664 O O . VAL A 1 352 ? -8.75 -75.125 -39.875 1 65.06 352 VAL A O 1
ATOM 2667 N N . THR A 1 353 ? -8.352 -77.125 -39.344 1 60.22 353 THR A N 1
ATOM 2668 C CA . THR A 1 353 ? -6.965 -76.875 -38.938 1 60.22 353 THR A CA 1
ATOM 2669 C C . THR A 1 353 ? -6.062 -76.875 -40.188 1 60.22 353 THR A C 1
ATOM 2671 O O . THR A 1 353 ? -6.258 -77.625 -41.125 1 60.22 353 THR A O 1
ATOM 2674 N N . PRO A 1 354 ? -5.285 -75.812 -40.375 1 56.97 354 PRO A N 1
ATOM 2675 C CA . PRO A 1 354 ? -4.426 -75.625 -41.531 1 56.97 354 PRO A CA 1
ATOM 2676 C C . PRO A 1 354 ? -3.773 -76.938 -41.969 1 56.97 354 PRO A C 1
ATOM 2678 O O . PRO A 1 354 ? -3.406 -77.062 -43.156 1 56.97 354 PRO A O 1
ATOM 2681 N N . SER A 1 355 ? -3.305 -77.812 -41.094 1 50.69 355 SER A N 1
ATOM 2682 C CA . SER A 1 355 ? -2.531 -78.938 -41.594 1 50.69 355 SER A CA 1
ATOM 2683 C C . SER A 1 355 ? -3.381 -79.812 -42.5 1 50.69 355 SER A C 1
ATOM 2685 O O . SER A 1 355 ? -2.867 -80.75 -43.094 1 50.69 355 SER A O 1
ATOM 2687 N N . GLU A 1 356 ? -4.766 -79.75 -42.375 1 41.62 356 GLU A N 1
ATOM 2688 C CA . GLU A 1 356 ? -5.523 -80.875 -42.906 1 41.62 356 GLU A CA 1
ATOM 2689 C C . GLU A 1 356 ? -5.836 -80.688 -44.375 1 41.62 356 GLU A C 1
ATOM 2691 O O . GLU A 1 356 ? -6.238 -79.625 -44.812 1 41.62 356 GLU A O 1
ATOM 2696 N N . SER A 1 357 ? -5.137 -81.375 -45.312 1 44.09 357 SER A N 1
ATOM 2697 C CA . SER A 1 357 ? -5.488 -81.625 -46.719 1 44.09 357 SER A CA 1
ATOM 2698 C C . SER A 1 357 ? -6.984 -81.875 -46.875 1 44.09 357 SER A C 1
ATOM 2700 O O . SER A 1 357 ? -7.516 -82.875 -46.375 1 44.09 357 SER A O 1
ATOM 2702 N N . TYR A 1 358 ? -7.777 -81 -46.594 1 44.31 358 TYR A N 1
ATOM 2703 C CA . TYR A 1 358 ? -9.195 -81.312 -46.75 1 44.31 358 TYR A CA 1
ATOM 2704 C C . TYR A 1 358 ? -9.539 -81.562 -48.188 1 44.31 358 TYR A C 1
ATOM 2706 O O . TYR A 1 358 ? -9.117 -80.875 -49.094 1 44.31 358 TYR A O 1
ATOM 2714 N N . ARG A 1 359 ? -9.656 -82.938 -48.438 1 41.47 359 ARG A N 1
ATOM 2715 C CA . ARG A 1 359 ? -10.188 -83.5 -49.688 1 41.47 359 ARG A CA 1
ATOM 2716 C C . ARG A 1 359 ? -11.617 -83 -49.906 1 41.47 359 ARG A C 1
ATOM 2718 O O . ARG A 1 359 ? -12.43 -83 -48.969 1 41.47 359 ARG A O 1
ATOM 2725 N N . MET B 1 1 ? 33.938 -29.375 -16.969 1 28.61 1 MET B N 1
ATOM 2726 C CA . MET B 1 1 ? 34.625 -30.609 -17.359 1 28.61 1 MET B CA 1
ATOM 2727 C C . MET B 1 1 ? 33.625 -31.75 -17.484 1 28.61 1 MET B C 1
ATOM 2729 O O . MET B 1 1 ? 32.969 -32.125 -16.516 1 28.61 1 MET B O 1
ATOM 2733 N N . THR B 1 2 ? 33.062 -31.891 -18.625 1 33.12 2 THR B N 1
ATOM 2734 C CA . THR B 1 2 ? 32.094 -32.906 -18.969 1 33.12 2 THR B CA 1
ATOM 2735 C C . THR B 1 2 ? 32.625 -34.312 -18.703 1 33.12 2 THR B C 1
ATOM 2737 O O . THR B 1 2 ? 33.594 -34.719 -19.312 1 33.12 2 THR B O 1
ATOM 2740 N N . ARG B 1 3 ? 32.594 -34.781 -17.484 1 37.75 3 ARG B N 1
ATOM 2741 C CA . ARG B 1 3 ? 33.188 -36.062 -17.125 1 37.75 3 ARG B CA 1
ATOM 2742 C C . ARG B 1 3 ? 32.781 -37.156 -18.125 1 37.75 3 ARG B C 1
ATOM 2744 O O . ARG B 1 3 ? 31.609 -37.406 -18.312 1 37.75 3 ARG B O 1
ATOM 2751 N N . SER B 1 4 ? 33.688 -37.281 -19.125 1 40.81 4 SER B N 1
ATOM 2752 C CA . SER B 1 4 ? 33.594 -38.375 -20.125 1 40.81 4 SER B CA 1
ATOM 2753 C C . SER B 1 4 ? 33.562 -39.719 -19.453 1 40.81 4 SER B C 1
ATOM 2755 O O . SER B 1 4 ? 34.469 -40.062 -18.688 1 40.81 4 SER B O 1
ATOM 2757 N N . TYR B 1 5 ? 32.531 -40.219 -19.094 1 51.59 5 TYR B N 1
ATOM 2758 C CA . TYR B 1 5 ? 32.438 -41.531 -18.469 1 51.59 5 TYR B CA 1
ATOM 2759 C C . TYR B 1 5 ? 32.938 -42.625 -19.406 1 51.59 5 TYR B C 1
ATOM 2761 O O . TYR B 1 5 ? 32.719 -42.562 -20.609 1 51.59 5 TYR B O 1
ATOM 2769 N N . PRO B 1 6 ? 33.938 -43.438 -18.969 1 49.88 6 PRO B N 1
ATOM 2770 C CA . PRO B 1 6 ? 34.5 -44.531 -19.766 1 49.88 6 PRO B CA 1
ATOM 2771 C C . PRO B 1 6 ? 33.438 -45.469 -20.312 1 49.88 6 PRO B C 1
ATOM 2773 O O . PRO B 1 6 ? 32.469 -45.75 -19.625 1 49.88 6 PRO B O 1
ATOM 2776 N N . ARG B 1 7 ? 33.344 -45.656 -21.625 1 53.25 7 ARG B N 1
ATOM 2777 C CA . ARG B 1 7 ? 32.5 -46.531 -22.438 1 53.25 7 ARG B CA 1
ATOM 2778 C C . ARG B 1 7 ? 32.875 -48 -22.219 1 53.25 7 ARG B C 1
ATOM 2780 O O . ARG B 1 7 ? 33.844 -48.5 -22.812 1 53.25 7 ARG B O 1
ATOM 2787 N N . VAL B 1 8 ? 32.75 -48.625 -20.984 1 53.28 8 VAL B N 1
ATOM 2788 C CA . VAL B 1 8 ? 33.062 -50.062 -20.875 1 53.28 8 VAL B CA 1
ATOM 2789 C C . VAL B 1 8 ? 31.875 -50.875 -21.406 1 53.28 8 VAL B C 1
ATOM 2791 O O . VAL B 1 8 ? 30.719 -50.562 -21.094 1 53.28 8 VAL B O 1
ATOM 2794 N N . LYS B 1 9 ? 32.156 -51.781 -22.375 1 65.06 9 LYS B N 1
ATOM 2795 C CA . LYS B 1 9 ? 31.219 -52.75 -22.938 1 65.06 9 LYS B CA 1
ATOM 2796 C C . LYS B 1 9 ? 30.625 -53.625 -21.859 1 65.06 9 LYS B C 1
ATOM 2798 O O . LYS B 1 9 ? 31.344 -54.188 -21.031 1 65.06 9 LYS B O 1
ATOM 2803 N N . GLY B 1 10 ? 29.422 -53.344 -21.172 1 66.12 10 GLY B N 1
ATOM 2804 C CA . GLY B 1 10 ? 28.766 -54.156 -20.156 1 66.12 10 GLY B CA 1
ATOM 2805 C C . GLY B 1 10 ? 27.328 -53.75 -19.906 1 66.12 10 GLY B C 1
ATOM 2806 O O . GLY B 1 10 ? 26.719 -53.031 -20.703 1 66.12 10 GLY B O 1
ATOM 2807 N N . VAL B 1 11 ? 26.766 -54.344 -18.812 1 77.12 11 VAL B N 1
ATOM 2808 C CA . VAL B 1 11 ? 25.422 -54.156 -18.297 1 77.12 11 VAL B CA 1
ATOM 2809 C C . VAL B 1 11 ? 25.219 -52.688 -17.875 1 77.12 11 VAL B C 1
ATOM 2811 O O . VAL B 1 11 ? 26.109 -52.094 -17.266 1 77.12 11 VAL B O 1
ATOM 2814 N N . PRO B 1 12 ? 24.219 -52.125 -18.438 1 81.06 12 PRO B N 1
ATOM 2815 C CA . PRO B 1 12 ? 24 -50.719 -18.047 1 81.06 12 PRO B CA 1
ATOM 2816 C C . PRO B 1 12 ? 23.875 -50.562 -16.531 1 81.06 12 PRO B C 1
ATOM 2818 O O . PRO B 1 12 ? 23.281 -51.406 -15.859 1 81.06 12 PRO B O 1
ATOM 2821 N N . VAL B 1 13 ? 24.562 -49.594 -16.031 1 85.06 13 VAL B N 1
ATOM 2822 C CA . VAL B 1 13 ? 24.469 -49.281 -14.609 1 85.06 13 VAL B CA 1
ATOM 2823 C C . VAL B 1 13 ? 24.188 -47.812 -14.414 1 85.06 13 VAL B C 1
ATOM 2825 O O . VAL B 1 13 ? 24.984 -46.969 -14.828 1 85.06 13 VAL B O 1
ATOM 2828 N N . VAL B 1 14 ? 23 -47.562 -13.805 1 88.81 14 VAL B N 1
ATOM 2829 C CA . VAL B 1 14 ? 22.656 -46.188 -13.453 1 88.81 14 VAL B CA 1
ATOM 2830 C C . VAL B 1 14 ? 23.188 -45.875 -12.055 1 88.81 14 VAL B C 1
ATOM 2832 O O . VAL B 1 14 ? 22.875 -46.594 -11.094 1 88.81 14 VAL B O 1
ATOM 2835 N N . ARG B 1 15 ? 23.938 -44.906 -11.945 1 87.44 15 ARG B N 1
ATOM 2836 C CA . ARG B 1 15 ? 24.516 -44.5 -10.656 1 87.44 15 ARG B CA 1
ATOM 2837 C C . ARG B 1 15 ? 23.5 -43.75 -9.82 1 87.44 15 ARG B C 1
ATOM 2839 O O . ARG B 1 15 ? 22.531 -43.188 -10.359 1 87.44 15 ARG B O 1
ATOM 2846 N N . ALA B 1 16 ? 23.734 -43.781 -8.539 1 87.88 16 ALA B N 1
ATOM 2847 C CA . ALA B 1 16 ? 22.828 -43.094 -7.617 1 87.88 16 ALA B CA 1
ATOM 2848 C C . ALA B 1 16 ? 22.922 -41.594 -7.809 1 87.88 16 ALA B C 1
ATOM 2850 O O . ALA B 1 16 ? 24 -41.031 -8.031 1 87.88 16 ALA B O 1
ATOM 2851 N N . MET B 1 17 ? 21.844 -40.781 -7.895 1 87.5 17 MET B N 1
ATOM 2852 C CA . MET B 1 17 ? 21.797 -39.344 -8.148 1 87.5 17 MET B CA 1
ATOM 2853 C C . MET B 1 17 ? 21.609 -38.562 -6.852 1 87.5 17 MET B C 1
ATOM 2855 O O . MET B 1 17 ? 21.844 -37.375 -6.805 1 87.5 17 MET B O 1
ATOM 2859 N N . GLY B 1 18 ? 21.406 -39.062 -5.68 1 85.62 18 GLY B N 1
ATOM 2860 C CA . GLY B 1 18 ? 21.172 -38.375 -4.43 1 85.62 18 GLY B CA 1
ATOM 2861 C C . GLY B 1 18 ? 19.875 -37.562 -4.434 1 85.62 18 GLY B C 1
ATOM 2862 O O . GLY B 1 18 ? 19 -37.812 -5.277 1 85.62 18 GLY B O 1
ATOM 2863 N N . GLU B 1 19 ? 19.766 -36.562 -3.545 1 91.88 19 GLU B N 1
ATOM 2864 C CA . GLU B 1 19 ? 18.625 -35.656 -3.473 1 91.88 19 GLU B CA 1
ATOM 2865 C C . GLU B 1 19 ? 18.891 -34.375 -4.23 1 91.88 19 GLU B C 1
ATOM 2867 O O . GLU B 1 19 ? 20 -33.812 -4.172 1 91.88 19 GLU B O 1
ATOM 2872 N N . VAL B 1 20 ? 17.875 -34.031 -4.965 1 94.94 20 VAL B N 1
ATOM 2873 C CA . VAL B 1 20 ? 18.016 -32.812 -5.75 1 94.94 20 VAL B CA 1
ATOM 2874 C C . VAL B 1 20 ? 17.016 -31.781 -5.273 1 94.94 20 VAL B C 1
ATOM 2876 O O . VAL B 1 20 ? 15.859 -32.094 -4.98 1 94.94 20 VAL B O 1
ATOM 2879 N N . THR B 1 21 ? 17.531 -30.531 -5.105 1 95.19 21 THR B N 1
ATOM 2880 C CA . THR B 1 21 ? 16.656 -29.406 -4.738 1 95.19 21 THR B CA 1
ATOM 2881 C C . THR B 1 21 ? 16.422 -28.484 -5.93 1 95.19 21 THR B C 1
ATOM 2883 O O . THR B 1 21 ? 17.391 -28.031 -6.559 1 95.19 21 THR B O 1
ATOM 2886 N N . ALA B 1 22 ? 15.164 -28.344 -6.258 1 96.62 22 ALA B N 1
ATOM 2887 C CA . ALA B 1 22 ? 14.781 -27.438 -7.328 1 96.62 22 ALA B CA 1
ATOM 2888 C C . ALA B 1 22 ? 14.094 -26.188 -6.766 1 96.62 22 ALA B C 1
ATOM 2890 O O . ALA B 1 22 ? 13.602 -26.203 -5.637 1 96.62 22 ALA B O 1
ATOM 2891 N N . VAL B 1 23 ? 14.156 -25.062 -7.488 1 96.62 23 VAL B N 1
ATOM 2892 C CA . VAL B 1 23 ? 13.5 -23.812 -7.094 1 96.62 23 VAL B CA 1
ATOM 2893 C C . VAL B 1 23 ? 12.266 -23.594 -7.961 1 96.62 23 VAL B C 1
ATOM 2895 O O . VAL B 1 23 ? 12.344 -23.641 -9.195 1 96.62 23 VAL B O 1
ATOM 2898 N N . ALA B 1 24 ? 11.172 -23.375 -7.27 1 96.25 24 ALA B N 1
ATOM 2899 C CA . ALA B 1 24 ? 9.922 -23.141 -7.984 1 96.25 24 ALA B CA 1
ATOM 2900 C C . ALA B 1 24 ? 10.062 -21.969 -8.961 1 96.25 24 ALA B C 1
ATOM 2902 O O . ALA B 1 24 ? 10.617 -20.922 -8.617 1 96.25 24 ALA B O 1
ATOM 2903 N N . GLY B 1 25 ? 9.492 -22.219 -10.164 1 93.31 25 GLY B N 1
ATOM 2904 C CA . GLY B 1 25 ? 9.508 -21.172 -11.18 1 93.31 25 GLY B CA 1
ATOM 2905 C C . GLY B 1 25 ? 10.727 -21.234 -12.07 1 93.31 25 GLY B C 1
ATOM 2906 O O . GLY B 1 25 ? 10.781 -20.578 -13.117 1 93.31 25 GLY B O 1
ATOM 2907 N N . GLU B 1 26 ? 11.711 -22 -11.68 1 95.31 26 GLU B N 1
ATOM 2908 C CA . GLU B 1 26 ? 12.938 -22.125 -12.461 1 95.31 26 GLU B CA 1
ATOM 2909 C C . GLU B 1 26 ? 12.977 -23.438 -13.234 1 95.31 26 GLU B C 1
ATOM 2911 O O . GLU B 1 26 ? 12.031 -24.219 -13.188 1 95.31 26 GLU B O 1
ATOM 2916 N N . ARG B 1 27 ? 14.039 -23.547 -13.992 1 96.44 27 ARG B N 1
ATOM 2917 C CA . ARG B 1 27 ? 14.234 -24.766 -14.781 1 96.44 27 ARG B CA 1
ATOM 2918 C C . ARG B 1 27 ? 15.047 -25.781 -14 1 96.44 27 ARG B C 1
ATOM 2920 O O . ARG B 1 27 ? 16 -25.438 -13.305 1 96.44 27 ARG B O 1
ATOM 2927 N N . LEU B 1 28 ? 14.625 -27.031 -14.117 1 96.5 28 LEU B N 1
ATOM 2928 C CA . LEU B 1 28 ? 15.352 -28.141 -13.508 1 96.5 28 LEU B CA 1
ATOM 2929 C C . LEU B 1 28 ? 15.883 -29.094 -14.57 1 96.5 28 LEU B C 1
ATOM 2931 O O . LEU B 1 28 ? 15.172 -29.438 -15.516 1 96.5 28 LEU B O 1
ATOM 2935 N N . VAL B 1 29 ? 17.125 -29.391 -14.469 1 96.06 29 VAL B N 1
ATOM 2936 C CA . VAL B 1 29 ? 17.75 -30.344 -15.383 1 96.06 29 VAL B CA 1
ATOM 2937 C C . VAL B 1 29 ? 18.281 -31.531 -14.602 1 96.06 29 VAL B C 1
ATOM 2939 O O . VAL B 1 29 ? 19.109 -31.375 -13.695 1 96.06 29 VAL B O 1
ATOM 2942 N N . LEU B 1 30 ? 17.766 -32.688 -14.898 1 94.81 30 LEU B N 1
ATOM 2943 C CA . LEU B 1 30 ? 18.234 -33.938 -14.32 1 94.81 30 LEU B CA 1
ATOM 2944 C C . LEU B 1 30 ? 18.969 -34.781 -15.359 1 94.81 30 LEU B C 1
ATOM 2946 O O . LEU B 1 30 ? 18.516 -34.906 -16.5 1 94.81 30 LEU B O 1
ATOM 2950 N N . THR B 1 31 ? 20.094 -35.188 -15.039 1 92.38 31 THR B N 1
ATOM 2951 C CA . THR B 1 31 ? 20.859 -36.031 -15.953 1 92.38 31 THR B CA 1
ATOM 2952 C C . THR B 1 31 ? 20.984 -37.438 -15.398 1 92.38 31 THR B C 1
ATOM 2954 O O . THR B 1 31 ? 21.328 -37.625 -14.227 1 92.38 31 THR B O 1
ATOM 2957 N N . CYS B 1 32 ? 20.641 -38.375 -16.188 1 89.69 32 CYS B N 1
ATOM 2958 C CA . CYS B 1 32 ? 20.75 -39.781 -15.828 1 89.69 32 CYS B CA 1
ATOM 2959 C C . CYS B 1 32 ? 22.188 -40.281 -16 1 89.69 32 CYS B C 1
ATOM 2961 O O . CYS B 1 32 ? 22.672 -40.375 -17.125 1 89.69 32 CYS B O 1
ATOM 2963 N N . PRO B 1 33 ? 22.828 -40.5 -14.898 1 87.5 33 PRO B N 1
ATOM 2964 C CA . PRO B 1 33 ? 24.203 -41 -15.008 1 87.5 33 PRO B CA 1
ATOM 2965 C C . PRO B 1 33 ? 24.266 -42.5 -15.352 1 87.5 33 PRO B C 1
ATOM 2967 O O . PRO B 1 33 ? 24.109 -43.344 -14.469 1 87.5 33 PRO B O 1
ATOM 2970 N N . VAL B 1 34 ? 24.359 -42.719 -16.594 1 85.62 34 VAL B N 1
ATOM 2971 C CA . VAL B 1 34 ? 24.375 -44.125 -17 1 85.62 34 VAL B CA 1
ATOM 2972 C C . VAL B 1 34 ? 25.781 -44.531 -17.453 1 85.62 34 VAL B C 1
ATOM 2974 O O . VAL B 1 34 ? 26.453 -43.75 -18.141 1 85.62 34 VAL B O 1
ATOM 2977 N N . GLY B 1 35 ? 26.203 -45.625 -16.859 1 81.44 35 GLY B N 1
ATOM 2978 C CA . GLY B 1 35 ? 27.406 -46.281 -17.344 1 81.44 35 GLY B CA 1
ATOM 2979 C C . GLY B 1 35 ? 27.141 -47.5 -18.203 1 81.44 35 GLY B C 1
ATOM 2980 O O . GLY B 1 35 ? 26.062 -48.094 -18.125 1 81.44 35 GLY B O 1
ATOM 2981 N N . GLY B 1 36 ? 28.031 -47.812 -19.109 1 76.31 36 GLY B N 1
ATOM 2982 C CA . GLY B 1 36 ? 27.906 -48.969 -19.953 1 76.31 36 GLY B CA 1
ATOM 2983 C C . GLY B 1 36 ? 27.641 -48.625 -21.406 1 76.31 36 GLY B C 1
ATOM 2984 O O . GLY B 1 36 ? 27.203 -47.5 -21.719 1 76.31 36 GLY B O 1
ATOM 2985 N N . TYR B 1 37 ? 28.125 -49.531 -22.328 1 75.94 37 TYR B N 1
ATOM 2986 C CA . TYR B 1 37 ? 27.953 -49.281 -23.75 1 75.94 37 TYR B CA 1
ATOM 2987 C C . TYR B 1 37 ? 27.719 -50.594 -24.5 1 75.94 37 TYR B C 1
ATOM 2989 O O . TYR B 1 37 ? 28.281 -51.625 -24.141 1 75.94 37 TYR B O 1
ATOM 2997 N N . PRO B 1 38 ? 26.703 -50.469 -25.328 1 79.38 38 PRO B N 1
ATOM 2998 C CA . PRO B 1 38 ? 25.891 -49.344 -25.812 1 79.38 38 PRO B CA 1
ATOM 2999 C C . PRO B 1 38 ? 24.547 -49.219 -25.078 1 79.38 38 PRO B C 1
ATOM 3001 O O . PRO B 1 38 ? 23.922 -50.219 -24.766 1 79.38 38 PRO B O 1
ATOM 3004 N N . ILE B 1 39 ? 24.219 -48.094 -24.766 1 81.25 39 ILE B N 1
ATOM 3005 C CA . ILE B 1 39 ? 22.906 -47.812 -24.188 1 81.25 39 ILE B CA 1
ATOM 3006 C C . ILE B 1 39 ? 21.891 -47.531 -25.281 1 81.25 39 ILE B C 1
ATOM 3008 O O . ILE B 1 39 ? 22.141 -46.688 -26.172 1 81.25 39 ILE B O 1
ATOM 3012 N N . HIS B 1 40 ? 20.812 -48.312 -25.25 1 81.12 40 HIS B N 1
ATOM 3013 C CA . HIS B 1 40 ? 19.828 -48.188 -26.312 1 81.12 40 HIS B CA 1
ATOM 3014 C C . HIS B 1 40 ? 18.766 -47.156 -25.969 1 81.12 40 HIS B C 1
ATOM 3016 O O . HIS B 1 40 ? 18.406 -46.344 -26.828 1 81.12 40 HIS B O 1
ATOM 3022 N N . THR B 1 41 ? 18.281 -47.281 -24.766 1 85.06 41 THR B N 1
ATOM 3023 C CA . THR B 1 41 ? 17.219 -46.344 -24.422 1 85.06 41 THR B CA 1
ATOM 3024 C C . THR B 1 41 ? 17.391 -45.812 -23 1 85.06 41 THR B C 1
ATOM 3026 O O . THR B 1 41 ? 17.953 -46.5 -22.141 1 85.06 41 THR B O 1
ATOM 3029 N N . ARG B 1 42 ? 17.156 -44.594 -22.859 1 89.38 42 ARG B N 1
ATOM 3030 C CA . ARG B 1 42 ? 17.062 -43.938 -21.562 1 89.38 42 ARG B CA 1
ATOM 3031 C C . ARG B 1 42 ? 15.672 -43.344 -21.359 1 89.38 42 ARG B C 1
ATOM 3033 O O . ARG B 1 42 ? 15.211 -42.531 -22.172 1 89.38 42 ARG B O 1
ATOM 3040 N N . ARG B 1 43 ? 15.047 -43.781 -20.266 1 90.94 43 ARG B N 1
ATOM 3041 C CA . ARG B 1 43 ? 13.695 -43.281 -20.016 1 90.94 43 ARG B CA 1
ATOM 3042 C C . ARG B 1 43 ? 13.57 -42.75 -18.594 1 90.94 43 ARG B C 1
ATOM 3044 O O . ARG B 1 43 ? 14.219 -43.219 -17.672 1 90.94 43 ARG B O 1
ATOM 3051 N N . TRP B 1 44 ? 12.789 -41.75 -18.516 1 94.75 44 TRP B N 1
ATOM 3052 C CA . TRP B 1 44 ? 12.508 -41.156 -17.219 1 94.75 44 TRP B CA 1
ATOM 3053 C C . TRP B 1 44 ? 11.078 -41.438 -16.781 1 94.75 44 TRP B C 1
ATOM 3055 O O . TRP B 1 44 ? 10.164 -41.5 -17.609 1 94.75 44 TRP B O 1
ATOM 3065 N N . PHE B 1 45 ? 10.93 -41.625 -15.461 1 94.69 45 PHE B N 1
ATOM 3066 C CA . PHE B 1 45 ? 9.617 -41.875 -14.875 1 94.69 45 PHE B CA 1
ATOM 3067 C C . PHE B 1 45 ? 9.406 -41 -13.633 1 94.69 45 PHE B C 1
ATOM 3069 O O . PHE B 1 45 ? 10.359 -40.688 -12.922 1 94.69 45 PHE B O 1
ATOM 3076 N N . LYS B 1 46 ? 8.188 -40.625 -13.422 1 94.62 46 LYS B N 1
ATOM 3077 C CA . LYS B 1 46 ? 7.777 -40 -12.164 1 94.62 46 LYS B CA 1
ATOM 3078 C C . LYS B 1 46 ? 6.68 -40.812 -11.492 1 94.62 46 LYS B C 1
ATOM 3080 O O . LYS B 1 46 ? 5.586 -40.969 -12.039 1 94.62 46 LYS B O 1
ATOM 3085 N N . GLU B 1 47 ? 6.961 -41.188 -10.352 1 92.88 47 GLU B N 1
ATOM 3086 C CA . GLU B 1 47 ? 6.008 -42 -9.594 1 92.88 47 GLU B CA 1
ATOM 3087 C C . GLU B 1 47 ? 5.406 -43.125 -10.461 1 92.88 47 GLU B C 1
ATOM 3089 O O . GLU B 1 47 ? 4.188 -43.281 -10.492 1 92.88 47 GLU B O 1
ATOM 3094 N N . GLY B 1 48 ? 6.219 -43.625 -11.344 1 88.44 48 GLY B N 1
ATOM 3095 C CA . GLY B 1 48 ? 5.82 -44.781 -12.133 1 88.44 48 GLY B CA 1
ATOM 3096 C C . GLY B 1 48 ? 5.32 -44.406 -13.516 1 88.44 48 GLY B C 1
ATOM 3097 O O . GLY B 1 48 ? 5.148 -45.281 -14.375 1 88.44 48 GLY B O 1
ATOM 3098 N N . THR B 1 49 ? 5.094 -43.156 -13.719 1 89.12 49 THR B N 1
ATOM 3099 C CA . THR B 1 49 ? 4.609 -42.719 -15.023 1 89.12 49 THR B CA 1
ATOM 3100 C C . THR B 1 49 ? 5.762 -42.219 -15.891 1 89.12 49 THR B C 1
ATOM 3102 O O . THR B 1 49 ? 6.586 -41.438 -15.453 1 89.12 49 THR B O 1
ATOM 3105 N N . GLN B 1 50 ? 5.754 -42.75 -17.125 1 90.44 50 GLN B N 1
ATOM 3106 C CA . GLN B 1 50 ? 6.836 -42.375 -18.031 1 90.44 50 GLN B CA 1
ATOM 3107 C C . GLN B 1 50 ? 6.695 -40.938 -18.484 1 90.44 50 GLN B C 1
ATOM 3109 O O . GLN B 1 50 ? 5.594 -40.469 -18.797 1 90.44 50 GLN B O 1
ATOM 3114 N N . LEU B 1 51 ? 7.797 -40.281 -18.625 1 90.75 51 LEU B N 1
ATOM 3115 C CA . LEU B 1 51 ? 7.844 -38.875 -19.031 1 90.75 51 LEU B CA 1
ATOM 3116 C C . LEU B 1 51 ? 8.25 -38.75 -20.5 1 90.75 51 LEU B C 1
ATOM 3118 O O . LEU B 1 51 ? 8.891 -39.656 -21.047 1 90.75 51 LEU B O 1
ATOM 3122 N N . PRO B 1 52 ? 7.781 -37.656 -21.062 1 88.81 52 PRO B N 1
ATOM 3123 C CA . PRO B 1 52 ? 7.098 -36.469 -20.594 1 88.81 52 PRO B CA 1
ATOM 3124 C C . PRO B 1 52 ? 5.578 -36.625 -20.578 1 88.81 52 PRO B C 1
ATOM 3126 O O . PRO B 1 52 ? 5.012 -37.281 -21.438 1 88.81 52 PRO B O 1
ATOM 3129 N N . VAL B 1 53 ? 4.977 -36 -19.547 1 85.31 53 VAL B N 1
ATOM 3130 C CA . VAL B 1 53 ? 3.521 -36 -19.469 1 85.31 53 VAL B CA 1
ATOM 3131 C C . VAL B 1 53 ? 2.969 -34.594 -19.703 1 85.31 53 VAL B C 1
ATOM 3133 O O . VAL B 1 53 ? 1.754 -34.406 -19.797 1 85.31 53 VAL B O 1
ATOM 3136 N N . SER B 1 54 ? 3.863 -33.688 -19.797 1 87.31 54 SER B N 1
ATOM 3137 C CA . SER B 1 54 ? 3.457 -32.281 -20.016 1 87.31 54 SER B CA 1
ATOM 3138 C C . SER B 1 54 ? 4.422 -31.562 -20.938 1 87.31 54 SER B C 1
ATOM 3140 O O . SER B 1 54 ? 5.52 -32.062 -21.219 1 87.31 54 SER B O 1
ATOM 3142 N N . ARG B 1 55 ? 3.932 -30.438 -21.391 1 85.44 55 ARG B N 1
ATOM 3143 C CA . ARG B 1 55 ? 4.742 -29.641 -22.297 1 85.44 55 ARG B CA 1
ATOM 3144 C C . ARG B 1 55 ? 5.965 -29.062 -21.594 1 85.44 55 ARG B C 1
ATOM 3146 O O . ARG B 1 55 ? 6.98 -28.781 -22.234 1 85.44 55 ARG B O 1
ATOM 3153 N N . ARG B 1 56 ? 5.863 -28.969 -20.328 1 90.44 56 ARG B N 1
ATOM 3154 C CA . ARG B 1 56 ? 6.945 -28.359 -19.562 1 90.44 56 ARG B CA 1
ATOM 3155 C C . ARG B 1 56 ? 8.109 -29.328 -19.406 1 90.44 56 ARG B C 1
ATOM 3157 O O . ARG B 1 56 ? 9.195 -28.938 -18.953 1 90.44 56 ARG B O 1
ATOM 3164 N N . GLN B 1 57 ? 7.891 -30.562 -19.75 1 91.12 57 GLN B N 1
ATOM 3165 C CA . GLN B 1 57 ? 8.906 -31.594 -19.594 1 91.12 57 GLN B CA 1
ATOM 3166 C C . GLN B 1 57 ? 9.484 -32.031 -20.938 1 91.12 57 GLN B C 1
ATOM 3168 O O . GLN B 1 57 ? 8.75 -32.156 -21.922 1 91.12 57 GLN B O 1
ATOM 3173 N N . SER B 1 58 ? 10.797 -32.125 -20.922 1 89.88 58 SER B N 1
ATOM 3174 C CA . SER B 1 58 ? 11.469 -32.625 -22.125 1 89.88 58 SER B CA 1
ATOM 3175 C C . SER B 1 58 ? 12.555 -33.625 -21.781 1 89.88 58 SER B C 1
ATOM 3177 O O . SER B 1 58 ? 13.367 -33.406 -20.875 1 89.88 58 SER B O 1
ATOM 3179 N N . VAL B 1 59 ? 12.453 -34.75 -22.469 1 89.62 59 VAL B N 1
ATOM 3180 C CA . VAL B 1 59 ? 13.477 -35.781 -22.297 1 89.62 59 VAL B CA 1
ATOM 3181 C C . VAL B 1 59 ? 14.391 -35.812 -23.516 1 89.62 59 VAL B C 1
ATOM 3183 O O . VAL B 1 59 ? 13.93 -36 -24.641 1 89.62 59 VAL B O 1
ATOM 3186 N N . HIS B 1 60 ? 15.57 -35.656 -23.25 1 88.81 60 HIS B N 1
ATOM 3187 C CA . HIS B 1 60 ? 16.531 -35.594 -24.344 1 88.81 60 HIS B CA 1
ATOM 3188 C C . HIS B 1 60 ? 17.219 -36.938 -24.531 1 88.81 60 HIS B C 1
ATOM 3190 O O . HIS B 1 60 ? 17.328 -37.719 -23.578 1 88.81 60 HIS B O 1
ATOM 3196 N N . PRO B 1 61 ? 17.703 -37.156 -25.75 1 83.12 61 PRO B N 1
ATOM 3197 C CA . PRO B 1 61 ? 18.359 -38.438 -26.031 1 83.12 61 PRO B CA 1
ATOM 3198 C C . PRO B 1 61 ? 19.609 -38.656 -25.203 1 83.12 61 PRO B C 1
ATOM 3200 O O . PRO B 1 61 ? 20.016 -39.812 -25 1 83.12 61 PRO B O 1
ATOM 3203 N N . ASN B 1 62 ? 20.203 -37.625 -24.734 1 82.25 62 ASN B N 1
ATOM 3204 C CA . ASN B 1 62 ? 21.422 -37.75 -23.922 1 82.25 62 ASN B CA 1
ATOM 3205 C C . ASN B 1 62 ? 21.094 -38.188 -22.5 1 82.25 62 ASN B C 1
ATOM 3207 O O . ASN B 1 62 ? 22 -38.375 -21.688 1 82.25 62 ASN B O 1
ATOM 3211 N N . GLY B 1 63 ? 19.766 -38.344 -22.219 1 86.88 63 GLY B N 1
ATOM 3212 C CA . GLY B 1 63 ? 19.359 -38.812 -20.906 1 86.88 63 GLY B CA 1
ATOM 3213 C C . GLY B 1 63 ? 19 -37.656 -19.953 1 86.88 63 GLY B C 1
ATOM 3214 O O . GLY B 1 63 ? 18.75 -37.906 -18.781 1 86.88 63 GLY B O 1
ATOM 3215 N N . SER B 1 64 ? 18.984 -36.531 -20.531 1 92 64 SER B N 1
ATOM 3216 C CA . SER B 1 64 ? 18.641 -35.406 -19.688 1 92 64 SER B CA 1
ATOM 3217 C C . SER B 1 64 ? 17.141 -35.125 -19.672 1 92 64 SER B C 1
ATOM 3219 O O . SER B 1 64 ? 16.484 -35.25 -20.703 1 92 64 SER B O 1
ATOM 3221 N N . LEU B 1 65 ? 16.656 -34.938 -18.484 1 94.62 65 LEU B N 1
ATOM 3222 C CA . LEU B 1 65 ? 15.289 -34.5 -18.297 1 94.62 65 LEU B CA 1
ATOM 3223 C C . LEU B 1 65 ? 15.25 -33 -17.938 1 94.62 65 LEU B C 1
ATOM 3225 O O . LEU B 1 65 ? 15.883 -32.594 -16.969 1 94.62 65 LEU B O 1
ATOM 3229 N N . VAL B 1 66 ? 14.523 -32.25 -18.734 1 95.81 66 VAL B N 1
ATOM 3230 C CA . VAL B 1 66 ? 14.391 -30.828 -18.484 1 95.81 66 VAL B CA 1
ATOM 3231 C C . VAL B 1 66 ? 12.953 -30.5 -18.109 1 95.81 66 VAL B C 1
ATOM 3233 O O . VAL B 1 66 ? 12.016 -30.875 -18.812 1 95.81 66 VAL B O 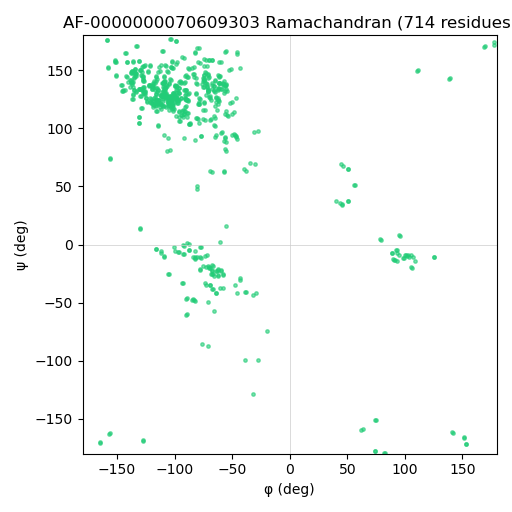1
ATOM 3236 N N . ILE B 1 67 ? 12.766 -29.891 -16.984 1 95.12 67 ILE B N 1
ATOM 3237 C CA . ILE B 1 67 ? 11.461 -29.422 -16.547 1 95.12 67 ILE B CA 1
ATOM 3238 C C . ILE B 1 67 ? 11.469 -27.891 -16.438 1 95.12 67 ILE B C 1
ATOM 3240 O O . ILE B 1 67 ? 12.203 -27.328 -15.633 1 95.12 67 ILE B O 1
ATOM 3244 N N . ASP B 1 68 ? 10.594 -27.344 -17.219 1 93.88 68 ASP B N 1
ATOM 3245 C CA . ASP B 1 68 ? 10.492 -25.891 -17.203 1 93.88 68 ASP B CA 1
ATOM 3246 C C . ASP B 1 68 ? 9.461 -25.422 -16.172 1 93.88 68 ASP B C 1
ATOM 3248 O O . ASP B 1 68 ? 8.469 -26.125 -15.922 1 93.88 68 ASP B O 1
ATOM 3252 N N . ASN B 1 69 ? 9.75 -24.297 -15.57 1 93.56 69 ASN B N 1
ATOM 3253 C CA . ASN B 1 69 ? 8.797 -23.688 -14.641 1 93.56 69 ASN B CA 1
ATOM 3254 C C . ASN B 1 69 ? 8.312 -24.688 -13.602 1 93.56 69 ASN B C 1
ATOM 3256 O O . ASN B 1 69 ? 7.117 -24.938 -13.484 1 93.56 69 ASN B O 1
ATOM 3260 N N . VAL B 1 70 ? 9.297 -25.062 -12.844 1 95.62 70 VAL B N 1
ATOM 3261 C CA . VAL B 1 70 ? 9.055 -26.094 -11.836 1 95.62 70 VAL B CA 1
ATOM 3262 C C . VAL B 1 70 ? 7.98 -25.625 -10.859 1 95.62 70 VAL B C 1
ATOM 3264 O O . VAL B 1 70 ? 7.98 -24.469 -10.43 1 95.62 70 VAL B O 1
ATOM 3267 N N . GLN B 1 71 ? 7.039 -26.562 -10.609 1 92.88 71 GLN B N 1
ATOM 3268 C CA . GLN B 1 71 ? 5.973 -26.297 -9.641 1 92.88 71 GLN B CA 1
ATOM 3269 C C . GLN B 1 71 ? 6.027 -27.281 -8.484 1 92.88 71 GLN B C 1
ATOM 3271 O O . GLN B 1 71 ? 6.258 -28.484 -8.688 1 92.88 71 GLN B O 1
ATOM 3276 N N . ARG B 1 72 ? 5.812 -26.766 -7.332 1 92.69 72 ARG B N 1
ATOM 3277 C CA . ARG B 1 72 ? 5.91 -27.625 -6.148 1 92.69 72 ARG B CA 1
ATOM 3278 C C . ARG B 1 72 ? 4.852 -28.719 -6.176 1 92.69 72 ARG B C 1
ATOM 3280 O O . ARG B 1 72 ? 5.148 -29.875 -5.898 1 92.69 72 ARG B O 1
ATOM 3287 N N . LYS B 1 73 ? 3.672 -28.375 -6.559 1 88.38 73 LYS B N 1
ATOM 3288 C CA . LYS B 1 73 ? 2.553 -29.297 -6.48 1 88.38 73 LYS B CA 1
ATOM 3289 C C . LYS B 1 73 ? 2.703 -30.438 -7.492 1 88.38 73 LYS B C 1
ATOM 3291 O O . LYS B 1 73 ? 2.408 -31.594 -7.191 1 88.38 73 LYS B O 1
ATOM 3296 N N . THR B 1 74 ? 3.26 -30.109 -8.641 1 88.88 74 THR B N 1
ATOM 3297 C CA . THR B 1 74 ? 3.256 -31.078 -9.727 1 88.88 74 THR B CA 1
ATOM 3298 C C . THR B 1 74 ? 4.637 -31.703 -9.898 1 88.88 74 THR B C 1
ATOM 3300 O O . THR B 1 74 ? 4.758 -32.844 -10.352 1 88.88 74 THR B O 1
ATOM 3303 N N . ASP B 1 75 ? 5.668 -31 -9.484 1 93.56 75 ASP B N 1
ATOM 3304 C CA . ASP B 1 75 ? 6.992 -31.453 -9.891 1 93.56 75 ASP B CA 1
ATOM 3305 C C . ASP B 1 75 ? 7.762 -32.031 -8.711 1 93.56 75 ASP B C 1
ATOM 3307 O O . ASP B 1 75 ? 8.812 -32.656 -8.891 1 93.56 75 ASP B O 1
ATOM 3311 N N . SER B 1 76 ? 7.266 -31.859 -7.551 1 95.56 76 SER B N 1
ATOM 3312 C CA . SER B 1 76 ? 7.902 -32.5 -6.406 1 95.56 76 SER B CA 1
ATOM 3313 C C . SER B 1 76 ? 7.602 -34 -6.379 1 95.56 76 SER B C 1
ATOM 3315 O O . SER B 1 76 ? 6.539 -34.438 -6.832 1 95.56 76 SER B O 1
ATOM 3317 N N . GLY B 1 77 ? 8.664 -34.812 -5.934 1 95.06 77 GLY B N 1
ATOM 3318 C CA . GLY B 1 77 ? 8.422 -36.25 -5.809 1 95.06 77 GLY B CA 1
ATOM 3319 C C . GLY B 1 77 ? 9.609 -37.094 -6.238 1 95.06 77 GLY B C 1
ATOM 3320 O O . GLY B 1 77 ? 10.734 -36.594 -6.293 1 95.06 77 GLY B O 1
ATOM 3321 N N . SER B 1 78 ? 9.273 -38.312 -6.48 1 96 78 SER B N 1
ATOM 3322 C CA . SER B 1 78 ? 10.305 -39.25 -6.84 1 96 78 SER B CA 1
ATOM 3323 C C . SER B 1 78 ? 10.367 -39.469 -8.352 1 96 78 SER B C 1
ATOM 3325 O O . SER B 1 78 ? 9.344 -39.75 -8.984 1 96 78 SER B O 1
ATOM 3327 N N . TYR B 1 79 ? 11.57 -39.312 -8.836 1 96.38 79 TYR B N 1
ATOM 3328 C CA . TYR B 1 79 ? 11.844 -39.562 -10.242 1 96.38 79 TYR B CA 1
ATOM 3329 C C . TYR B 1 79 ? 12.781 -40.75 -10.406 1 96.38 79 TYR B C 1
ATOM 3331 O O . TYR B 1 79 ? 13.602 -41.031 -9.531 1 96.38 79 TYR B O 1
ATOM 3339 N N . SER B 1 80 ? 12.578 -41.438 -11.5 1 95.31 80 SER B N 1
ATOM 3340 C CA . SER B 1 80 ? 13.461 -42.562 -11.766 1 95.31 80 SER B CA 1
ATOM 3341 C C . SER B 1 80 ? 13.922 -42.594 -13.219 1 95.31 80 SER B C 1
ATOM 3343 O O . SER B 1 80 ? 13.18 -42.188 -14.117 1 95.31 80 SER B O 1
ATOM 3345 N N . CYS B 1 81 ? 15.102 -42.969 -13.375 1 93.69 81 CYS B N 1
ATOM 3346 C CA . CYS B 1 81 ? 15.672 -43.125 -14.703 1 93.69 81 CYS B CA 1
ATOM 3347 C C . CYS B 1 81 ? 16.031 -44.594 -14.969 1 93.69 81 CYS B C 1
ATOM 3349 O O . CYS B 1 81 ? 16.609 -45.25 -14.109 1 93.69 81 CYS B O 1
ATOM 3351 N N . THR B 1 82 ? 15.594 -45.062 -16.141 1 92.31 82 THR B N 1
ATOM 3352 C CA . THR B 1 82 ? 15.859 -46.438 -16.547 1 92.31 82 THR B CA 1
ATOM 3353 C C . THR B 1 82 ? 16.656 -46.5 -17.844 1 92.31 82 THR B C 1
ATOM 3355 O O . THR B 1 82 ? 16.266 -45.875 -18.828 1 92.31 82 THR B O 1
ATOM 3358 N N . ALA B 1 83 ? 17.75 -47.188 -17.812 1 90.25 83 ALA B N 1
ATOM 3359 C CA . ALA B 1 83 ? 18.547 -47.438 -19 1 90.25 83 ALA B CA 1
ATOM 3360 C C . ALA B 1 83 ? 18.469 -48.875 -19.438 1 90.25 83 ALA B C 1
ATOM 3362 O O . ALA B 1 83 ? 18.469 -49.781 -18.609 1 90.25 83 ALA B O 1
ATOM 3363 N N . SER B 1 84 ? 18.266 -48.969 -20.75 1 87.88 84 SER B N 1
ATOM 3364 C CA . SER B 1 84 ? 18.156 -50.344 -21.281 1 87.88 84 SER B CA 1
ATOM 3365 C C . SER B 1 84 ? 19.109 -50.531 -22.453 1 87.88 84 SER B C 1
ATOM 3367 O O . SER B 1 84 ? 19.484 -49.562 -23.141 1 87.88 84 SER B O 1
ATOM 3369 N N . THR B 1 85 ? 19.578 -51.812 -22.562 1 83.31 85 THR B N 1
ATOM 3370 C CA . THR B 1 85 ? 20.375 -52.188 -23.734 1 83.31 85 THR B CA 1
ATOM 3371 C C . THR B 1 85 ? 19.5 -52.906 -24.766 1 83.31 85 THR B C 1
ATOM 3373 O O . THR B 1 85 ? 18.328 -53.188 -24.516 1 83.31 85 THR B O 1
ATOM 3376 N N . ARG B 1 86 ? 20.094 -53.188 -25.875 1 81.56 86 ARG B N 1
ATOM 3377 C CA . ARG B 1 86 ? 19.375 -53.875 -26.953 1 81.56 86 ARG B CA 1
ATOM 3378 C C . ARG B 1 86 ? 19.031 -55.312 -26.547 1 81.56 86 ARG B C 1
ATOM 3380 O O . ARG B 1 86 ? 18.062 -55.875 -27.062 1 81.56 86 ARG B O 1
ATOM 3387 N N . HIS B 1 87 ? 19.812 -55.844 -25.641 1 79.31 87 HIS B N 1
ATOM 3388 C CA . HIS B 1 87 ? 19.641 -57.25 -25.25 1 79.31 87 HIS B CA 1
ATOM 3389 C C . HIS B 1 87 ? 18.625 -57.406 -24.125 1 79.31 87 HIS B C 1
ATOM 3391 O O . HIS B 1 87 ? 18.359 -58.5 -23.641 1 79.31 87 HIS B O 1
ATOM 3397 N N . GLY B 1 88 ? 18.172 -56.25 -23.641 1 77.94 88 GLY B N 1
ATOM 3398 C CA . GLY B 1 88 ? 17.094 -56.312 -22.672 1 77.94 88 GLY B CA 1
ATOM 3399 C C . GLY B 1 88 ? 17.531 -56.031 -21.25 1 77.94 88 GLY B C 1
ATOM 3400 O O . GLY B 1 88 ? 16.719 -56.031 -20.328 1 77.94 88 GLY B O 1
ATOM 3401 N N . ASP B 1 89 ? 18.812 -55.938 -20.984 1 83.75 89 ASP B N 1
ATOM 3402 C CA . ASP B 1 89 ? 19.281 -55.594 -19.656 1 83.75 89 ASP B CA 1
ATOM 3403 C C . ASP B 1 89 ? 18.859 -54.156 -19.266 1 83.75 89 ASP B C 1
ATOM 3405 O O . ASP B 1 89 ? 18.891 -53.25 -20.094 1 83.75 89 ASP B O 1
ATOM 3409 N N . THR B 1 90 ? 18.266 -54.062 -18 1 88.12 90 THR B N 1
ATOM 3410 C CA . THR B 1 90 ? 17.797 -52.75 -17.578 1 88.12 90 THR B CA 1
ATOM 3411 C C . THR B 1 90 ? 18.391 -52.406 -16.203 1 88.12 90 THR B C 1
ATOM 3413 O O . THR B 1 90 ? 18.719 -53.281 -15.414 1 88.12 90 THR B O 1
ATOM 3416 N N . SER B 1 91 ? 18.734 -51.156 -15.992 1 91.12 91 SER B N 1
ATOM 3417 C CA . SER B 1 91 ? 19.125 -50.594 -14.703 1 91.12 91 SER B CA 1
ATOM 3418 C C . SER B 1 91 ? 18.312 -49.344 -14.391 1 91.12 91 SER B C 1
ATOM 3420 O O . SER B 1 91 ? 18.062 -48.531 -15.266 1 91.12 91 SER B O 1
ATOM 3422 N N . THR B 1 92 ? 17.828 -49.312 -13.117 1 92.31 92 THR B N 1
ATOM 3423 C CA . THR B 1 92 ? 16.984 -48.188 -12.727 1 92.31 92 THR B CA 1
ATOM 3424 C C . THR B 1 92 ? 17.469 -47.594 -11.414 1 92.31 92 THR B C 1
ATOM 3426 O O . THR B 1 92 ? 17.875 -48.312 -10.5 1 92.31 92 THR B O 1
ATOM 3429 N N . GLN B 1 93 ? 17.562 -46.312 -11.367 1 93.38 93 GLN B N 1
ATOM 3430 C CA . GLN B 1 93 ? 17.812 -45.594 -10.125 1 93.38 93 GLN B CA 1
ATOM 3431 C C . GLN B 1 93 ? 16.812 -44.438 -9.93 1 93.38 93 GLN B C 1
ATOM 3433 O O . GLN B 1 93 ? 16.281 -43.906 -10.898 1 93.38 93 GLN B O 1
ATOM 3438 N N . SER B 1 94 ? 16.547 -44.156 -8.609 1 94.38 94 SER B N 1
ATOM 3439 C CA . SER B 1 94 ? 15.57 -43.125 -8.305 1 94.38 94 SER B CA 1
ATOM 3440 C C . SER B 1 94 ? 16.234 -41.938 -7.645 1 94.38 94 SER B C 1
ATOM 3442 O O . SER B 1 94 ? 17.312 -42.031 -7.059 1 94.38 94 SER B O 1
ATOM 3444 N N . VAL B 1 95 ? 15.602 -40.781 -7.844 1 94.44 95 VAL B N 1
ATOM 3445 C CA . VAL B 1 95 ? 16.047 -39.562 -7.223 1 94.44 95 VAL B CA 1
ATOM 3446 C C . VAL B 1 95 ? 14.852 -38.781 -6.672 1 94.44 95 VAL B C 1
ATOM 3448 O O . VAL B 1 95 ? 13.781 -38.75 -7.289 1 94.44 95 VAL B O 1
ATOM 3451 N N . GLN B 1 96 ? 15.086 -38.312 -5.453 1 96 96 GLN B N 1
ATOM 3452 C CA . GLN B 1 96 ? 14.047 -37.5 -4.848 1 96 96 GLN B CA 1
ATOM 3453 C C . GLN B 1 96 ? 14.258 -36 -5.168 1 96 96 GLN B C 1
ATOM 3455 O O . GLN B 1 96 ? 15.344 -35.469 -4.934 1 96 96 GLN B O 1
ATOM 3460 N N . VAL B 1 97 ? 13.227 -35.406 -5.727 1 96.62 97 VAL B N 1
ATOM 3461 C CA . VAL B 1 97 ? 13.289 -34 -6.059 1 96.62 97 VAL B CA 1
ATOM 3462 C C . VAL B 1 97 ? 12.461 -33.188 -5.062 1 96.62 97 VAL B C 1
ATOM 3464 O O . VAL B 1 97 ? 11.258 -33.438 -4.922 1 96.62 97 VAL B O 1
ATOM 3467 N N . LYS B 1 98 ? 13.109 -32.281 -4.375 1 96.69 98 LYS B N 1
ATOM 3468 C CA . LYS B 1 98 ? 12.438 -31.359 -3.479 1 96.69 98 LYS B CA 1
ATOM 3469 C C . LYS B 1 98 ? 12.375 -29.953 -4.094 1 96.69 98 LYS B C 1
ATOM 3471 O O . LYS B 1 98 ? 13.391 -29.406 -4.52 1 96.69 98 LYS B O 1
ATOM 3476 N N . VAL B 1 99 ? 11.188 -29.438 -4.133 1 97 99 VAL B N 1
ATOM 3477 C CA . VAL B 1 99 ? 11.016 -28.125 -4.734 1 97 99 VAL B CA 1
ATOM 3478 C C . VAL B 1 99 ? 10.891 -27.062 -3.641 1 97 99 VAL B C 1
ATOM 3480 O O . VAL B 1 99 ? 10.008 -27.141 -2.789 1 97 99 VAL B O 1
ATOM 3483 N N . LEU B 1 100 ? 11.797 -26.109 -3.637 1 97.56 100 LEU B N 1
ATOM 3484 C CA . LEU B 1 100 ? 11.727 -24.969 -2.717 1 97.56 100 LEU B CA 1
ATOM 3485 C C . LEU B 1 100 ? 11.039 -23.781 -3.373 1 97.56 100 LEU B C 1
ATOM 3487 O O . LEU B 1 100 ? 11.242 -23.516 -4.562 1 97.56 100 LEU B O 1
ATOM 3491 N N . VAL B 1 101 ? 10.242 -23.125 -2.604 1 96.75 101 VAL B N 1
ATOM 3492 C CA . VAL B 1 101 ? 9.531 -21.953 -3.111 1 96.75 101 VAL B CA 1
ATOM 3493 C C . VAL B 1 101 ? 10.219 -20.688 -2.623 1 96.75 101 VAL B C 1
ATOM 3495 O O . VAL B 1 101 ? 10.305 -20.438 -1.417 1 96.75 101 VAL B O 1
ATOM 3498 N N . PRO B 1 102 ? 10.734 -19.891 -3.547 1 96.94 102 PRO B N 1
ATOM 3499 C CA . PRO B 1 102 ? 11.352 -18.625 -3.139 1 96.94 102 PRO B CA 1
ATOM 3500 C C . PRO B 1 102 ? 10.336 -17.625 -2.592 1 96.94 102 PRO B C 1
ATOM 3502 O O . PRO B 1 102 ? 9.141 -17.75 -2.867 1 96.94 102 PRO B O 1
ATOM 3505 N N . PRO B 1 103 ? 10.875 -16.688 -1.834 1 97.19 103 PRO B N 1
ATOM 3506 C CA . PRO B 1 103 ? 9.953 -15.703 -1.278 1 97.19 103 PRO B CA 1
ATOM 3507 C C . PRO B 1 103 ? 9.414 -14.742 -2.336 1 97.19 103 PRO B C 1
ATOM 3509 O O . PRO B 1 103 ? 10.094 -14.453 -3.32 1 97.19 103 PRO B O 1
ATOM 3512 N N . ARG B 1 104 ? 8.188 -14.367 -2.1 1 96.44 104 ARG B N 1
ATOM 3513 C CA . ARG B 1 104 ? 7.555 -13.281 -2.838 1 96.44 104 ARG B CA 1
ATOM 3514 C C . ARG B 1 104 ? 6.918 -12.273 -1.889 1 96.44 104 ARG B C 1
ATOM 3516 O O . ARG B 1 104 ? 6.133 -12.641 -1.015 1 96.44 104 ARG B O 1
ATOM 3523 N N . ILE B 1 105 ? 7.281 -10.992 -2.104 1 96.75 105 ILE B N 1
ATOM 3524 C CA . ILE B 1 105 ? 6.844 -9.945 -1.19 1 96.75 105 ILE B CA 1
ATOM 3525 C C . ILE B 1 105 ? 5.625 -9.227 -1.77 1 96.75 105 ILE B C 1
ATOM 3527 O O . ILE B 1 105 ? 5.57 -8.953 -2.971 1 96.75 105 ILE B O 1
ATOM 3531 N N . GLY B 1 106 ? 4.648 -8.984 -0.909 1 95.69 106 GLY B N 1
ATOM 3532 C CA . GLY B 1 106 ? 3.516 -8.164 -1.312 1 95.69 106 GLY B CA 1
ATOM 3533 C C . GLY B 1 106 ? 3.877 -6.703 -1.502 1 95.69 106 GLY B C 1
ATOM 3534 O O . GLY B 1 106 ? 4.859 -6.223 -0.935 1 95.69 106 GLY B O 1
ATOM 3535 N N . PRO B 1 107 ? 3.066 -6.066 -2.227 1 94.31 107 PRO B N 1
ATOM 3536 C CA . PRO B 1 107 ? 3.357 -4.652 -2.471 1 94.31 107 PRO B CA 1
ATOM 3537 C C . PRO B 1 107 ? 3.059 -3.77 -1.261 1 94.31 107 PRO B C 1
ATOM 3539 O O . PRO B 1 107 ? 2.189 -4.102 -0.45 1 94.31 107 PRO B O 1
ATOM 3542 N N . PHE B 1 108 ? 3.84 -2.73 -1.069 1 95.5 108 PHE B N 1
ATOM 3543 C CA . PHE B 1 108 ? 3.594 -1.666 -0.105 1 95.5 108 PHE B CA 1
ATOM 3544 C C . PHE B 1 108 ? 3.988 -0.312 -0.681 1 95.5 108 PHE B C 1
ATOM 3546 O O . PHE B 1 108 ? 4.738 -0.242 -1.658 1 95.5 108 PHE B O 1
ATOM 3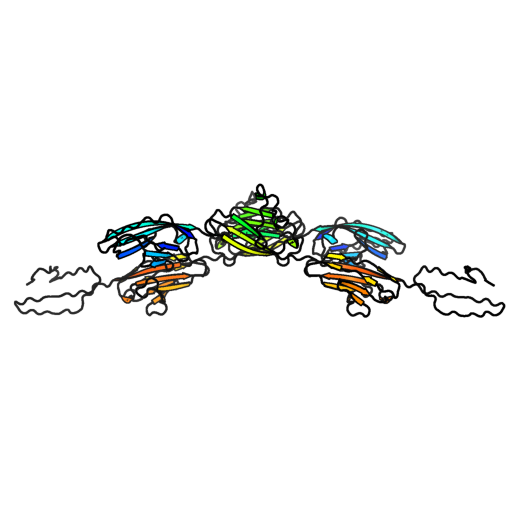553 N N . SER B 1 109 ? 3.396 0.706 -0.12 1 94.75 109 SER B N 1
ATOM 3554 C CA . SER B 1 109 ? 3.672 2.047 -0.625 1 94.75 109 SER B CA 1
ATOM 3555 C C . SER B 1 109 ? 3.52 3.094 0.474 1 94.75 109 SER B C 1
ATOM 3557 O O . SER B 1 109 ? 2.85 2.85 1.481 1 94.75 109 SER B O 1
ATOM 3559 N N . PHE B 1 110 ? 4.191 4.176 0.211 1 95.56 110 PHE B N 1
ATOM 3560 C CA . PHE B 1 110 ? 4.035 5.352 1.06 1 95.56 110 PHE B CA 1
ATOM 3561 C C . PHE B 1 110 ? 3.135 6.383 0.395 1 95.56 110 PHE B C 1
ATOM 3563 O O . PHE B 1 110 ? 2.992 6.395 -0.829 1 95.56 110 PHE B O 1
ATOM 3570 N N . ARG B 1 111 ? 2.592 7.207 1.265 1 93.06 111 ARG B N 1
ATOM 3571 C CA . ARG B 1 111 ? 1.834 8.328 0.722 1 93.06 111 ARG B CA 1
ATOM 3572 C C . ARG B 1 111 ? 2.74 9.273 -0.056 1 93.06 111 ARG B C 1
ATOM 3574 O O . ARG B 1 111 ? 3.869 9.547 0.36 1 93.06 111 ARG B O 1
ATOM 3581 N N . SER B 1 112 ? 2.115 9.711 -1.127 1 89.94 112 SER B N 1
ATOM 3582 C CA . SER B 1 112 ? 2.855 10.719 -1.878 1 89.94 112 SER B CA 1
ATOM 3583 C C . SER B 1 112 ? 2.891 12.047 -1.131 1 89.94 112 SER B C 1
ATOM 3585 O O . SER B 1 112 ? 1.892 12.461 -0.542 1 89.94 112 SER B O 1
ATOM 3587 N N . ASN B 1 113 ? 4.02 12.633 -1.121 1 88.19 113 ASN B N 1
ATOM 3588 C CA . ASN B 1 113 ? 4.203 13.93 -0.487 1 88.19 113 ASN B CA 1
ATOM 3589 C C . ASN B 1 113 ? 3.771 13.906 0.977 1 88.19 113 ASN B C 1
ATOM 3591 O O . ASN B 1 113 ? 2.986 14.75 1.412 1 88.19 113 ASN B O 1
ATOM 3595 N N . ALA B 1 114 ? 4.297 12.945 1.634 1 93.69 114 ALA B N 1
ATOM 3596 C CA . ALA B 1 114 ? 4.023 12.844 3.064 1 93.69 114 ALA B CA 1
ATOM 3597 C C . ALA B 1 114 ? 4.578 14.047 3.818 1 93.69 114 ALA B C 1
ATOM 3599 O O . ALA B 1 114 ? 5.738 14.422 3.633 1 93.69 114 ALA B O 1
ATOM 3600 N N . ALA B 1 115 ? 3.732 14.68 4.562 1 92.62 115 ALA B N 1
ATOM 3601 C CA . ALA B 1 115 ? 4.145 15.875 5.281 1 92.62 115 ALA B CA 1
ATOM 3602 C C . ALA B 1 115 ? 5.023 15.523 6.48 1 92.62 115 ALA B C 1
ATOM 3604 O O . ALA B 1 115 ? 4.758 14.547 7.188 1 92.62 115 ALA B O 1
ATOM 3605 N N . ALA B 1 116 ? 6.027 16.344 6.703 1 93.19 116 ALA B N 1
ATOM 3606 C CA . ALA B 1 116 ? 6.879 16.172 7.875 1 93.19 116 ALA B CA 1
ATOM 3607 C C . ALA B 1 116 ? 6.055 16.234 9.164 1 93.19 116 ALA B C 1
ATOM 3609 O O . ALA B 1 116 ? 5.113 17.016 9.273 1 93.19 116 ALA B O 1
ATOM 3610 N N . GLY B 1 117 ? 6.41 15.297 10.062 1 91.25 117 GLY B N 1
ATOM 3611 C CA . GLY B 1 117 ? 5.762 15.297 11.367 1 91.25 117 GLY B CA 1
ATOM 3612 C C . GLY B 1 117 ? 4.762 14.172 11.539 1 91.25 117 GLY B C 1
ATOM 3613 O O . GLY B 1 117 ? 4.398 13.82 12.664 1 91.25 117 GLY B O 1
ATOM 3614 N N . ILE B 1 118 ? 4.328 13.641 10.422 1 93.44 118 ILE B N 1
ATOM 3615 C CA . ILE B 1 118 ? 3.332 12.578 10.523 1 93.44 118 ILE B CA 1
ATOM 3616 C C . ILE B 1 118 ? 4.027 11.242 10.805 1 93.44 118 ILE B C 1
ATOM 3618 O O . ILE B 1 118 ? 5.254 11.156 10.75 1 93.44 118 ILE B O 1
ATOM 3622 N N . ARG B 1 119 ? 3.221 10.305 11.219 1 95.44 119 ARG B N 1
ATOM 3623 C CA . ARG B 1 119 ? 3.695 8.938 11.414 1 95.44 119 ARG B CA 1
ATOM 3624 C C . ARG B 1 119 ? 3.523 8.109 10.148 1 95.44 119 ARG B C 1
ATOM 3626 O O . ARG B 1 119 ? 2.498 8.211 9.469 1 95.44 119 ARG B O 1
ATOM 3633 N N . VAL B 1 120 ? 4.59 7.402 9.805 1 95.38 120 VAL B N 1
ATOM 3634 C CA . VAL B 1 120 ? 4.52 6.566 8.609 1 95.38 120 VAL B CA 1
ATOM 3635 C C . VAL B 1 120 ? 4.934 5.137 8.953 1 95.38 120 VAL B C 1
ATOM 3637 O O . VAL B 1 120 ? 5.809 4.926 9.797 1 95.38 120 VAL B O 1
ATOM 3640 N N . GLN B 1 121 ? 4.242 4.203 8.367 1 95.06 121 GLN B N 1
ATOM 3641 C CA . GLN B 1 121 ? 4.598 2.801 8.57 1 95.06 121 GLN B CA 1
ATOM 3642 C C . GLN B 1 121 ? 4.223 1.959 7.352 1 95.06 121 GLN B C 1
ATOM 3644 O O . GLN B 1 121 ? 3.246 2.258 6.66 1 95.06 121 GLN B O 1
ATOM 3649 N N . VAL B 1 122 ? 5.016 0.979 7.074 1 94.94 122 VAL B N 1
ATOM 3650 C CA . VAL B 1 122 ? 4.73 0.039 5.996 1 94.94 122 VAL B CA 1
ATOM 3651 C C . VAL B 1 122 ? 5.059 -1.383 6.449 1 94.94 122 VAL B C 1
ATOM 3653 O O . VAL B 1 122 ? 5.93 -1.585 7.297 1 94.94 122 VAL B O 1
ATOM 3656 N N . SER B 1 123 ? 4.316 -2.316 5.941 1 95.06 123 SER B N 1
ATOM 3657 C CA . SER B 1 123 ? 4.531 -3.719 6.281 1 95.06 123 SER B CA 1
ATOM 3658 C C . SER B 1 123 ? 5.047 -4.508 5.082 1 95.06 123 SER B C 1
ATOM 3660 O O . SER B 1 123 ? 4.531 -4.359 3.969 1 95.06 123 SER B O 1
ATOM 3662 N N . CYS B 1 124 ? 6.055 -5.172 5.285 1 95.69 124 CYS B N 1
ATOM 3663 C CA . CYS B 1 124 ? 6.59 -6.129 4.324 1 95.69 124 CYS B CA 1
ATOM 3664 C C . CYS B 1 124 ? 6.105 -7.543 4.629 1 95.69 124 CYS B C 1
ATOM 3666 O O . CYS B 1 124 ? 6.523 -8.148 5.617 1 95.69 124 CYS B O 1
ATOM 3668 N N . GLY B 1 125 ? 5.18 -8.016 3.785 1 96.06 125 GLY B N 1
ATOM 3669 C CA . GLY B 1 125 ? 4.57 -9.32 4.016 1 96.06 125 GLY B CA 1
ATOM 3670 C C . GLY B 1 125 ? 4.871 -10.32 2.916 1 96.06 125 GLY B C 1
ATOM 3671 O O . GLY B 1 125 ? 4.91 -9.961 1.736 1 96.06 125 GLY B O 1
ATOM 3672 N N . LEU B 1 126 ? 5.027 -11.562 3.326 1 96.56 126 LEU B N 1
ATOM 3673 C CA . LEU B 1 126 ? 5.254 -12.648 2.379 1 96.56 126 LEU B CA 1
ATOM 3674 C C . LEU B 1 126 ? 3.939 -13.117 1.771 1 96.56 126 LEU B C 1
ATOM 3676 O O . LEU B 1 126 ? 2.969 -13.367 2.492 1 96.56 126 LEU B O 1
ATOM 3680 N N . GLU B 1 127 ? 3.939 -13.211 0.473 1 96.19 127 GLU B N 1
ATOM 3681 C CA . GLU B 1 127 ? 2.791 -13.797 -0.207 1 96.19 127 GLU B CA 1
ATOM 3682 C C . GLU B 1 127 ? 3.002 -15.289 -0.455 1 96.19 127 GLU B C 1
ATOM 3684 O O . GLU B 1 127 ? 2.037 -16.062 -0.516 1 96.19 127 GLU B O 1
ATOM 3689 N N . GLN B 1 128 ? 4.238 -15.586 -0.683 1 94.44 128 GLN B N 1
ATOM 3690 C CA . GLN B 1 128 ? 4.664 -16.969 -0.85 1 94.44 128 GLN B CA 1
ATOM 3691 C C . GLN B 1 128 ? 6.121 -17.141 -0.43 1 94.44 128 GLN B C 1
ATOM 3693 O O . GLN B 1 128 ? 6.863 -16.172 -0.302 1 94.44 128 GLN B O 1
ATOM 3698 N N . GLY B 1 129 ? 6.445 -18.422 -0.122 1 95.94 129 GLY B N 1
ATOM 3699 C CA . GLY B 1 129 ? 7.82 -18.75 0.235 1 95.94 129 GLY B CA 1
ATOM 3700 C C . GLY B 1 129 ? 7.922 -19.719 1.393 1 95.94 129 GLY B C 1
ATOM 3701 O O . GLY B 1 129 ? 7.16 -19.625 2.357 1 95.94 129 GLY B O 1
ATOM 3702 N N . ASP B 1 130 ? 8.883 -20.547 1.245 1 96.62 130 ASP B N 1
ATOM 3703 C CA . ASP B 1 130 ? 9.102 -21.516 2.312 1 96.62 130 ASP B CA 1
ATOM 3704 C C . ASP B 1 130 ? 9.75 -20.859 3.525 1 96.62 130 ASP B C 1
ATOM 3706 O O . ASP B 1 130 ? 10.641 -20.016 3.379 1 96.62 130 ASP B O 1
ATOM 3710 N N . LEU B 1 131 ? 9.305 -21.297 4.672 1 95.94 131 LEU B N 1
ATOM 3711 C CA . LEU B 1 131 ? 9.922 -20.828 5.91 1 95.94 131 LEU B CA 1
ATOM 3712 C C . LEU B 1 131 ? 11.156 -21.656 6.25 1 95.94 131 LEU B C 1
ATOM 3714 O O . LEU B 1 131 ? 11.266 -22.812 5.832 1 95.94 131 LEU B O 1
ATOM 3718 N N . PRO B 1 132 ? 12.148 -21.109 6.957 1 96.75 132 PRO B N 1
ATOM 3719 C CA . PRO B 1 132 ? 12.18 -19.766 7.547 1 96.75 132 PRO B CA 1
ATOM 3720 C C . PRO B 1 132 ? 12.617 -18.703 6.551 1 96.75 132 PRO B C 1
ATOM 3722 O O . PRO B 1 132 ? 13.383 -18.984 5.625 1 96.75 132 PRO B O 1
ATOM 3725 N N . VAL B 1 133 ? 12.047 -17.562 6.758 1 96.06 133 VAL B N 1
ATOM 3726 C CA . VAL B 1 133 ? 12.398 -16.391 5.949 1 96.06 133 VAL B CA 1
ATOM 3727 C C . VAL B 1 133 ? 12.961 -15.297 6.848 1 96.06 133 VAL B C 1
ATOM 3729 O O . VAL B 1 133 ? 12.438 -15.047 7.938 1 96.06 133 VAL B O 1
ATOM 3732 N N . THR B 1 134 ? 14.031 -14.672 6.449 1 94.75 134 THR B N 1
ATOM 3733 C CA . THR B 1 134 ? 14.602 -13.531 7.16 1 94.75 134 THR B CA 1
ATOM 3734 C C . THR B 1 134 ? 14.305 -12.227 6.426 1 94.75 134 THR B C 1
ATOM 3736 O O . THR B 1 134 ? 14.406 -12.164 5.199 1 94.75 134 THR B O 1
ATOM 3739 N N . PHE B 1 135 ? 13.977 -11.273 7.25 1 94.25 135 PHE B N 1
ATOM 3740 C CA . PHE B 1 135 ? 13.672 -9.969 6.672 1 94.25 135 PHE B CA 1
ATOM 3741 C C . PHE B 1 135 ? 14.766 -8.961 6.992 1 94.25 135 PHE B C 1
ATOM 3743 O O . PHE B 1 135 ? 15.297 -8.945 8.102 1 94.25 135 PHE B O 1
ATOM 3750 N N . ARG B 1 136 ? 15.055 -8.156 5.961 1 92.44 136 ARG B N 1
ATOM 3751 C CA . ARG B 1 136 ? 15.984 -7.043 6.125 1 92.44 136 ARG B CA 1
ATOM 3752 C C . ARG B 1 136 ? 15.477 -5.789 5.418 1 92.44 136 ARG B C 1
ATOM 3754 O O . ARG B 1 136 ? 14.914 -5.875 4.324 1 92.44 136 ARG B O 1
ATOM 3761 N N . TRP B 1 137 ? 15.672 -4.68 6.086 1 93.25 137 TRP B N 1
ATOM 3762 C CA . TRP B 1 137 ? 15.273 -3.406 5.496 1 93.25 137 TRP B CA 1
ATOM 3763 C C . TRP B 1 137 ? 16.5 -2.576 5.117 1 93.25 137 TRP B C 1
ATOM 3765 O O . TRP B 1 137 ? 17.484 -2.539 5.859 1 93.25 137 TRP B O 1
ATOM 3775 N N . LEU B 1 138 ? 16.359 -1.965 3.959 1 92.81 138 LEU B N 1
ATOM 3776 C CA . LEU B 1 138 ? 17.422 -1.089 3.484 1 92.81 138 LEU B CA 1
ATOM 3777 C C . LEU B 1 138 ? 16.875 0.287 3.119 1 92.81 138 LEU B C 1
ATOM 3779 O O . LEU B 1 138 ? 15.758 0.4 2.623 1 92.81 138 LEU B O 1
ATOM 3783 N N . LYS B 1 139 ? 17.641 1.255 3.387 1 92.5 139 LYS B N 1
ATOM 3784 C CA . LYS B 1 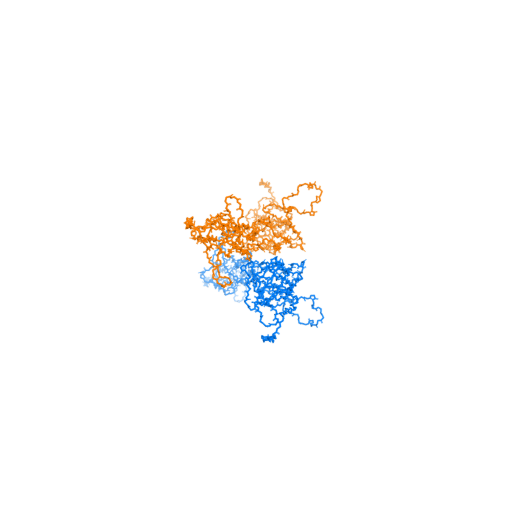139 ? 17.391 2.602 2.879 1 92.5 139 LYS B CA 1
ATOM 3785 C C . LYS B 1 139 ? 18.469 3.012 1.864 1 92.5 139 LYS B C 1
ATOM 3787 O O . LYS B 1 139 ? 19.656 3.066 2.189 1 92.5 139 LYS B O 1
ATOM 3792 N N . ASP B 1 140 ? 18.016 3.314 0.699 1 92.88 140 ASP B N 1
ATOM 3793 C CA . ASP B 1 140 ? 18.922 3.688 -0.382 1 92.88 140 ASP B CA 1
ATOM 3794 C C . ASP B 1 140 ? 20.047 2.664 -0.535 1 92.88 140 ASP B C 1
ATOM 3796 O O . ASP B 1 140 ? 21.219 3.031 -0.66 1 92.88 140 ASP B O 1
ATOM 3800 N N . GLY B 1 141 ? 19.719 1.423 -0.359 1 89.88 141 GLY B N 1
ATOM 3801 C CA . GLY B 1 141 ? 20.656 0.337 -0.574 1 89.88 141 GLY B CA 1
ATOM 3802 C C . GLY B 1 141 ? 21.469 -0.006 0.664 1 89.88 141 GLY B C 1
ATOM 3803 O O . GLY B 1 141 ? 22.219 -0.991 0.675 1 89.88 141 GLY B O 1
ATOM 3804 N N . THR B 1 142 ? 21.328 0.82 1.731 1 86.75 142 THR B N 1
ATOM 3805 C CA . THR B 1 142 ? 22.078 0.586 2.965 1 86.75 142 THR B CA 1
ATOM 3806 C C . THR B 1 142 ? 21.172 -0.031 4.031 1 86.75 142 THR B C 1
ATOM 3808 O O . THR B 1 142 ? 20.109 0.501 4.332 1 86.75 142 THR B O 1
ATOM 3811 N N . PRO B 1 143 ? 21.578 -1.172 4.551 1 85.44 143 PRO B N 1
ATOM 3812 C CA . PRO B 1 143 ? 20.75 -1.841 5.555 1 85.44 143 PRO B CA 1
ATOM 3813 C C . PRO B 1 143 ? 20.641 -1.043 6.852 1 85.44 143 PRO B C 1
ATOM 3815 O O . PRO B 1 143 ? 21.578 -0.34 7.234 1 85.44 143 PRO B O 1
ATOM 3818 N N . PHE B 1 144 ? 19.312 -1.044 7.301 1 76.38 144 PHE B N 1
ATOM 3819 C CA . PHE B 1 144 ? 19.125 -0.473 8.633 1 76.38 144 PHE B CA 1
ATOM 3820 C C . PHE B 1 144 ? 19.844 -1.305 9.68 1 76.38 144 PHE B C 1
ATOM 3822 O O . PHE B 1 144 ? 19.938 -2.527 9.555 1 76.38 144 PHE B O 1
ATOM 3829 N N . THR B 1 145 ? 20.922 -1.045 10.039 1 52.91 145 THR B N 1
ATOM 3830 C CA . THR B 1 145 ? 21.625 -1.865 11.031 1 52.91 145 THR B CA 1
ATOM 3831 C C . THR B 1 145 ? 20.703 -2.184 12.203 1 52.91 145 THR B C 1
ATOM 3833 O O . THR B 1 145 ? 20.078 -1.284 12.773 1 52.91 145 THR B O 1
ATOM 3836 N N . ASP B 1 146 ? 20 -3.209 12.211 1 49.44 146 ASP B N 1
ATOM 3837 C CA . ASP B 1 146 ? 19.297 -3.75 13.367 1 49.44 146 ASP B CA 1
ATOM 3838 C C . ASP B 1 146 ? 20.016 -3.373 14.664 1 49.44 146 ASP B C 1
ATOM 3840 O O . ASP B 1 146 ? 21.156 -3.756 14.883 1 49.44 146 ASP B O 1
ATOM 3844 N N . THR B 1 147 ? 19.578 -2.352 15.32 1 44.72 147 THR B N 1
ATOM 3845 C CA . THR B 1 147 ? 20.156 -2.025 16.625 1 44.72 147 THR B CA 1
ATOM 3846 C C . THR B 1 147 ? 20.281 -3.275 17.484 1 44.72 147 THR B C 1
ATOM 3848 O O . THR B 1 147 ? 20.891 -3.238 18.547 1 44.72 147 THR B O 1
ATOM 3851 N N . ARG B 1 148 ? 19.266 -4.215 17.516 1 40.41 148 ARG B N 1
ATOM 3852 C CA . ARG B 1 148 ? 19.422 -5.277 18.516 1 40.41 148 ARG B CA 1
ATOM 3853 C C . ARG B 1 148 ? 20.703 -6.07 18.266 1 40.41 148 ARG B C 1
ATOM 3855 O O . ARG B 1 148 ? 21.125 -6.852 19.109 1 40.41 148 ARG B O 1
ATOM 3862 N N . PHE B 1 149 ? 21.031 -6.281 17.031 1 38.88 149 PHE B N 1
ATOM 3863 C CA . PHE B 1 149 ? 22.266 -7.023 16.797 1 38.88 149 PHE B CA 1
ATOM 3864 C C . PHE B 1 149 ? 23.469 -6.102 16.875 1 38.88 149 PHE B C 1
ATOM 3866 O O . PHE B 1 149 ? 24.562 -6.457 16.422 1 38.88 149 PHE B O 1
ATOM 3873 N N . LEU B 1 150 ? 23.203 -4.844 17.016 1 38.75 150 LEU B N 1
ATOM 3874 C CA . LEU B 1 150 ? 24.422 -4.16 17.453 1 38.75 150 LEU B CA 1
ATOM 3875 C C . LEU B 1 150 ? 24.984 -4.789 18.719 1 38.75 150 LEU B C 1
ATOM 3877 O O . LEU B 1 150 ? 25.703 -4.129 19.484 1 38.75 150 LEU B O 1
ATOM 3881 N N . ASP B 1 151 ? 24.688 -5.859 19.156 1 35.66 151 ASP B N 1
ATOM 3882 C CA . ASP B 1 151 ? 25.656 -6.199 20.188 1 35.66 151 ASP B CA 1
ATOM 3883 C C . ASP B 1 151 ? 27.031 -5.609 19.859 1 35.66 151 ASP B C 1
ATOM 3885 O O . ASP B 1 151 ? 27.172 -4.855 18.891 1 35.66 151 ASP B O 1
ATOM 3889 N N . ALA B 1 152 ? 28.172 -6.668 19.922 1 34.34 152 ALA B N 1
ATOM 3890 C CA . ALA B 1 152 ? 29.594 -6.723 20.281 1 34.34 152 ALA B CA 1
ATOM 3891 C C . ALA B 1 152 ? 30.453 -6.008 19.25 1 34.34 152 ALA B C 1
ATOM 3893 O O . ALA B 1 152 ? 31.641 -5.77 19.469 1 34.34 152 ALA B O 1
ATOM 3894 N N . VAL B 1 153 ? 30.328 -6.25 17.875 1 38.09 153 VAL B N 1
ATOM 3895 C CA . VAL B 1 153 ? 31.672 -6.066 17.328 1 38.09 153 VAL B CA 1
ATOM 3896 C C . VAL B 1 153 ? 32.031 -4.586 17.359 1 38.09 153 VAL B C 1
ATOM 3898 O O . VAL B 1 153 ? 33.125 -4.219 17.844 1 38.09 153 VAL B O 1
ATOM 3901 N N . ASP B 1 154 ? 31.688 -3.602 16.234 1 35.75 154 ASP B N 1
ATOM 3902 C CA . ASP B 1 154 ? 32.188 -2.236 16.344 1 35.75 154 ASP B CA 1
ATOM 3903 C C . ASP B 1 154 ? 31.078 -1.263 16.703 1 35.75 154 ASP B C 1
ATOM 3905 O O . ASP B 1 154 ? 30.125 -1.088 15.938 1 35.75 154 ASP B O 1
ATOM 3909 N N . PRO B 1 155 ? 30.922 -1.062 18.062 1 39.28 155 PRO B N 1
ATOM 3910 C CA . PRO B 1 155 ? 30.047 -0.017 18.594 1 39.28 155 PRO B CA 1
ATOM 3911 C C . PRO B 1 155 ? 29.938 1.191 17.656 1 39.28 155 PRO B C 1
ATOM 3913 O O . PRO B 1 155 ? 29.016 1.996 17.797 1 39.28 155 PRO B O 1
ATOM 3916 N N . LEU B 1 156 ? 31.047 1.563 17.109 1 39.94 156 LEU B N 1
ATOM 3917 C CA . LEU B 1 156 ? 31.25 2.814 16.375 1 39.94 156 LEU B CA 1
ATOM 3918 C C . LEU B 1 156 ? 30.578 2.764 15.008 1 39.94 156 LEU B C 1
ATOM 3920 O O . LEU B 1 156 ? 30.547 3.766 14.289 1 39.94 156 LEU B O 1
ATOM 3924 N N . ARG B 1 157 ? 30.531 1.703 14.453 1 40.94 157 ARG B N 1
ATOM 3925 C CA . ARG B 1 157 ? 30.047 1.794 13.078 1 40.94 157 ARG B CA 1
ATOM 3926 C C . ARG B 1 157 ? 28.531 1.871 13.023 1 40.94 157 ARG B C 1
ATOM 3928 O O . ARG B 1 157 ? 27.859 0.844 12.93 1 40.94 157 ARG B O 1
ATOM 3935 N N . ARG B 1 158 ? 27.953 2.691 13.781 1 45.22 158 ARG B N 1
ATOM 3936 C CA . ARG B 1 158 ? 26.547 3.064 13.625 1 45.22 158 ARG B CA 1
ATOM 3937 C C . ARG B 1 158 ? 26.234 3.41 12.172 1 45.22 158 ARG B C 1
ATOM 3939 O O . ARG B 1 158 ? 26.844 4.32 11.602 1 45.22 158 ARG B O 1
ATOM 3946 N N . GLY B 1 159 ? 25.766 2.604 11.305 1 47.16 159 GLY B N 1
ATOM 3947 C CA . GLY B 1 159 ? 25.453 3.006 9.938 1 47.16 159 GLY B CA 1
ATOM 3948 C C . GLY B 1 159 ? 24.547 4.219 9.859 1 47.16 159 GLY B C 1
ATOM 3949 O O . GLY B 1 159 ? 23.938 4.605 10.859 1 47.16 159 GLY B O 1
ATOM 3950 N N . PRO B 1 160 ? 24.641 4.996 8.875 1 51 160 PRO B N 1
ATOM 3951 C CA . PRO B 1 160 ? 23.875 6.23 8.695 1 51 160 PRO B CA 1
ATOM 3952 C C . PRO B 1 160 ? 22.391 6.07 9.062 1 51 160 PRO B C 1
ATOM 3954 O O . PRO B 1 160 ? 21.75 7.039 9.469 1 51 160 PRO B O 1
ATOM 3957 N N . ALA B 1 161 ? 21.812 4.855 8.93 1 56.66 161 ALA B N 1
ATOM 3958 C CA . ALA B 1 161 ? 20.406 4.695 9.273 1 56.66 161 ALA B CA 1
ATOM 3959 C C . ALA B 1 161 ? 20.203 4.684 10.789 1 56.66 161 ALA B C 1
ATOM 3961 O O . ALA B 1 161 ? 19.078 4.785 11.273 1 56.66 161 ALA B O 1
ATOM 3962 N N . ALA B 1 162 ? 21.266 4.438 11.523 1 57.25 162 ALA B N 1
ATOM 3963 C CA . ALA B 1 162 ? 21.188 4.387 12.984 1 57.25 162 ALA B CA 1
ATOM 3964 C C . ALA B 1 162 ? 20.688 5.707 13.555 1 57.25 162 ALA B C 1
ATOM 3966 O O . ALA B 1 162 ? 20.062 5.734 14.617 1 57.25 162 ALA B O 1
ATOM 3967 N N . ASP B 1 163 ? 20.875 6.715 12.711 1 65.62 163 ASP B N 1
ATOM 3968 C CA . ASP B 1 163 ? 20.531 8.031 13.242 1 65.62 163 ASP B CA 1
ATOM 3969 C C . ASP B 1 163 ? 19.094 8.414 12.906 1 65.62 163 ASP B C 1
ATOM 3971 O O . ASP B 1 163 ? 18.578 9.398 13.43 1 65.62 163 ASP B O 1
ATOM 3975 N N . LEU B 1 164 ? 18.531 7.441 12.195 1 80.44 164 LEU B N 1
ATOM 3976 C CA . LEU B 1 164 ? 17.156 7.781 11.828 1 80.44 164 LEU B CA 1
ATOM 3977 C C . LEU B 1 164 ? 16.172 7.238 12.852 1 80.44 164 LEU B C 1
ATOM 3979 O O . LEU B 1 164 ? 16.328 6.121 13.352 1 80.44 164 LEU B O 1
ATOM 3983 N N . ALA B 1 165 ? 15.477 8.023 13.531 1 84.94 165 ALA B N 1
ATOM 3984 C CA . ALA B 1 165 ? 14.453 7.625 14.492 1 84.94 165 ALA B CA 1
ATOM 3985 C C . ALA B 1 165 ? 13.391 6.75 13.828 1 84.94 165 ALA B C 1
ATOM 3987 O O . ALA B 1 165 ? 12.281 7.211 13.562 1 84.94 165 ALA B O 1
ATOM 3988 N N . LEU B 1 166 ? 13.836 5.559 13.344 1 88.94 166 LEU B N 1
ATOM 3989 C CA . LEU B 1 166 ? 12.922 4.586 12.766 1 88.94 166 LEU B CA 1
ATOM 3990 C C . LEU B 1 166 ? 12.984 3.258 13.516 1 88.94 166 LEU B C 1
ATOM 3992 O O . LEU B 1 166 ? 13.969 2.98 14.211 1 88.94 166 LEU B O 1
ATOM 3996 N N . GLU B 1 167 ? 11.922 2.504 13.484 1 88.62 167 GLU B N 1
ATOM 3997 C CA . GLU B 1 167 ? 11.812 1.213 14.156 1 88.62 167 GLU B CA 1
ATOM 3998 C C . GLU B 1 167 ? 11.398 0.113 13.188 1 88.62 167 GLU B C 1
ATOM 4000 O O . GLU B 1 167 ? 10.539 0.325 12.328 1 88.62 167 GLU B O 1
ATOM 4005 N N . VAL B 1 168 ? 12.156 -1.007 13.266 1 90.56 168 VAL B N 1
ATOM 4006 C CA . VAL B 1 168 ? 11.773 -2.197 12.516 1 90.56 168 VAL B CA 1
ATOM 4007 C C . VAL B 1 168 ? 11.32 -3.291 13.477 1 90.56 168 VAL B C 1
ATOM 4009 O O . VAL B 1 168 ? 12 -3.574 14.469 1 90.56 168 VAL B O 1
ATOM 4012 N N . ARG B 1 169 ? 10.203 -3.881 13.203 1 89.44 169 ARG B N 1
ATOM 4013 C CA . ARG B 1 169 ? 9.664 -4.922 14.07 1 89.44 169 ARG B CA 1
ATOM 4014 C C . ARG B 1 169 ? 9.203 -6.129 13.258 1 89.44 169 ARG B C 1
ATOM 4016 O O . ARG B 1 169 ? 8.492 -5.977 12.266 1 89.44 169 ARG B O 1
ATOM 4023 N N . GLN B 1 170 ? 9.633 -7.27 13.719 1 91.12 170 GLN B N 1
ATOM 4024 C CA . GLN B 1 170 ? 9.094 -8.492 13.133 1 91.12 170 GLN B CA 1
ATOM 4025 C C . GLN B 1 170 ? 7.719 -8.82 13.703 1 91.12 170 GLN B C 1
ATOM 4027 O O . GLN B 1 170 ? 7.562 -8.953 14.914 1 91.12 170 GLN B O 1
ATOM 4032 N N . LEU B 1 171 ? 6.766 -8.898 12.883 1 90.31 171 LEU B N 1
ATOM 4033 C CA . LEU B 1 171 ? 5.402 -9.156 13.344 1 90.31 171 LEU B CA 1
ATOM 4034 C C . LEU B 1 171 ? 5.176 -10.648 13.555 1 90.31 171 LEU B C 1
ATOM 4036 O O . LEU B 1 171 ? 4.566 -11.055 14.547 1 90.31 171 LEU B O 1
ATOM 4040 N N . ASP B 1 172 ? 5.531 -11.484 12.641 1 91.06 172 ASP B N 1
ATOM 4041 C CA . ASP B 1 172 ? 5.488 -12.938 12.672 1 91.06 172 ASP B CA 1
ATOM 4042 C C . ASP B 1 172 ? 6.48 -13.547 11.688 1 91.06 172 ASP B C 1
ATOM 4044 O O . ASP B 1 172 ? 7.453 -12.891 11.297 1 91.06 172 ASP B O 1
ATOM 4048 N N . ALA B 1 173 ? 6.273 -14.781 11.414 1 94.69 173 ALA B N 1
ATOM 4049 C CA . ALA B 1 173 ? 7.215 -15.445 10.523 1 94.69 173 ALA B CA 1
ATOM 4050 C C . ALA B 1 173 ? 7.047 -14.969 9.086 1 94.69 173 ALA B C 1
ATOM 4052 O O . ALA B 1 173 ? 7.91 -15.211 8.234 1 94.69 173 ALA B O 1
ATOM 4053 N N . TYR B 1 174 ? 5.965 -14.18 8.789 1 95.81 174 TYR B N 1
ATOM 4054 C CA . TYR B 1 174 ? 5.621 -13.891 7.402 1 95.81 174 TYR B CA 1
ATOM 4055 C C . TYR B 1 174 ? 5.746 -12.406 7.105 1 95.81 174 TYR B C 1
ATOM 4057 O O . TYR B 1 174 ? 5.57 -11.969 5.965 1 95.81 174 TYR B O 1
ATOM 4065 N N . SER B 1 175 ? 6.07 -11.609 8.18 1 94.75 175 SER B N 1
ATOM 4066 C CA . SER B 1 175 ? 5.988 -10.188 7.879 1 94.75 175 SER B CA 1
ATOM 4067 C C . SER B 1 175 ? 6.84 -9.367 8.844 1 94.75 175 SER B C 1
ATOM 4069 O O . SER B 1 175 ? 7.18 -9.836 9.938 1 94.75 175 SER B O 1
ATOM 4071 N N . SER B 1 176 ? 7.281 -8.273 8.43 1 94.19 176 SER B N 1
ATOM 4072 C CA . SER B 1 176 ? 8.031 -7.258 9.164 1 94.19 176 SER B CA 1
ATOM 4073 C C . SER B 1 176 ? 7.488 -5.859 8.891 1 94.19 176 SER B C 1
ATOM 4075 O O . SER B 1 176 ? 7.004 -5.578 7.793 1 94.19 176 SER B O 1
ATOM 4077 N N . ILE B 1 177 ? 7.535 -5.012 9.938 1 93.81 177 ILE B N 1
ATOM 4078 C CA . ILE B 1 177 ? 6.961 -3.682 9.773 1 93.81 177 ILE B CA 1
ATOM 4079 C C . ILE B 1 177 ? 8.031 -2.623 10.039 1 93.81 177 ILE B C 1
ATOM 4081 O O . ILE B 1 177 ? 8.867 -2.791 10.93 1 93.81 177 ILE B O 1
ATOM 4085 N N . LEU B 1 178 ? 8.023 -1.643 9.195 1 93.31 178 LEU B N 1
ATOM 4086 C CA . LEU B 1 178 ? 8.867 -0.461 9.375 1 93.31 178 LEU B CA 1
ATOM 4087 C C . LEU B 1 178 ? 8.039 0.726 9.852 1 93.31 178 LEU B C 1
ATOM 4089 O O . LEU B 1 178 ? 7.035 1.08 9.234 1 93.31 178 LEU B O 1
ATOM 4093 N N . ILE B 1 179 ? 8.523 1.373 11 1 93.81 179 ILE B N 1
ATOM 4094 C CA . ILE B 1 179 ? 7.758 2.451 11.617 1 93.81 179 ILE B CA 1
ATOM 4095 C C . ILE B 1 179 ? 8.625 3.701 11.734 1 93.81 179 ILE B C 1
ATOM 4097 O O . ILE B 1 179 ? 9.742 3.641 12.25 1 93.81 179 ILE B O 1
ATOM 4101 N N . ILE B 1 180 ? 8.133 4.758 11.227 1 94 180 ILE B N 1
ATOM 4102 C CA . ILE B 1 180 ? 8.695 6.086 11.453 1 94 180 ILE B CA 1
ATOM 4103 C C . ILE B 1 180 ? 7.703 6.938 12.242 1 94 180 ILE B C 1
ATOM 4105 O O . ILE B 1 180 ? 6.77 7.504 11.672 1 94 180 ILE B O 1
ATOM 4109 N N . PRO B 1 181 ? 7.93 7.102 13.477 1 94.12 181 PRO B N 1
ATOM 4110 C CA . PRO B 1 181 ? 6.953 7.793 14.32 1 94.12 181 PRO B CA 1
ATOM 4111 C C . PRO B 1 181 ? 6.812 9.273 13.969 1 94.12 181 PRO B C 1
ATOM 4113 O O . PRO B 1 181 ? 5.715 9.828 14.047 1 94.12 181 PRO B O 1
ATOM 4116 N N . HIS B 1 182 ? 7.949 9.898 13.648 1 94.19 182 HIS B N 1
ATOM 4117 C CA . HIS B 1 182 ? 7.977 11.305 13.281 1 94.19 182 HIS B CA 1
ATOM 4118 C C . HIS B 1 182 ? 8.766 11.523 11.992 1 94.19 182 HIS B C 1
ATOM 4120 O O . HIS B 1 182 ? 9.992 11.586 12.016 1 94.19 182 HIS B O 1
ATOM 4126 N N . LEU B 1 183 ? 8.016 11.75 10.977 1 94.56 183 LEU B N 1
ATOM 4127 C CA . LEU B 1 183 ? 8.625 11.867 9.656 1 94.56 183 LEU B CA 1
ATOM 4128 C C . LEU B 1 183 ? 9.422 13.164 9.531 1 94.56 183 LEU B C 1
ATOM 4130 O O . LEU B 1 183 ? 8.969 14.219 9.984 1 94.56 183 LEU B O 1
ATOM 4134 N N . SER B 1 184 ? 10.578 13.078 9.039 1 92.75 184 SER B N 1
ATOM 4135 C CA . SER B 1 184 ? 11.43 14.242 8.773 1 92.75 184 SER B CA 1
ATOM 4136 C C . SER B 1 184 ? 12.039 14.172 7.375 1 92.75 184 SER B C 1
ATOM 4138 O O . SER B 1 184 ? 11.945 13.148 6.699 1 92.75 184 SER B O 1
ATOM 4140 N N . ALA B 1 185 ? 12.641 15.242 7 1 90.94 185 ALA B N 1
ATOM 4141 C CA . ALA B 1 185 ? 13.25 15.312 5.672 1 90.94 185 ALA B CA 1
ATOM 4142 C C . ALA B 1 185 ? 14.359 14.273 5.52 1 90.94 185 ALA B C 1
ATOM 4144 O O . ALA B 1 185 ? 14.594 13.766 4.418 1 90.94 185 ALA B O 1
ATOM 4145 N N . ALA B 1 186 ? 14.961 13.891 6.609 1 90.38 186 ALA B N 1
ATOM 4146 C CA . ALA B 1 186 ? 16.062 12.93 6.586 1 90.38 186 ALA B CA 1
ATOM 4147 C C . ALA B 1 186 ? 15.562 11.531 6.219 1 90.38 186 ALA B C 1
ATOM 4149 O O . ALA B 1 186 ? 16.344 10.68 5.793 1 90.38 186 ALA B O 1
ATOM 4150 N N . HIS B 1 187 ? 14.352 11.336 6.391 1 93.5 187 HIS B N 1
ATOM 4151 C CA . HIS B 1 187 ? 13.781 10.016 6.148 1 93.5 187 HIS B CA 1
ATOM 4152 C C . HIS B 1 187 ? 13.492 9.805 4.664 1 93.5 187 HIS B C 1
ATOM 4154 O O . HIS B 1 187 ? 13.211 8.68 4.238 1 93.5 187 HIS B O 1
ATOM 4160 N N . ALA B 1 188 ? 13.539 10.836 3.908 1 93.56 188 ALA B N 1
ATOM 4161 C CA . ALA B 1 188 ? 13.258 10.703 2.48 1 93.56 188 ALA B CA 1
ATOM 4162 C C . ALA B 1 188 ? 14.258 9.758 1.813 1 93.56 188 ALA B C 1
ATOM 4164 O O . ALA B 1 188 ? 15.445 9.766 2.137 1 93.56 188 ALA B O 1
ATOM 4165 N N . GLY B 1 189 ? 13.773 8.883 0.889 1 94.69 189 GLY B N 1
ATOM 4166 C CA . GLY B 1 189 ? 14.617 7.934 0.186 1 94.69 189 GLY B CA 1
ATOM 4167 C C . GLY B 1 189 ? 13.867 6.691 -0.266 1 94.69 189 GLY B C 1
ATOM 4168 O O . GLY B 1 189 ? 12.641 6.66 -0.243 1 94.69 189 GLY B O 1
ATOM 4169 N N . ASN B 1 190 ? 14.695 5.758 -0.752 1 96.62 190 ASN B N 1
ATOM 4170 C CA . ASN B 1 190 ? 14.141 4.48 -1.182 1 96.62 190 ASN B CA 1
ATOM 4171 C C . ASN B 1 190 ? 14.258 3.42 -0.09 1 96.62 190 ASN B C 1
ATOM 4173 O O . ASN B 1 190 ? 15.352 3.17 0.419 1 96.62 190 ASN B O 1
ATOM 4177 N N . TYR B 1 191 ? 13.148 2.885 0.228 1 95.5 191 TYR B N 1
ATOM 4178 C CA . TYR B 1 191 ? 13.141 1.828 1.234 1 95.5 191 TYR B CA 1
ATOM 4179 C C . TYR B 1 191 ? 12.922 0.464 0.591 1 95.5 191 TYR B C 1
ATOM 4181 O O . TYR B 1 191 ? 11.961 0.269 -0.156 1 95.5 191 TYR B O 1
ATOM 4189 N N . THR B 1 192 ? 13.852 -0.438 0.851 1 96.94 192 THR B N 1
ATOM 4190 C CA . THR B 1 192 ? 13.812 -1.771 0.262 1 96.94 192 THR B CA 1
ATOM 4191 C C . THR B 1 192 ? 13.672 -2.838 1.345 1 96.94 192 THR B C 1
ATOM 4193 O O . THR B 1 192 ? 14.375 -2.805 2.354 1 96.94 192 THR B O 1
ATOM 4196 N N . CYS B 1 193 ? 12.664 -3.705 1.203 1 96.25 193 CYS B N 1
ATOM 4197 C CA . CYS B 1 193 ? 12.539 -4.895 2.039 1 96.25 193 CYS B CA 1
ATOM 4198 C C . CYS B 1 193 ? 13.078 -6.125 1.317 1 96.25 193 CYS B C 1
ATOM 4200 O O . CYS B 1 193 ? 12.703 -6.395 0.176 1 96.25 193 CYS B O 1
ATOM 4202 N N . GLU B 1 194 ? 13.953 -6.781 1.966 1 96.69 194 GLU B N 1
ATOM 4203 C CA . GLU B 1 194 ? 14.531 -8 1.409 1 96.69 194 GLU B CA 1
ATOM 4204 C C . GLU B 1 194 ? 14.141 -9.227 2.238 1 96.69 194 GLU B C 1
ATOM 4206 O O . GLU B 1 194 ? 14.367 -9.25 3.451 1 96.69 194 GLU B O 1
ATOM 4211 N N . ALA B 1 195 ? 13.555 -10.188 1.619 1 96.62 195 ALA B N 1
ATOM 4212 C CA . ALA B 1 195 ? 13.219 -11.469 2.238 1 96.62 195 ALA B CA 1
ATOM 4213 C C . ALA B 1 195 ? 14.078 -12.594 1.667 1 96.62 195 ALA B C 1
ATOM 4215 O O . ALA B 1 195 ? 14.172 -12.75 0.448 1 96.62 195 ALA B O 1
ATOM 4216 N N . THR B 1 196 ? 14.719 -13.336 2.518 1 96.69 196 THR B N 1
ATOM 4217 C CA . THR B 1 196 ? 15.625 -14.383 2.076 1 96.69 196 THR B CA 1
ATOM 4218 C C . THR B 1 196 ? 15.273 -15.719 2.727 1 96.69 196 THR B C 1
ATOM 4220 O O . THR B 1 196 ? 14.984 -15.773 3.924 1 96.69 196 THR B O 1
ATOM 4223 N N . ASN B 1 197 ? 15.172 -16.75 1.958 1 96.81 197 ASN B N 1
ATOM 4224 C CA . ASN B 1 197 ? 15.062 -18.109 2.467 1 96.81 197 ASN B CA 1
ATOM 4225 C C . ASN B 1 197 ? 16.109 -19.031 1.834 1 96.81 197 ASN B C 1
ATOM 4227 O O . ASN B 1 197 ? 17.078 -18.562 1.243 1 96.81 197 ASN B O 1
ATOM 4231 N N . ALA B 1 198 ? 16 -20.312 2.023 1 95.94 198 ALA B N 1
ATOM 4232 C CA . ALA B 1 198 ? 16.984 -21.281 1.534 1 95.94 198 ALA B CA 1
ATOM 4233 C C . ALA B 1 198 ? 17 -21.328 0.008 1 95.94 198 ALA B C 1
ATOM 4235 O O . ALA B 1 198 ? 17.984 -21.734 -0.599 1 95.94 198 ALA B O 1
ATOM 4236 N N . ALA B 1 199 ? 15.93 -20.828 -0.58 1 95.75 199 ALA B N 1
ATOM 4237 C CA . ALA B 1 199 ? 15.812 -20.891 -2.033 1 95.75 199 ALA B CA 1
ATOM 4238 C C . ALA B 1 199 ? 16.438 -19.672 -2.697 1 95.75 199 ALA B C 1
ATOM 4240 O O . ALA B 1 199 ? 17.344 -19.797 -3.533 1 95.75 199 ALA B O 1
ATOM 4241 N N . ARG B 1 200 ? 15.938 -18.547 -2.373 1 96.38 200 ARG B N 1
ATOM 4242 C CA . ARG B 1 200 ? 16.375 -17.312 -3.012 1 96.38 200 ARG B CA 1
ATOM 4243 C C . ARG B 1 200 ? 16.047 -16.094 -2.145 1 96.38 200 ARG B C 1
ATOM 4245 O O . ARG B 1 200 ? 15.539 -16.25 -1.027 1 96.38 200 ARG B O 1
ATOM 4252 N N . SER B 1 201 ? 16.469 -14.945 -2.602 1 96.25 201 SER B N 1
ATOM 4253 C CA . SER B 1 201 ? 16.094 -13.672 -1.997 1 96.25 201 SER B CA 1
ATOM 4254 C C . SER B 1 201 ? 15.164 -12.875 -2.914 1 96.25 201 SER B C 1
ATOM 4256 O O . SER B 1 201 ? 15.266 -12.969 -4.141 1 96.25 201 SER B O 1
ATOM 4258 N N . ALA B 1 202 ? 14.211 -12.289 -2.311 1 97.25 202 ALA B N 1
ATOM 4259 C CA . ALA B 1 202 ? 13.328 -11.375 -3.029 1 97.25 202 ALA B CA 1
ATOM 4260 C C . ALA B 1 202 ? 13.328 -9.992 -2.387 1 97.25 202 ALA B C 1
ATOM 4262 O O . ALA B 1 202 ? 13.531 -9.859 -1.177 1 97.25 202 ALA B O 1
ATOM 4263 N N . SER B 1 203 ? 13.141 -8.945 -3.203 1 97.06 203 SER B N 1
ATOM 4264 C CA . SER B 1 203 ? 13.148 -7.59 -2.672 1 97.06 203 SER B CA 1
ATOM 4265 C C . SER B 1 203 ? 12.023 -6.754 -3.268 1 97.06 203 SER B C 1
ATOM 4267 O O . SER B 1 203 ? 11.539 -7.043 -4.367 1 97.06 203 SER B O 1
ATOM 4269 N N . PHE B 1 204 ? 11.555 -5.852 -2.512 1 97.44 204 PHE B N 1
ATOM 4270 C CA . PHE B 1 204 ? 10.578 -4.855 -2.943 1 97.44 204 PHE B CA 1
ATOM 4271 C C . PHE B 1 204 ? 10.961 -3.469 -2.445 1 97.44 204 PHE B C 1
ATOM 4273 O O . PHE B 1 204 ? 11.336 -3.303 -1.28 1 97.44 204 PHE B O 1
ATOM 4280 N N . THR B 1 205 ? 10.906 -2.434 -3.379 1 97.81 205 THR B N 1
ATOM 4281 C CA . THR B 1 205 ? 11.352 -1.084 -3.047 1 97.81 205 THR B CA 1
ATOM 4282 C C . THR B 1 205 ? 10.203 -0.085 -3.197 1 97.81 205 THR B C 1
ATOM 4284 O O . THR B 1 205 ? 9.43 -0.157 -4.156 1 97.81 205 THR B O 1
ATOM 4287 N N . ALA B 1 206 ? 10.039 0.782 -2.201 1 96.94 206 ALA B N 1
ATOM 4288 C CA . ALA B 1 206 ? 9.07 1.874 -2.252 1 96.94 206 ALA B CA 1
ATOM 4289 C C . ALA B 1 206 ? 9.734 3.211 -1.936 1 96.94 206 ALA B C 1
ATOM 4291 O O . ALA B 1 206 ? 10.492 3.322 -0.971 1 96.94 206 ALA B O 1
ATOM 4292 N N . PRO B 1 207 ? 9.453 4.199 -2.771 1 97.19 207 PRO B N 1
ATOM 4293 C CA . PRO B 1 207 ? 10.008 5.531 -2.508 1 97.19 207 PRO B CA 1
ATOM 4294 C C . PRO B 1 207 ? 9.211 6.305 -1.464 1 97.19 207 PRO B C 1
ATOM 4296 O O . PRO B 1 207 ? 7.977 6.211 -1.429 1 97.19 207 PRO B O 1
ATOM 4299 N N . LEU B 1 208 ? 9.898 6.988 -0.572 1 96.12 208 LEU B N 1
ATOM 4300 C CA . LEU B 1 208 ? 9.297 7.887 0.409 1 96.12 208 LEU B CA 1
ATOM 4301 C C . LEU B 1 208 ? 9.734 9.328 0.168 1 96.12 208 LEU B C 1
ATOM 4303 O O . LEU B 1 208 ? 10.93 9.633 0.216 1 96.12 208 LEU B O 1
ATOM 4307 N N . THR B 1 209 ? 8.75 10.125 -0.185 1 95.25 209 THR B N 1
ATOM 4308 C CA . THR B 1 209 ? 9.016 11.555 -0.341 1 95.25 209 THR B CA 1
ATOM 4309 C C . THR B 1 209 ? 8.398 12.344 0.809 1 95.25 209 THR B C 1
ATOM 4311 O O . THR B 1 209 ? 7.293 12.047 1.258 1 95.25 209 THR B O 1
ATOM 4314 N N . VAL B 1 210 ? 9.203 13.305 1.295 1 94.38 210 VAL B N 1
ATOM 4315 C CA . VAL B 1 210 ? 8.75 14.078 2.447 1 94.38 210 VAL B CA 1
ATOM 4316 C C . VAL B 1 210 ? 8.586 15.547 2.053 1 94.38 210 VAL B C 1
ATOM 4318 O O . VAL B 1 210 ? 9.492 16.141 1.457 1 94.38 210 VAL B O 1
ATOM 4321 N N . SER B 1 211 ? 7.426 16 2.307 1 94.69 211 SER B N 1
ATOM 4322 C CA . SER B 1 211 ? 7.16 17.422 2.117 1 94.69 211 SER B CA 1
ATOM 4323 C C . SER B 1 211 ? 7.117 18.156 3.453 1 94.69 211 SER B C 1
ATOM 4325 O O . SER B 1 211 ? 6.711 17.594 4.469 1 94.69 211 SER B O 1
ATOM 4327 N N . VAL B 1 212 ? 7.641 19.359 3.473 1 92.38 212 VAL B N 1
ATOM 4328 C CA . VAL B 1 212 ? 7.676 20.156 4.691 1 92.38 212 VAL B CA 1
ATOM 4329 C C . VAL B 1 212 ? 6.762 21.375 4.535 1 92.38 212 VAL B C 1
ATOM 4331 O O . VAL B 1 212 ? 6.945 22.188 3.621 1 92.38 212 VAL B O 1
ATOM 4334 N N . PRO B 1 213 ? 5.801 21.438 5.348 1 90.88 213 PRO B N 1
ATOM 4335 C CA . PRO B 1 213 ? 4.941 22.609 5.285 1 90.88 213 PRO B CA 1
ATOM 4336 C C . PRO B 1 213 ? 5.695 23.906 5.57 1 90.88 213 PRO B C 1
ATOM 4338 O O . PRO B 1 213 ? 6.773 23.875 6.164 1 90.88 213 PRO B O 1
ATOM 4341 N N . PRO B 1 214 ? 5.062 24.984 5.051 1 92.12 214 PRO B N 1
ATOM 4342 C CA . PRO B 1 214 ? 5.738 26.266 5.27 1 92.12 214 PRO B CA 1
ATOM 4343 C C . PRO B 1 214 ? 5.891 26.609 6.746 1 92.12 214 PRO B C 1
ATOM 4345 O O . PRO B 1 214 ? 4.988 26.344 7.547 1 92.12 214 PRO B O 1
ATOM 4348 N N . ARG B 1 215 ? 7.113 27.156 7.059 1 91.75 215 ARG B N 1
ATOM 4349 C CA . ARG B 1 215 ? 7.383 27.641 8.406 1 91.75 215 ARG B CA 1
ATOM 4350 C C . ARG B 1 215 ? 8.055 29.016 8.367 1 91.75 215 ARG B C 1
ATOM 4352 O O . ARG B 1 215 ? 8.742 29.344 7.398 1 91.75 215 ARG B O 1
ATOM 4359 N N . TRP B 1 216 ? 7.824 29.797 9.383 1 92.75 216 TRP B N 1
ATOM 4360 C CA . TRP B 1 216 ? 8.406 31.141 9.445 1 92.75 216 TRP B CA 1
ATOM 4361 C C . TRP B 1 216 ? 9.898 31.062 9.766 1 92.75 216 TRP B C 1
ATOM 4363 O O . TRP B 1 216 ? 10.297 30.391 10.719 1 92.75 216 TRP B O 1
ATOM 4373 N N . VAL B 1 217 ? 10.656 31.594 8.922 1 94.75 217 VAL B N 1
ATOM 4374 C CA . VAL B 1 217 ? 12.039 31.875 9.297 1 94.75 217 VAL B CA 1
ATOM 4375 C C . VAL B 1 217 ? 12.109 33.219 10.016 1 94.75 217 VAL B C 1
ATOM 4377 O O . VAL B 1 217 ? 12.688 33.312 11.102 1 94.75 217 VAL B O 1
ATOM 4380 N N . THR B 1 218 ? 11.43 34.156 9.32 1 94.06 218 THR B N 1
ATOM 4381 C CA . THR B 1 218 ? 11.203 35.469 9.922 1 94.06 218 THR B CA 1
ATOM 4382 C C . THR B 1 218 ? 9.734 35.875 9.812 1 94.06 218 THR B C 1
ATOM 4384 O O . THR B 1 218 ? 9.234 36.125 8.719 1 94.06 218 THR B O 1
ATOM 4387 N N . GLU B 1 219 ? 9.125 35.875 10.922 1 91.38 219 GLU B N 1
ATOM 4388 C CA . GLU B 1 219 ? 7.707 36.25 10.961 1 91.38 219 GLU B CA 1
ATOM 4389 C C . GLU B 1 219 ? 7.5 37.75 10.789 1 91.38 219 GLU B C 1
ATOM 4391 O O . GLU B 1 219 ? 8.242 38.531 11.359 1 91.38 219 GLU B O 1
ATOM 4396 N N . PRO B 1 220 ? 6.543 38.062 9.969 1 93 220 PRO B N 1
ATOM 4397 C CA . PRO B 1 220 ? 6.246 39.5 9.812 1 93 220 PRO B CA 1
ATOM 4398 C C . PRO B 1 220 ? 5.805 40.156 11.117 1 93 220 PRO B C 1
ATOM 4400 O O . PRO B 1 220 ? 5.164 39.5 11.953 1 93 220 PRO B O 1
ATOM 4403 N N . ALA B 1 221 ? 6.211 41.406 11.266 1 91.31 221 ALA B N 1
ATOM 4404 C CA . ALA B 1 221 ? 5.848 42.188 12.453 1 91.31 221 ALA B CA 1
ATOM 4405 C C . ALA B 1 221 ? 5.418 43.625 12.07 1 91.31 221 ALA B C 1
ATOM 4407 O O . ALA B 1 221 ? 5.75 44.094 10.984 1 91.31 221 ALA B O 1
ATOM 4408 N N . ASP B 1 222 ? 4.68 44.188 12.969 1 91.44 222 ASP B N 1
ATOM 4409 C CA . ASP B 1 222 ? 4.258 45.562 12.758 1 91.44 222 ASP B CA 1
ATOM 4410 C C . ASP B 1 222 ? 5.461 46.5 12.703 1 91.44 222 ASP B C 1
ATOM 4412 O O . ASP B 1 222 ? 6.457 46.281 13.391 1 91.44 222 ASP B O 1
ATOM 4416 N N . VAL B 1 223 ? 5.277 47.562 11.828 1 93.25 223 VAL B N 1
ATOM 4417 C CA . VAL B 1 223 ? 6.387 48.469 11.688 1 93.25 223 VAL B CA 1
ATOM 4418 C C . VAL B 1 223 ? 5.863 49.906 11.68 1 93.25 223 VAL B C 1
ATOM 4420 O O . VAL B 1 223 ? 4.762 50.188 11.195 1 93.25 223 VAL B O 1
ATOM 4423 N N . SER B 1 224 ? 6.543 50.75 12.344 1 92.88 224 SER B N 1
ATOM 4424 C CA . SER B 1 224 ? 6.301 52.188 12.289 1 92.88 224 SER B CA 1
ATOM 4425 C C . SER B 1 224 ? 7.402 52.906 11.516 1 92.88 224 SER B C 1
ATOM 4427 O O . SER B 1 224 ? 8.586 52.75 11.836 1 92.88 224 SER B O 1
ATOM 4429 N N . VAL B 1 225 ? 6.988 53.719 10.5 1 91.94 225 VAL B N 1
ATOM 4430 C CA . VAL B 1 225 ? 7.98 54.344 9.641 1 91.94 225 VAL B CA 1
ATOM 4431 C C . VAL B 1 225 ? 7.625 55.812 9.445 1 91.94 225 VAL B C 1
ATOM 4433 O O . VAL B 1 225 ? 6.453 56.188 9.508 1 91.94 225 VAL B O 1
ATOM 4436 N N . VAL B 1 226 ? 8.742 56.594 9.312 1 90.81 226 VAL B N 1
ATOM 4437 C CA . VAL B 1 226 ? 8.547 58 9.031 1 90.81 226 VAL B CA 1
ATOM 4438 C C . VAL B 1 226 ? 8.289 58.219 7.543 1 90.81 226 VAL B C 1
ATOM 4440 O O . VAL B 1 226 ? 8.93 57.562 6.703 1 90.81 226 VAL B O 1
ATOM 4443 N N . ARG B 1 227 ? 7.43 59.156 7.289 1 90.25 227 ARG B N 1
ATOM 4444 C CA . ARG B 1 227 ? 7.098 59.438 5.898 1 90.25 227 ARG B CA 1
ATOM 4445 C C . ARG B 1 227 ? 8.352 59.75 5.09 1 90.25 227 ARG B C 1
ATOM 4447 O O . ARG B 1 227 ? 9.242 60.469 5.562 1 90.25 227 ARG B O 1
ATOM 4454 N N . GLY B 1 228 ? 8.375 59.188 3.893 1 89.38 228 GLY B N 1
ATOM 4455 C CA . GLY B 1 228 ? 9.477 59.469 2.984 1 89.38 228 GLY B CA 1
ATOM 4456 C C . GLY B 1 228 ? 10.617 58.469 3.113 1 89.38 228 GLY B C 1
ATOM 4457 O O . GLY B 1 228 ? 11.516 58.438 2.266 1 89.38 228 GLY B O 1
ATOM 4458 N N . ARG B 1 229 ? 10.602 57.688 4.141 1 92.31 229 ARG B N 1
ATOM 4459 C CA . ARG B 1 229 ? 11.648 56.719 4.34 1 92.31 229 ARG B CA 1
ATOM 4460 C C . ARG B 1 229 ? 11.25 55.375 3.74 1 92.31 229 ARG B C 1
ATOM 4462 O O . ARG B 1 229 ? 10.078 55.156 3.416 1 92.31 229 ARG B O 1
ATOM 4469 N N . ASP B 1 230 ? 12.25 54.562 3.525 1 94.62 230 ASP B N 1
ATOM 4470 C CA . ASP B 1 230 ? 12 53.219 3.021 1 94.62 230 ASP B CA 1
ATOM 4471 C C . ASP B 1 230 ? 11.758 52.219 4.168 1 94.62 230 ASP B C 1
ATOM 4473 O O . ASP B 1 230 ? 12.211 52.438 5.289 1 94.62 230 ASP B O 1
ATOM 4477 N N . VAL B 1 231 ? 10.969 51.156 3.861 1 94.38 231 VAL B N 1
ATOM 4478 C CA . VAL B 1 231 ? 10.695 50.156 4.898 1 94.38 231 VAL B CA 1
ATOM 4479 C C . VAL B 1 231 ? 10.672 48.75 4.285 1 94.38 231 VAL B C 1
ATOM 4481 O O . VAL B 1 231 ? 10.336 48.594 3.109 1 94.38 231 VAL B O 1
ATOM 4484 N N . VAL B 1 232 ? 11.148 47.844 5.082 1 94.56 232 VAL B N 1
ATOM 4485 C CA . VAL B 1 232 ? 11.102 46.438 4.684 1 94.56 232 VAL B CA 1
ATOM 4486 C C . VAL B 1 232 ? 10.211 45.656 5.652 1 94.56 232 VAL B C 1
ATOM 4488 O O . VAL B 1 232 ? 10.398 45.719 6.867 1 94.56 232 VAL B O 1
ATOM 4491 N N . LEU B 1 233 ? 9.203 45.031 5.172 1 94.56 233 LEU B N 1
ATOM 4492 C CA . LEU B 1 233 ? 8.391 44.094 5.953 1 94.56 233 LEU B CA 1
ATOM 4493 C C . LEU B 1 233 ? 8.891 42.656 5.785 1 94.56 233 LEU B C 1
ATOM 4495 O O . LEU B 1 233 ? 8.711 42.062 4.723 1 94.56 233 LEU B O 1
ATOM 4499 N N . PRO B 1 234 ? 9.414 42.156 6.824 1 95.06 234 PRO B N 1
ATOM 4500 C CA . PRO B 1 234 ? 9.977 40.812 6.691 1 95.06 234 PRO B CA 1
ATOM 4501 C C . PRO B 1 234 ? 8.906 39.719 6.555 1 95.06 234 PRO B C 1
ATOM 4503 O O . PRO B 1 234 ? 7.859 39.812 7.195 1 95.06 234 PRO B O 1
ATOM 4506 N N . CYS B 1 235 ? 9.133 38.781 5.68 1 94.81 235 CYS B N 1
ATOM 4507 C CA . CYS B 1 235 ? 8.305 37.594 5.477 1 94.81 235 CYS B CA 1
ATOM 4508 C C . CYS B 1 235 ? 9.109 36.469 4.848 1 94.81 235 CYS B C 1
ATOM 4510 O O . CYS B 1 235 ? 8.945 36.188 3.66 1 94.81 235 CYS B O 1
ATOM 4512 N N . GLN B 1 236 ? 9.891 35.938 5.668 1 95.38 236 GLN B N 1
ATOM 4513 C CA . GLN B 1 236 ? 10.742 34.844 5.191 1 95.38 236 GLN B CA 1
ATOM 4514 C C . GLN B 1 236 ? 10.234 33.5 5.668 1 95.38 236 GLN B C 1
ATOM 4516 O O . GLN B 1 236 ? 9.961 33.312 6.855 1 95.38 236 GLN B O 1
ATOM 4521 N N . THR B 1 237 ? 10.062 32.625 4.707 1 94.75 237 THR B N 1
ATOM 4522 C CA . THR B 1 237 ? 9.523 31.312 5.027 1 94.75 237 THR B CA 1
ATOM 4523 C C . THR B 1 237 ? 10.406 30.219 4.453 1 94.75 237 THR B C 1
ATOM 4525 O O . THR B 1 237 ? 11.234 30.469 3.574 1 94.75 237 THR B O 1
ATOM 4528 N N . GLU B 1 238 ? 10.352 29.078 5.113 1 93 238 GLU B N 1
ATOM 4529 C CA . GLU B 1 238 ? 11.023 27.875 4.613 1 93 238 GLU B CA 1
ATOM 4530 C C . GLU B 1 238 ? 10.055 26.703 4.512 1 93 238 GLU B C 1
ATOM 4532 O O . GLU B 1 238 ? 8.977 26.719 5.109 1 93 238 GLU B O 1
ATOM 4537 N N . GLY B 1 239 ? 10.391 25.766 3.602 1 91.81 239 GLY B N 1
ATOM 4538 C CA . GLY B 1 239 ? 9.594 24.578 3.342 1 91.81 239 GLY B CA 1
ATOM 4539 C C . GLY B 1 239 ? 10.031 23.828 2.098 1 91.81 239 GLY B C 1
ATOM 4540 O O . GLY B 1 239 ? 10.891 24.297 1.354 1 91.81 239 GLY B O 1
ATOM 4541 N N . PHE B 1 240 ? 9.461 22.688 1.993 1 90.25 240 PHE B N 1
ATOM 4542 C CA . PHE B 1 240 ? 9.734 21.891 0.805 1 90.25 240 PHE B CA 1
ATOM 4543 C C . PHE B 1 240 ? 8.453 21.281 0.26 1 90.25 240 PHE B C 1
ATOM 4545 O O . PHE B 1 240 ? 7.797 20.484 0.945 1 90.25 240 PHE B O 1
ATOM 4552 N N . PRO B 1 241 ? 8.234 21.562 -0.978 1 89 241 PRO B N 1
ATOM 4553 C CA . PRO B 1 241 ? 8.898 22.516 -1.865 1 89 241 PRO B CA 1
ATOM 4554 C C . PRO B 1 241 ? 8.883 23.938 -1.315 1 89 241 PRO B C 1
ATOM 4556 O O . PRO B 1 241 ? 8.141 24.234 -0.374 1 89 241 PRO B O 1
ATOM 4559 N N . PRO B 1 242 ? 9.688 24.766 -1.9 1 91.94 242 PRO B N 1
ATOM 4560 C CA . PRO B 1 242 ? 9.719 26.141 -1.394 1 91.94 242 PRO B CA 1
ATOM 4561 C C . PRO B 1 242 ? 8.375 26.844 -1.541 1 91.94 242 PRO B C 1
ATOM 4563 O O . PRO B 1 242 ? 7.766 26.812 -2.613 1 91.94 242 PRO B O 1
ATOM 4566 N N . PRO B 1 243 ? 7.961 27.516 -0.465 1 94.25 243 PRO B N 1
ATOM 4567 C CA . PRO B 1 243 ? 6.652 28.172 -0.497 1 94.25 243 PRO B CA 1
ATOM 4568 C C . PRO B 1 243 ? 6.645 29.422 -1.365 1 94.25 243 PRO B C 1
ATOM 4570 O O . PRO B 1 243 ? 7.68 30.078 -1.526 1 94.25 243 PRO B O 1
ATOM 4573 N N . THR B 1 244 ? 5.5 29.641 -1.935 1 94.06 244 THR B N 1
ATOM 4574 C CA . THR B 1 244 ? 5.27 30.891 -2.662 1 94.06 244 THR B CA 1
ATOM 4575 C C . THR B 1 244 ? 4.68 31.953 -1.742 1 94.06 244 THR B C 1
ATOM 4577 O O . THR B 1 244 ? 3.656 31.719 -1.095 1 94.06 244 THR B O 1
ATOM 4580 N N . VAL B 1 245 ? 5.363 33.094 -1.729 1 93.56 245 VAL B N 1
ATOM 4581 C CA . VAL B 1 245 ? 4.93 34.156 -0.844 1 93.56 245 VAL B CA 1
ATOM 4582 C C . VAL B 1 245 ? 4.156 35.219 -1.643 1 93.56 245 VAL B C 1
ATOM 4584 O O . VAL B 1 245 ? 4.609 35.656 -2.701 1 93.56 245 VAL B O 1
ATOM 4587 N N . VAL B 1 246 ? 2.992 35.594 -1.158 1 92.5 246 VAL B N 1
ATOM 4588 C CA . VAL B 1 246 ? 2.172 36.625 -1.784 1 92.5 246 VAL B CA 1
ATOM 4589 C C . VAL B 1 246 ? 1.803 37.688 -0.752 1 92.5 246 VAL B C 1
ATOM 4591 O O . VAL B 1 246 ? 1.461 37.344 0.387 1 92.5 246 VAL B O 1
ATOM 4594 N N . TRP B 1 247 ? 1.92 38.938 -1.185 1 92.94 247 TRP B N 1
ATOM 4595 C CA . TRP B 1 247 ? 1.554 40.031 -0.317 1 92.94 247 TRP B CA 1
ATOM 4596 C C . TRP B 1 247 ? 0.262 40.688 -0.792 1 92.94 247 TRP B C 1
ATOM 4598 O O . TRP B 1 247 ? 0.043 40.844 -1.996 1 92.94 247 TRP B O 1
ATOM 4608 N N . ARG B 1 248 ? -0.529 41.031 0.2 1 91.31 248 ARG B N 1
ATOM 4609 C CA . ARG B 1 248 ? -1.771 41.75 -0.083 1 91.31 248 ARG B CA 1
ATOM 4610 C C . ARG B 1 248 ? -1.988 42.875 0.91 1 91.31 248 ARG B C 1
ATOM 4612 O O . ARG B 1 248 ? -1.486 42.844 2.035 1 91.31 248 ARG B O 1
ATOM 4619 N N . LYS B 1 249 ? -2.59 43.875 0.427 1 90.12 249 LYS B N 1
ATOM 4620 C CA . LYS B 1 249 ? -2.945 45 1.289 1 90.12 249 LYS B CA 1
ATOM 4621 C C . LYS B 1 249 ? -4.453 45.062 1.526 1 90.12 249 LYS B C 1
ATOM 4623 O O . LYS B 1 249 ? -5.238 44.781 0.625 1 90.12 249 LYS B O 1
ATOM 4628 N N . ALA B 1 250 ? -4.766 45.281 2.758 1 84.19 250 ALA B N 1
ATOM 4629 C CA . ALA B 1 250 ? -6.184 45.375 3.105 1 84.19 250 ALA B CA 1
ATOM 4630 C C . ALA B 1 250 ? -6.84 46.562 2.434 1 84.19 250 ALA B C 1
ATOM 4632 O O . ALA B 1 250 ? -6.238 47.656 2.34 1 84.19 250 ALA B O 1
ATOM 4633 N N . HIS B 1 251 ? -7.918 46.25 1.636 1 75.12 251 HIS B N 1
ATOM 4634 C CA . HIS B 1 251 ? -8.664 47.312 0.987 1 75.12 251 HIS B CA 1
ATOM 4635 C C . HIS B 1 251 ? -10.047 47.469 1.617 1 75.12 251 HIS B C 1
ATOM 4637 O O . HIS B 1 251 ? -10.758 46.5 1.822 1 75.12 251 HIS B O 1
ATOM 4643 N N . GLY B 1 252 ? -10.445 48.656 1.928 1 61.97 252 GLY B N 1
ATOM 4644 C CA . GLY B 1 252 ? -11.789 49 2.367 1 61.97 252 GLY B CA 1
ATOM 4645 C C . GLY B 1 252 ? -12.008 48.75 3.85 1 61.97 252 GLY B C 1
ATOM 4646 O O . GLY B 1 252 ? -11.07 48.438 4.582 1 61.97 252 GLY B O 1
ATOM 4647 N N . SER B 1 253 ? -13.227 49.031 4.309 1 54.12 253 SER B N 1
ATOM 4648 C CA . SER B 1 253 ? -13.664 49 5.699 1 54.12 253 SER B CA 1
ATOM 4649 C C . SER B 1 253 ? -13.93 47.562 6.172 1 54.12 253 SER B C 1
ATOM 4651 O O . SER B 1 253 ? -14.141 47.344 7.363 1 54.12 253 SER B O 1
ATOM 4653 N N . ALA B 1 254 ? -14.148 46.719 5.188 1 52.72 254 ALA B N 1
ATOM 4654 C CA . ALA B 1 254 ? -14.578 45.406 5.656 1 52.72 254 ALA B CA 1
ATOM 4655 C C . ALA B 1 254 ? -13.383 44.5 5.93 1 52.72 254 ALA B C 1
ATOM 4657 O O . ALA B 1 254 ? -12.438 44.469 5.141 1 52.72 254 ALA B O 1
ATOM 4658 N N . PRO B 1 255 ? -13.406 43.938 7.098 1 54.75 255 PRO B N 1
ATOM 4659 C CA . PRO B 1 255 ? -12.383 42.969 7.492 1 54.75 255 PRO B CA 1
ATOM 4660 C C . PRO B 1 255 ? -12.25 41.812 6.496 1 54.75 255 PRO B C 1
ATOM 4662 O O . PRO B 1 255 ? -13.258 41.25 6.047 1 54.75 255 PRO B O 1
ATOM 4665 N N . GLY B 1 256 ? -11.125 41.656 5.715 1 60.5 256 GLY B N 1
ATOM 4666 C CA . GLY B 1 256 ? -10.859 40.438 4.988 1 60.5 256 GLY B CA 1
ATOM 4667 C C . GLY B 1 256 ? -10.625 40.656 3.506 1 60.5 256 GLY B C 1
ATOM 4668 O O . GLY B 1 256 ? -10.281 39.719 2.783 1 60.5 256 GLY B O 1
ATOM 4669 N N . THR B 1 257 ? -10.922 41.844 3.162 1 69.19 257 THR B N 1
ATOM 4670 C CA . THR B 1 257 ? -10.719 42.031 1.73 1 69.19 257 THR B CA 1
ATOM 4671 C C . THR B 1 257 ? -9.297 42.5 1.447 1 69.19 257 THR B C 1
ATOM 4673 O O . THR B 1 257 ? -8.844 43.5 2.018 1 69.19 257 THR B O 1
ATOM 4676 N N . TYR B 1 258 ? -8.617 41.719 0.723 1 78.19 258 TYR B N 1
ATOM 4677 C CA . TYR B 1 258 ? -7.223 42.031 0.425 1 78.19 258 TYR B CA 1
ATOM 4678 C C . TYR B 1 258 ? -7.004 42.188 -1.076 1 78.19 258 TYR B C 1
ATOM 4680 O O . TYR B 1 258 ? -7.656 41.5 -1.872 1 78.19 258 TYR B O 1
ATOM 4688 N N . ARG B 1 259 ? -6.258 43.219 -1.375 1 81.62 259 ARG B N 1
ATOM 4689 C CA . ARG B 1 259 ? -5.844 43.406 -2.762 1 81.62 259 ARG B CA 1
ATOM 4690 C C . ARG B 1 259 ? -4.367 43.062 -2.941 1 81.62 259 ARG B C 1
ATOM 4692 O O . ARG B 1 259 ? -3.549 43.375 -2.066 1 81.62 259 ARG B O 1
ATOM 4699 N N . ASP B 1 260 ? -4.059 42.594 -4.137 1 82.62 260 ASP B N 1
ATOM 4700 C CA . ASP B 1 260 ? -2.68 42.188 -4.426 1 82.62 260 ASP B CA 1
ATOM 4701 C C . ASP B 1 260 ? -1.805 43.438 -4.633 1 82.62 260 ASP B C 1
ATOM 4703 O O . ASP B 1 260 ? -2.225 44.406 -5.27 1 82.62 260 ASP B O 1
ATOM 4707 N N . LEU B 1 261 ? -0.667 43.344 -4.086 1 84.38 261 LEU B N 1
ATOM 4708 C CA . LEU B 1 261 ? 0.239 44.5 -4.109 1 84.38 261 LEU B CA 1
ATOM 4709 C C . LEU B 1 261 ? 1.218 44.375 -5.273 1 84.38 261 LEU B C 1
ATOM 4711 O O . LEU B 1 261 ? 1.916 45.344 -5.59 1 84.38 261 LEU B O 1
ATOM 4715 N N . LEU B 1 262 ? 1.154 43.25 -5.922 1 75.12 262 LEU B N 1
ATOM 4716 C CA . LEU B 1 262 ? 2.16 43.094 -6.969 1 75.12 262 LEU B CA 1
ATOM 4717 C C . LEU B 1 262 ? 1.879 44.062 -8.125 1 75.12 262 LEU B C 1
ATOM 4719 O O . LEU B 1 262 ? 0.741 44.156 -8.594 1 75.12 262 LEU B O 1
ATOM 4723 N N . GLY B 1 263 ? 2.826 44.812 -8.516 1 77 263 GLY B N 1
ATOM 4724 C CA . GLY B 1 263 ? 2.717 45.719 -9.633 1 77 263 GLY B CA 1
ATOM 4725 C C . GLY B 1 263 ? 2.514 47.156 -9.203 1 77 263 GLY B C 1
ATOM 4726 O O . GLY B 1 263 ? 2.504 48.062 -10.039 1 77 263 GLY B O 1
ATOM 4727 N N . THR B 1 264 ? 2.275 47.375 -7.965 1 80 264 THR B N 1
ATOM 4728 C CA . THR B 1 264 ? 2.115 48.75 -7.473 1 80 264 THR B CA 1
ATOM 4729 C C . THR B 1 264 ? 3.451 49.469 -7.477 1 80 264 THR B C 1
ATOM 4731 O O . THR B 1 264 ? 4.477 48.938 -7.074 1 80 264 THR B O 1
ATOM 4734 N N . PRO B 1 265 ? 3.42 50.656 -8.008 1 82.69 265 PRO B N 1
ATOM 4735 C CA . PRO B 1 265 ? 4.668 51.438 -8 1 82.69 265 PRO B CA 1
ATOM 4736 C C . PRO B 1 265 ? 5.238 51.625 -6.594 1 82.69 265 PRO B C 1
ATOM 4738 O O . PRO B 1 265 ? 4.488 51.875 -5.648 1 82.69 265 PRO B O 1
ATOM 4741 N N . GLY B 1 266 ? 6.438 51.406 -6.383 1 86.69 266 GLY B N 1
ATOM 4742 C CA . GLY B 1 266 ? 7.117 51.625 -5.113 1 86.69 266 GLY B CA 1
ATOM 4743 C C . GLY B 1 266 ? 7.117 50.375 -4.23 1 86.69 266 GLY B C 1
ATOM 4744 O O . GLY B 1 266 ? 7.664 50.406 -3.127 1 86.69 266 GLY B O 1
ATOM 4745 N N . VAL B 1 267 ? 6.453 49.375 -4.703 1 90 267 VAL B N 1
ATOM 4746 C CA . VAL B 1 267 ? 6.375 48.125 -3.938 1 90 267 VAL B CA 1
ATOM 4747 C C . VAL B 1 267 ? 7.145 47.031 -4.656 1 90 267 VAL B C 1
ATOM 4749 O O . VAL B 1 267 ? 6.918 46.781 -5.844 1 90 267 VAL B O 1
ATOM 4752 N N . GLN B 1 268 ? 8.109 46.5 -4 1 91.81 268 GLN B N 1
ATOM 4753 C CA . GLN B 1 268 ? 8.891 45.406 -4.57 1 91.81 268 GLN B CA 1
ATOM 4754 C C . GLN B 1 268 ? 9.008 44.25 -3.59 1 91.81 268 GLN B C 1
ATOM 4756 O O . GLN B 1 268 ? 9.18 44.438 -2.387 1 91.81 268 GLN B O 1
ATOM 4761 N N . GLN B 1 269 ? 8.797 43.125 -4.066 1 92.62 269 GLN B N 1
ATOM 4762 C CA . GLN B 1 269 ? 9.016 41.938 -3.254 1 92.62 269 GLN B CA 1
ATOM 4763 C C . GLN B 1 269 ? 10.445 41.406 -3.414 1 92.62 269 GLN B C 1
ATOM 4765 O O . GLN B 1 269 ? 10.898 41.188 -4.531 1 92.62 269 GLN B O 1
ATOM 4770 N N . LEU B 1 270 ? 11.047 41.219 -2.322 1 92.62 270 LEU B N 1
ATOM 4771 C CA . LEU B 1 270 ? 12.422 40.719 -2.33 1 92.62 270 LEU B CA 1
ATOM 4772 C C . LEU B 1 270 ? 12.469 39.219 -2.564 1 92.62 270 LEU B C 1
ATOM 4774 O O . LEU B 1 270 ? 11.445 38.531 -2.469 1 92.62 270 LEU B O 1
ATOM 4778 N N . ALA B 1 271 ? 13.664 38.688 -2.822 1 90.94 271 ALA B N 1
ATOM 4779 C CA . ALA B 1 271 ? 13.852 37.281 -3.148 1 90.94 271 ALA B CA 1
ATOM 4780 C C . ALA B 1 271 ? 13.492 36.406 -1.96 1 90.94 271 ALA B C 1
ATOM 4782 O O . ALA B 1 271 ? 13.031 35.281 -2.139 1 90.94 271 ALA B O 1
ATOM 4783 N N . ASN B 1 272 ? 13.625 36.938 -0.76 1 90.69 272 ASN B N 1
ATOM 4784 C CA . ASN B 1 272 ? 13.359 36.156 0.435 1 90.69 272 ASN B CA 1
ATOM 4785 C C . ASN B 1 272 ? 11.891 36.219 0.836 1 90.69 272 ASN B C 1
ATOM 4787 O O . ASN B 1 272 ? 11.492 35.656 1.86 1 90.69 272 ASN B O 1
ATOM 4791 N N . GLY B 1 273 ? 11.148 36.938 0.045 1 92.06 273 GLY B N 1
ATOM 4792 C CA . GLY B 1 273 ? 9.719 37.031 0.28 1 92.06 273 GLY B CA 1
ATOM 4793 C C . GLY B 1 273 ? 9.297 38.312 0.982 1 92.06 273 GLY B C 1
ATOM 4794 O O . GLY B 1 273 ? 8.109 38.625 1.028 1 92.06 273 GLY B O 1
ATOM 4795 N N . SER B 1 274 ? 10.227 39.062 1.439 1 94.19 274 SER B N 1
ATOM 4796 C CA . SER B 1 274 ? 9.945 40.312 2.158 1 94.19 274 SER B CA 1
ATOM 4797 C C . SER B 1 274 ? 9.461 41.375 1.209 1 94.19 274 SER B C 1
ATOM 4799 O O . SER B 1 274 ? 9.688 41.312 -0 1 94.19 274 SER B O 1
ATOM 4801 N N . LEU B 1 275 ? 8.805 42.312 1.752 1 94.25 275 LEU B N 1
ATOM 4802 C CA . LEU B 1 275 ? 8.258 43.406 0.972 1 94.25 275 LEU B CA 1
ATOM 4803 C C . LEU B 1 275 ? 9.039 44.688 1.225 1 94.25 275 LEU B C 1
ATOM 4805 O O . LEU B 1 275 ? 9.273 45.062 2.377 1 94.25 275 LEU B O 1
ATOM 4809 N N . PHE B 1 276 ? 9.453 45.281 0.098 1 94.12 276 PHE B N 1
ATOM 4810 C CA . PHE B 1 276 ? 10.203 46.531 0.163 1 94.12 276 PHE B CA 1
ATOM 4811 C C . PHE B 1 276 ? 9.359 47.688 -0.368 1 94.12 276 PHE B C 1
ATOM 4813 O O . PHE B 1 276 ? 8.898 47.656 -1.511 1 94.12 276 PHE B O 1
ATOM 4820 N N . LEU B 1 277 ? 9.109 48.656 0.476 1 93.44 277 LEU B N 1
ATOM 4821 C CA . LEU B 1 277 ? 8.406 49.875 0.073 1 93.44 277 LEU B CA 1
ATOM 4822 C C . LEU B 1 277 ? 9.352 51.062 0.063 1 93.44 277 LEU B C 1
ATOM 4824 O O . LEU B 1 277 ? 10.008 51.344 1.068 1 93.44 277 LEU B O 1
ATOM 4828 N N . THR B 1 278 ? 9.352 51.656 -1.048 1 93.38 278 THR B N 1
ATOM 4829 C CA . THR B 1 278 ? 10.219 52.812 -1.182 1 93.38 278 THR B CA 1
ATOM 4830 C C . THR B 1 278 ? 9.438 54.094 -0.931 1 93.38 278 THR B C 1
ATOM 4832 O O . THR B 1 278 ? 8.289 54.219 -1.357 1 93.38 278 THR B O 1
ATOM 4835 N N . GLN B 1 279 ? 10.055 55.062 -0.215 1 91.75 279 GLN B N 1
ATOM 4836 C CA . GLN B 1 279 ? 9.477 56.406 0.017 1 91.75 279 GLN B CA 1
ATOM 4837 C C . GLN B 1 279 ? 8.016 56.281 0.43 1 91.75 279 GLN B C 1
ATOM 4839 O O . GLN B 1 279 ? 7.125 56.781 -0.281 1 91.75 279 GLN B O 1
ATOM 4844 N N . VAL B 1 280 ? 7.879 55.75 1.578 1 91.88 280 VAL B N 1
ATOM 4845 C CA . VAL B 1 280 ? 6.551 55.406 2.078 1 91.88 280 VAL B CA 1
ATOM 4846 C C . VAL B 1 280 ? 5.711 56.688 2.205 1 91.88 280 VAL B C 1
ATOM 4848 O O . VAL B 1 280 ? 6.211 57.719 2.648 1 91.88 280 VAL B O 1
ATOM 4851 N N . ALA B 1 281 ? 4.477 56.656 1.755 1 89.81 281 ALA B N 1
ATOM 4852 C CA . ALA B 1 281 ? 3.508 57.75 1.866 1 89.81 281 ALA B CA 1
ATOM 4853 C C . ALA B 1 281 ? 2.398 57.406 2.852 1 89.81 281 ALA B C 1
ATOM 4855 O O . ALA B 1 281 ? 2.352 56.281 3.371 1 89.81 281 ALA B O 1
ATOM 4856 N N . LYS B 1 282 ? 1.636 58.406 3.236 1 88.06 282 LYS B N 1
ATOM 4857 C CA . LYS B 1 282 ? 0.534 58.156 4.168 1 88.06 282 LYS B CA 1
ATOM 4858 C C . LYS B 1 282 ? -0.438 57.125 3.623 1 88.06 282 LYS B C 1
ATOM 4860 O O . LYS B 1 282 ? -1.046 56.375 4.391 1 88.06 282 LYS B O 1
ATOM 4865 N N . GLU B 1 283 ? -0.483 57 2.285 1 86.5 283 GLU B N 1
ATOM 4866 C CA . GLU B 1 283 ? -1.37 56.031 1.645 1 86.5 283 GLU B CA 1
ATOM 4867 C C . GLU B 1 283 ? -0.888 54.625 1.875 1 86.5 283 GLU B C 1
ATOM 4869 O O . GLU B 1 283 ? -1.665 53.656 1.757 1 86.5 283 GLU B O 1
ATOM 4874 N N . ASP B 1 284 ? 0.35 54.531 2.229 1 89.44 284 ASP B N 1
ATOM 4875 C CA . ASP B 1 284 ? 0.939 53.219 2.436 1 89.44 284 ASP B CA 1
ATOM 4876 C C . ASP B 1 284 ? 0.604 52.688 3.824 1 89.44 284 ASP B C 1
ATOM 4878 O O . ASP B 1 284 ? 0.84 51.5 4.113 1 89.44 284 ASP B O 1
ATOM 4882 N N . GLU B 1 285 ? 0.063 53.562 4.621 1 90.19 285 GLU B N 1
ATOM 4883 C CA . GLU B 1 285 ? -0.364 53.094 5.938 1 90.19 285 GLU B CA 1
ATOM 4884 C C . GLU B 1 285 ? -1.53 52.125 5.832 1 90.19 285 GLU B C 1
ATOM 4886 O O . GLU B 1 285 ? -2.416 52.312 4.988 1 90.19 285 GLU B O 1
ATOM 4891 N N . GLY B 1 286 ? -1.48 51.062 6.641 1 88.62 286 GLY B N 1
ATOM 4892 C CA . GLY B 1 286 ? -2.559 50.094 6.629 1 88.62 286 GLY B CA 1
ATOM 4893 C C . GLY B 1 286 ? -2.102 48.688 7.004 1 88.62 286 GLY B C 1
ATOM 4894 O O . GLY B 1 286 ? -1.042 48.5 7.609 1 88.62 286 GLY B O 1
ATOM 4895 N N . ARG B 1 287 ? -3.045 47.781 6.684 1 89.88 287 ARG B N 1
ATOM 4896 C CA . ARG B 1 287 ? -2.771 46.375 7.016 1 89.88 287 ARG B CA 1
ATOM 4897 C C . ARG B 1 287 ? -2.32 45.594 5.785 1 89.88 287 ARG B C 1
ATOM 4899 O O . ARG B 1 287 ? -2.889 45.75 4.703 1 89.88 287 ARG B O 1
ATOM 4906 N N . TYR B 1 288 ? -1.248 44.938 6.043 1 91.25 288 TYR B N 1
ATOM 4907 C CA . TYR B 1 288 ? -0.674 44.094 4.992 1 91.25 288 TYR B CA 1
ATOM 4908 C C . TYR B 1 288 ? -0.715 42.625 5.383 1 91.25 288 TYR B C 1
ATOM 4910 O O . TYR B 1 288 ? -0.481 42.281 6.543 1 91.25 288 TYR B O 1
ATOM 4918 N N . LEU B 1 289 ? -0.988 41.812 4.383 1 92 289 LEU B N 1
ATOM 4919 C CA . LEU B 1 289 ? -1.084 40.375 4.613 1 92 289 LEU B CA 1
ATOM 4920 C C . LEU B 1 289 ? 0.002 39.625 3.842 1 92 289 LEU B C 1
ATOM 4922 O O . LEU B 1 289 ? 0.133 39.781 2.627 1 92 289 LEU B O 1
ATOM 4926 N N . CYS B 1 290 ? 0.756 38.906 4.59 1 93.69 290 CYS B N 1
ATOM 4927 C CA . CYS B 1 290 ? 1.723 38 3.982 1 93.69 290 CYS B CA 1
ATOM 4928 C C . CYS B 1 290 ? 1.212 36.562 4.004 1 93.69 290 CYS B C 1
ATOM 4930 O O . CYS B 1 290 ? 0.84 36.031 5.059 1 93.69 290 CYS B O 1
ATOM 4932 N N . GLU B 1 291 ? 1.212 35.938 2.861 1 92.94 291 GLU B N 1
ATOM 4933 C CA . GLU B 1 291 ? 0.759 34.562 2.748 1 92.94 291 GLU B CA 1
ATOM 4934 C C . GLU B 1 291 ? 1.813 33.688 2.072 1 92.94 291 GLU B C 1
ATOM 4936 O O . GLU B 1 291 ? 2.352 34.062 1.026 1 92.94 291 GLU B O 1
ATOM 4941 N N . ALA B 1 292 ? 2.094 32.594 2.713 1 93.88 292 ALA B N 1
ATOM 4942 C CA . ALA B 1 292 ? 3.033 31.625 2.16 1 93.88 292 ALA B CA 1
ATOM 4943 C C . ALA B 1 292 ? 2.393 30.25 2.047 1 93.88 292 ALA B C 1
ATOM 4945 O O . ALA B 1 292 ? 1.874 29.719 3.031 1 93.88 292 ALA B O 1
ATOM 4946 N N . THR B 1 293 ? 2.42 29.734 0.779 1 93.19 293 THR B N 1
ATOM 4947 C CA . THR B 1 293 ? 1.802 28.422 0.572 1 93.19 293 THR B CA 1
ATOM 4948 C C . THR B 1 293 ? 2.658 27.562 -0.347 1 93.19 293 THR B C 1
ATOM 4950 O O . THR B 1 293 ? 3.35 28.078 -1.229 1 93.19 293 THR B O 1
ATOM 4953 N N . ASN B 1 294 ? 2.777 26.25 -0.085 1 91.25 294 ASN B N 1
ATOM 4954 C CA . ASN B 1 294 ? 3.391 25.266 -0.962 1 91.25 294 ASN B CA 1
ATOM 4955 C C . ASN B 1 294 ? 2.482 24.047 -1.165 1 91.25 294 ASN B C 1
ATOM 4957 O O . ASN B 1 294 ? 2.951 22.969 -1.524 1 91.25 294 ASN B O 1
ATOM 4961 N N . THR B 1 295 ? 1.212 24.141 -0.799 1 86.81 295 THR B N 1
ATOM 4962 C CA . THR B 1 295 ? 0.144 23.172 -1.008 1 86.81 295 THR B CA 1
ATOM 4963 C C . THR B 1 295 ? 0.234 22.031 0.014 1 86.81 295 THR B C 1
ATOM 4965 O O . THR B 1 295 ? -0.427 21 -0.133 1 86.81 295 THR B O 1
ATOM 4968 N N . ILE B 1 296 ? 1.181 22.219 0.918 1 87.19 296 ILE B N 1
ATOM 4969 C CA . ILE B 1 296 ? 1.293 21.25 2.004 1 87.19 296 ILE B CA 1
ATOM 4970 C C . ILE B 1 296 ? 0.722 21.859 3.289 1 87.19 296 ILE B C 1
ATOM 4972 O O . ILE B 1 296 ? 1.181 22.906 3.752 1 87.19 296 ILE B O 1
ATOM 4976 N N . GLY B 1 297 ? -0.298 21.219 3.814 1 83.69 297 GLY B N 1
ATOM 4977 C CA . GLY B 1 297 ? -0.894 21.719 5.043 1 83.69 297 GLY B CA 1
ATOM 4978 C C . GLY B 1 297 ? -1.74 22.969 4.832 1 83.69 297 GLY B C 1
ATOM 4979 O O . GLY B 1 297 ? -2.365 23.125 3.783 1 83.69 297 GLY B O 1
ATOM 4980 N N . ALA B 1 298 ? -1.818 23.828 5.879 1 85.19 298 ALA B N 1
ATOM 4981 C CA . ALA B 1 298 ? -2.699 24.984 5.871 1 85.19 298 ALA B CA 1
ATOM 4982 C C . ALA B 1 298 ? -1.971 26.219 5.355 1 85.19 298 ALA B C 1
ATOM 4984 O O . ALA B 1 298 ? -2.6 27.234 5.031 1 85.19 298 ALA B O 1
ATOM 4985 N N . GLY B 1 299 ? -0.781 26.188 5.164 1 88 299 GLY B N 1
ATOM 4986 C CA . GLY B 1 299 ? -0.035 27.375 4.801 1 88 299 GLY B CA 1
ATOM 4987 C C . GLY B 1 299 ? 0.16 28.328 5.961 1 88 299 GLY B C 1
ATOM 4988 O O . GLY B 1 299 ? -0.208 28.031 7.098 1 88 299 GLY B O 1
ATOM 4989 N N . LEU B 1 300 ? 0.83 29.5 5.59 1 91.75 300 LEU B N 1
ATOM 4990 C CA . LEU B 1 300 ? 1.092 30.531 6.582 1 91.75 300 LEU B CA 1
ATOM 4991 C C . LEU B 1 300 ? 0.479 31.859 6.156 1 91.75 300 LEU B C 1
ATOM 4993 O O . LEU B 1 300 ? 0.435 32.188 4.965 1 91.75 300 LEU B O 1
ATOM 4997 N N . SER B 1 301 ? -0.073 32.438 7.082 1 91.69 301 SER B N 1
ATOM 4998 C CA . SER B 1 301 ? -0.564 33.781 6.828 1 91.69 301 SER B CA 1
ATOM 4999 C C . SER B 1 301 ? -0.458 34.656 8.078 1 91.69 301 SER B C 1
ATOM 5001 O O . SER B 1 301 ? -0.687 34.188 9.188 1 91.69 301 SER B O 1
ATOM 5003 N N . LYS B 1 302 ? -0.028 35.875 7.871 1 91.56 302 LYS B N 1
ATOM 5004 C CA . LYS B 1 302 ? 0.084 36.844 8.977 1 91.56 302 LYS B CA 1
ATOM 5005 C C . LYS B 1 302 ? -0.232 38.25 8.516 1 91.56 302 LYS B C 1
ATOM 5007 O O . LYS B 1 302 ? 0.197 38.656 7.438 1 91.56 302 LYS B O 1
ATOM 5012 N N . VAL B 1 303 ? -1.064 38.906 9.289 1 89.69 303 VAL B N 1
ATOM 5013 C CA . VAL B 1 303 ? -1.405 40.281 9 1 89.69 303 VAL B CA 1
ATOM 5014 C C . VAL B 1 303 ? -0.553 41.219 9.867 1 89.69 303 VAL B C 1
ATOM 5016 O O . VAL B 1 303 ? -0.398 41 11.062 1 89.69 303 VAL B O 1
ATOM 5019 N N . VAL B 1 304 ? 0.022 42.25 9.219 1 90.81 304 VAL B N 1
ATOM 5020 C CA . VAL B 1 304 ? 0.832 43.219 9.945 1 90.81 304 VAL B CA 1
ATOM 5021 C C . VAL B 1 304 ? 0.389 44.625 9.578 1 90.81 304 VAL B C 1
ATOM 5023 O O . VAL B 1 304 ? -0.231 44.844 8.531 1 90.81 304 VAL B O 1
ATOM 5026 N N . LYS B 1 305 ? 0.681 45.562 10.43 1 90.56 305 LYS B N 1
ATOM 5027 C CA . LYS B 1 305 ? 0.288 46.938 10.219 1 90.56 305 LYS B CA 1
ATOM 5028 C C . LYS B 1 305 ? 1.51 47.844 10.031 1 90.56 305 LYS B C 1
ATOM 5030 O O . LYS B 1 305 ? 2.512 47.688 10.734 1 90.56 305 LYS B O 1
ATOM 5035 N N . ILE B 1 306 ? 1.408 48.688 8.992 1 91.94 306 ILE B N 1
ATOM 5036 C CA . ILE B 1 306 ? 2.398 49.75 8.805 1 91.94 306 ILE B CA 1
ATOM 5037 C C . ILE B 1 306 ? 1.821 51.062 9.273 1 91.94 306 ILE B C 1
ATOM 5039 O O . ILE B 1 306 ? 0.75 51.5 8.82 1 91.94 306 ILE B O 1
ATOM 5043 N N . THR B 1 307 ? 2.482 51.656 10.25 1 93 307 THR B N 1
ATOM 5044 C CA . THR B 1 307 ? 2.109 53 10.703 1 93 307 THR B CA 1
ATOM 5045 C C . THR B 1 307 ? 3.092 54.031 10.18 1 93 307 THR B C 1
ATOM 5047 O O . THR B 1 307 ? 4.305 53.906 10.375 1 93 307 THR B O 1
ATOM 5050 N N . VAL B 1 308 ? 2.523 55.031 9.445 1 90.94 308 VAL B N 1
ATOM 5051 C CA . VAL B 1 308 ? 3.365 56.094 8.883 1 90.94 308 VAL B CA 1
ATOM 5052 C C . VAL B 1 308 ? 3.27 57.344 9.75 1 90.94 308 VAL B C 1
ATOM 5054 O O . VAL B 1 308 ? 2.188 57.906 9.914 1 90.94 308 VAL B O 1
ATOM 5057 N N . ASN B 1 309 ? 4.41 57.719 10.344 1 88 309 ASN B N 1
ATOM 5058 C CA . ASN B 1 309 ? 4.465 58.906 11.156 1 88 309 ASN B CA 1
ATOM 5059 C C . ASN B 1 309 ? 4.945 60.125 10.352 1 88 309 ASN B C 1
ATOM 5061 O O . ASN B 1 309 ? 5.871 60 9.547 1 88 309 ASN B O 1
ATOM 5065 N N . ALA B 1 310 ? 4.191 61.188 10.359 1 78.19 310 ALA B N 1
ATOM 5066 C CA . ALA B 1 310 ? 4.602 62.406 9.68 1 78.19 310 ALA B CA 1
ATOM 5067 C C . ALA B 1 310 ? 5.262 63.375 10.656 1 78.19 310 ALA B C 1
ATOM 5069 O O . ALA B 1 310 ? 4.66 63.75 11.664 1 78.19 310 ALA B O 1
ATOM 5070 N N . PRO B 1 311 ? 6.512 63.594 10.453 1 70.31 311 PRO B N 1
ATOM 5071 C CA . PRO B 1 311 ? 7.129 64.562 11.328 1 70.31 311 PRO B CA 1
ATOM 5072 C C . PRO B 1 311 ? 6.438 65.938 11.266 1 70.31 311 PRO B C 1
ATOM 5074 O O . PRO B 1 311 ? 5.812 66.25 10.258 1 70.31 311 PRO B O 1
ATOM 5077 N N . PRO B 1 312 ? 6.312 66.5 12.43 1 66.06 312 PRO B N 1
ATOM 5078 C CA . PRO B 1 312 ? 5.742 67.875 12.391 1 66.06 312 PRO B CA 1
ATOM 5079 C C . PRO B 1 312 ? 6.422 68.75 11.359 1 66.06 312 PRO B C 1
ATOM 5081 O O . PRO B 1 312 ? 7.645 68.75 11.203 1 66.06 312 PRO B O 1
ATOM 5084 N N . ARG B 1 313 ? 5.695 69.125 10.359 1 65.44 313 ARG B N 1
ATOM 5085 C CA . ARG B 1 313 ? 6.246 70.125 9.406 1 65.44 313 ARG B CA 1
ATOM 5086 C C . ARG B 1 313 ? 5.629 71.5 9.609 1 65.44 313 ARG B C 1
ATOM 5088 O O . ARG B 1 313 ? 4.438 71.625 9.898 1 65.44 313 ARG B O 1
ATOM 5095 N N . PHE B 1 314 ? 6.539 72.438 9.836 1 60.75 314 PHE B N 1
ATOM 5096 C CA . PHE B 1 314 ? 6.062 73.812 9.891 1 60.75 314 PHE B CA 1
ATOM 5097 C C . PHE B 1 314 ? 5.602 74.25 8.516 1 60.75 314 PHE B C 1
ATOM 5099 O O . PHE B 1 314 ? 6.258 74 7.504 1 60.75 314 PHE B O 1
ATOM 5106 N N . SER B 1 315 ? 4.418 74.375 8.32 1 54.47 315 SER B N 1
ATOM 5107 C CA . SER B 1 315 ? 4.047 75 7.031 1 54.47 315 SER B CA 1
ATOM 5108 C C . SER B 1 315 ? 4.914 76.188 6.695 1 54.47 315 SER B C 1
ATOM 5110 O O . SER B 1 315 ? 5.48 76.812 7.59 1 54.47 315 SER B O 1
ATOM 5112 N N . SER B 1 316 ? 5.164 76.562 5.625 1 50.69 316 SER B N 1
ATOM 5113 C CA . SER B 1 316 ? 6.078 77.562 5.012 1 50.69 316 SER B CA 1
ATOM 5114 C C . SER B 1 316 ? 6.379 78.688 5.961 1 50.69 316 SER B C 1
ATOM 5116 O O . SER B 1 316 ? 7.543 79 6.227 1 50.69 316 SER B O 1
ATOM 5118 N N . HIS B 1 317 ? 5.66 79.938 5.82 1 51.56 317 HIS B N 1
ATOM 5119 C CA . HIS B 1 317 ? 6.129 81.25 5.273 1 51.56 317 HIS B CA 1
ATOM 5120 C C . HIS B 1 317 ? 6.672 82.125 6.371 1 51.56 317 HIS B C 1
ATOM 5122 O O . HIS B 1 317 ? 5.988 82.375 7.359 1 51.56 317 HIS B O 1
ATOM 5128 N N . ARG B 1 318 ? 7.984 81.938 6.516 1 54.5 318 ARG B N 1
ATOM 5129 C CA . ARG B 1 318 ? 8.547 83.125 7.199 1 54.5 318 ARG B CA 1
ATOM 5130 C C . ARG B 1 318 ? 7.766 84.375 6.863 1 54.5 318 ARG B C 1
ATOM 5132 O O . ARG B 1 318 ? 7.766 84.812 5.715 1 54.5 318 ARG B O 1
ATOM 5139 N N . GLU B 1 319 ? 6.641 84.438 7.316 1 54.31 319 GLU B N 1
ATOM 5140 C CA . GLU B 1 319 ? 6.008 85.688 7.07 1 54.31 319 GLU B CA 1
ATOM 5141 C C . GLU B 1 319 ? 6.602 86.812 7.961 1 54.31 319 GLU B C 1
ATOM 5143 O O . GLU B 1 319 ? 6.762 86.562 9.164 1 54.31 319 GLU B O 1
ATOM 5148 N N . ASN B 1 320 ? 7.332 87.625 7.32 1 57.16 320 ASN B N 1
ATOM 5149 C CA . ASN B 1 320 ? 7.723 88.875 8.023 1 57.16 320 ASN B CA 1
ATOM 5150 C C . ASN B 1 320 ? 6.504 89.688 8.43 1 57.16 320 ASN B C 1
ATOM 5152 O O . ASN B 1 320 ? 5.734 90.125 7.57 1 57.16 320 ASN B O 1
ATOM 5156 N N . VAL B 1 321 ? 6.086 89.562 9.555 1 58.38 321 VAL B N 1
ATOM 5157 C CA . VAL B 1 321 ? 5 90.375 10.008 1 58.38 321 VAL B CA 1
ATOM 5158 C C . VAL B 1 321 ? 5.574 91.688 10.555 1 58.38 321 VAL B C 1
ATOM 5160 O O . VAL B 1 321 ? 6.504 91.688 11.367 1 58.38 321 VAL B O 1
ATOM 5163 N N . SER B 1 322 ? 5.422 92.688 9.734 1 63.78 322 SER B N 1
ATOM 5164 C CA . SER B 1 322 ? 5.816 94 10.211 1 63.78 322 SER B CA 1
ATOM 5165 C C . SER B 1 322 ? 4.727 94.625 11.078 1 63.78 322 SER B C 1
ATOM 5167 O O . SER B 1 322 ? 3.549 94.625 10.711 1 63.78 322 SER B O 1
ATOM 5169 N N . ALA B 1 323 ? 4.844 94.75 12.258 1 58.22 323 ALA B N 1
ATOM 5170 C CA . ALA B 1 323 ? 3.902 95.438 13.094 1 58.22 323 ALA B CA 1
ATOM 5171 C C . ALA B 1 323 ? 4.402 96.875 13.367 1 58.22 323 ALA B C 1
ATOM 5173 O O . ALA B 1 323 ? 5.582 97.062 13.656 1 58.22 323 ALA B O 1
ATOM 5174 N N . GLY B 1 324 ? 3.744 97.875 12.812 1 61.16 324 GLY B N 1
ATOM 5175 C CA . GLY B 1 324 ? 4.109 99.25 13.172 1 61.16 324 GLY B CA 1
ATOM 5176 C C . GLY B 1 324 ? 4.273 99.438 14.664 1 61.16 324 GLY B C 1
ATOM 5177 O O . GLY B 1 324 ? 3.791 98.625 15.461 1 61.16 324 GLY B O 1
ATOM 5178 N N . SER B 1 325 ? 4.863 100.5 15.102 1 64.44 325 SER B N 1
ATOM 5179 C CA . SER B 1 325 ? 5.016 100.875 16.5 1 64.44 325 SER B CA 1
ATOM 5180 C C . SER B 1 325 ? 3.666 100.938 17.203 1 64.44 325 SER B C 1
ATOM 5182 O O . SER B 1 325 ? 2.746 101.625 16.703 1 64.44 325 SER B O 1
ATOM 5184 N N . GLY B 1 326 ? 3.273 100.062 18.281 1 67.06 326 GLY B N 1
ATOM 5185 C CA . GLY B 1 326 ? 2.074 100.062 19.109 1 67.06 326 GLY B CA 1
ATOM 5186 C C . GLY B 1 326 ? 1.081 99 18.734 1 67.06 326 GLY B C 1
ATOM 5187 O O . GLY B 1 326 ? 0.024 98.875 19.359 1 67.06 326 GLY B O 1
ATOM 5188 N N . THR B 1 327 ? 1.317 98.375 17.594 1 63.12 327 THR B N 1
ATOM 5189 C CA . THR B 1 327 ? 0.295 97.375 17.188 1 63.12 327 THR B CA 1
ATOM 5190 C C . THR B 1 327 ? 0.74 96 17.516 1 63.12 327 THR B C 1
ATOM 5192 O O . THR B 1 327 ? 1.938 95.688 17.531 1 63.12 327 THR B O 1
ATOM 5195 N N . LYS B 1 328 ? -0.147 95.188 18.047 1 64.69 328 LYS B N 1
ATOM 5196 C CA . LYS B 1 328 ? 0.071 93.812 18.406 1 64.69 328 LYS B CA 1
ATOM 5197 C C . LYS B 1 328 ? 0.11 92.875 17.172 1 64.69 328 LYS B C 1
ATOM 5199 O O . LYS B 1 328 ? -0.731 93 16.281 1 64.69 328 LYS B O 1
ATOM 5204 N N . ALA B 1 329 ? 1.242 92.25 16.906 1 64.31 329 ALA B N 1
ATOM 5205 C CA . ALA B 1 329 ? 1.339 91.25 15.82 1 64.31 329 ALA B CA 1
ATOM 5206 C C . ALA B 1 329 ? 1.206 89.812 16.344 1 64.31 329 ALA B C 1
ATOM 5208 O O . ALA B 1 329 ? 1.733 89.5 17.406 1 64.31 329 ALA B O 1
ATOM 5209 N N . ILE B 1 330 ? 0.284 89.125 15.867 1 64.69 330 ILE B N 1
ATOM 5210 C CA . ILE B 1 330 ? 0.099 87.688 16.234 1 64.69 330 ILE B CA 1
ATOM 5211 C C . ILE B 1 330 ? 0.856 86.812 15.258 1 64.69 330 ILE B C 1
ATOM 5213 O O . ILE B 1 330 ? 0.687 86.938 14.047 1 64.69 330 ILE B O 1
ATOM 5217 N N . LEU B 1 331 ? 1.876 86.125 15.828 1 66.5 331 LEU B N 1
ATOM 5218 C CA . LEU B 1 331 ? 2.602 85.125 15.047 1 66.5 331 LEU B CA 1
ATOM 5219 C C . LEU B 1 331 ? 1.981 83.75 15.219 1 66.5 331 LEU B C 1
ATOM 5221 O O . LEU B 1 331 ? 1.736 83.312 16.344 1 66.5 331 LEU B O 1
ATOM 5225 N N . ARG B 1 332 ? 1.453 83.25 14.094 1 66.75 332 ARG B N 1
ATOM 5226 C CA . ARG B 1 332 ? 0.896 81.875 14.117 1 66.75 332 ARG B CA 1
ATOM 5227 C C . ARG B 1 332 ? 1.861 80.875 13.484 1 66.75 332 ARG B C 1
ATOM 5229 O O . ARG B 1 332 ? 2.553 81.25 12.523 1 66.75 332 ARG B O 1
ATOM 5236 N N . CYS B 1 333 ? 2.139 79.812 14.188 1 63.69 333 CYS B N 1
ATOM 5237 C CA . CYS B 1 333 ? 2.977 78.75 13.703 1 63.69 333 CYS B CA 1
ATOM 5238 C C . CYS B 1 333 ? 2.133 77.5 13.359 1 63.69 333 CYS B C 1
ATOM 5240 O O . CYS B 1 333 ? 1.941 76.625 14.203 1 63.69 333 CYS B O 1
ATOM 5242 N N . PRO B 1 334 ? 1.607 77.625 12.234 1 64.94 334 PRO B N 1
ATOM 5243 C CA . PRO B 1 334 ? 0.846 76.438 11.867 1 64.94 334 PRO B CA 1
ATOM 5244 C C . PRO B 1 334 ? 1.733 75.188 11.672 1 64.94 334 PRO B C 1
ATOM 5246 O O . PRO B 1 334 ? 2.73 75.25 10.953 1 64.94 334 PRO B O 1
ATOM 5249 N N . VAL B 1 335 ? 1.67 74.188 12.539 1 63.81 335 VAL B N 1
ATOM 5250 C CA . VAL B 1 335 ? 2.451 73 12.477 1 63.81 335 VAL B CA 1
ATOM 5251 C C . VAL B 1 335 ? 1.553 71.812 12.055 1 63.81 335 VAL B C 1
ATOM 5253 O O . VAL B 1 335 ? 0.416 71.688 12.523 1 63.81 335 VAL B O 1
ATOM 5256 N N . SER B 1 336 ? 1.967 71.312 10.93 1 64.44 336 SER B N 1
ATOM 5257 C CA . SER B 1 336 ? 1.265 70.125 10.531 1 64.44 336 SER B CA 1
ATOM 5258 C C . SER B 1 336 ? 2.07 68.875 10.883 1 64.44 336 SER B C 1
ATOM 5260 O O . SER B 1 336 ? 3.301 68.875 10.797 1 64.44 336 SER B O 1
ATOM 5262 N N . GLY B 1 337 ? 1.685 67.875 11.586 1 62.06 337 GLY B N 1
ATOM 5263 C CA . GLY B 1 337 ? 2.342 66.625 11.93 1 62.06 337 GLY B CA 1
ATOM 5264 C C . GLY B 1 337 ? 1.509 65.75 12.844 1 62.06 337 GLY B C 1
ATOM 5265 O O . GLY B 1 337 ? 0.358 66.062 13.141 1 62.06 337 GLY B O 1
ATOM 5266 N N . ASP B 1 338 ? 1.903 64.562 13.148 1 65.81 338 ASP B N 1
ATOM 5267 C CA . ASP B 1 338 ? 1.15 63.625 14 1 65.81 338 ASP B CA 1
ATOM 5268 C C . ASP B 1 338 ? 1.208 64.062 15.461 1 65.81 338 ASP B C 1
ATOM 5270 O O . ASP B 1 338 ? 2.246 64.562 15.938 1 65.81 338 ASP B O 1
ATOM 5274 N N . GLN B 1 339 ? -0.022 64.188 16.234 1 60.72 339 GLN B N 1
ATOM 5275 C CA . GLN B 1 339 ? -0.076 64.562 17.641 1 60.72 339 GLN B CA 1
ATOM 5276 C C . GLN B 1 339 ? 0.439 63.438 18.547 1 60.72 339 GLN B C 1
ATOM 5278 O O . GLN B 1 339 ? 0.372 62.25 18.172 1 60.72 339 GLN B O 1
ATOM 5283 N N . PRO B 1 340 ? 0.988 63.969 19.844 1 62.69 340 PRO B N 1
ATOM 5284 C CA . PRO B 1 340 ? 1.204 65.312 20.453 1 62.69 340 PRO B CA 1
ATOM 5285 C C . PRO B 1 340 ? 2.453 66 19.922 1 62.69 340 PRO B C 1
ATOM 5287 O O . PRO B 1 340 ? 3.486 65.375 19.719 1 62.69 340 PRO B O 1
ATOM 5290 N N . MET B 1 341 ? 2.242 67.125 19.391 1 63.44 341 MET B N 1
ATOM 5291 C CA . MET B 1 341 ? 3.338 68 18.953 1 63.44 341 MET B CA 1
ATOM 5292 C C . MET B 1 341 ? 3.635 69.062 19.984 1 63.44 341 MET B C 1
ATOM 5294 O O . MET B 1 341 ? 2.719 69.625 20.594 1 63.44 341 MET B O 1
ATOM 5298 N N . LYS B 1 342 ? 4.855 69.125 20.391 1 65.88 342 LYS B N 1
ATOM 5299 C CA . LYS B 1 342 ? 5.25 70.25 21.25 1 65.88 342 LYS B CA 1
ATOM 5300 C C . LYS B 1 342 ? 5.832 71.375 20.422 1 65.88 342 LYS B C 1
ATOM 5302 O O . LYS B 1 342 ? 6.809 71.188 19.703 1 65.88 342 LYS B O 1
ATOM 5307 N N . VAL B 1 343 ? 5.074 72.375 20.422 1 66.69 343 VAL B N 1
ATOM 5308 C CA . VAL B 1 343 ? 5.539 73.562 19.703 1 66.69 343 VAL B CA 1
ATOM 5309 C C . VAL B 1 343 ? 6.094 74.562 20.703 1 66.69 343 VAL B C 1
ATOM 5311 O O . VAL B 1 343 ? 5.465 74.875 21.719 1 66.69 343 VAL B O 1
ATOM 5314 N N . SER B 1 344 ? 7.32 74.938 20.5 1 73.94 344 SER B N 1
ATOM 5315 C CA . SER B 1 344 ? 7.895 76 21.312 1 73.94 344 SER B CA 1
ATOM 5316 C C . SER B 1 344 ? 8.281 77.25 20.453 1 73.94 344 SER B C 1
ATOM 5318 O O . SER B 1 344 ? 8.656 77.062 19.297 1 73.94 344 SER B O 1
ATOM 5320 N N . TRP B 1 345 ? 8.008 78.438 20.969 1 71 345 TRP B N 1
ATOM 5321 C CA . TRP B 1 345 ? 8.414 79.688 20.328 1 71 345 TRP B CA 1
ATOM 5322 C C . TRP B 1 345 ? 9.719 80.188 20.922 1 71 345 TRP B C 1
ATOM 5324 O O . TRP B 1 345 ? 9.922 80.125 22.141 1 71 345 TRP B O 1
ATOM 5334 N N . HIS B 1 346 ? 10.594 80.5 20.031 1 73 346 HIS B N 1
ATOM 5335 C CA . HIS B 1 346 ? 11.859 81.062 20.516 1 73 346 HIS B CA 1
ATOM 5336 C C . HIS B 1 346 ? 12.094 82.438 19.969 1 73 346 HIS B C 1
ATOM 5338 O O . HIS B 1 346 ? 11.828 82.688 18.797 1 73 346 HIS B O 1
ATOM 5344 N N . LYS B 1 347 ? 12.242 83.375 20.828 1 67.88 347 LYS B N 1
ATOM 5345 C CA . LYS B 1 347 ? 12.727 84.75 20.484 1 67.88 347 LYS B CA 1
ATOM 5346 C C . LYS B 1 347 ? 14.148 84.938 21 1 67.88 347 LYS B C 1
ATOM 5348 O O . LYS B 1 347 ? 14.406 84.875 22.203 1 67.88 347 LYS B O 1
ATOM 5353 N N . ASP B 1 348 ? 15.117 85.438 20.156 1 72.81 348 ASP B N 1
ATOM 5354 C CA . ASP B 1 348 ? 16.516 85.688 20.5 1 72.81 348 ASP B CA 1
ATOM 5355 C C . ASP B 1 348 ? 17.062 84.562 21.375 1 72.81 348 ASP B C 1
ATOM 5357 O O . ASP B 1 348 ? 17.781 84.812 22.344 1 72.81 348 ASP B O 1
ATOM 5361 N N . GLY B 1 349 ? 16.672 83.188 21.141 1 71.56 349 GLY B N 1
ATOM 5362 C CA . GLY B 1 349 ? 17.234 82.062 21.781 1 71.56 349 GLY B CA 1
ATOM 5363 C C . GLY B 1 349 ? 16.469 81.625 23.031 1 71.56 349 GLY B C 1
ATOM 5364 O O . GLY B 1 349 ? 16.844 80.625 23.703 1 71.56 349 GLY B O 1
ATOM 5365 N N . ARG B 1 350 ? 15.539 82.375 23.438 1 72.12 350 ARG B N 1
ATOM 5366 C CA . ARG B 1 350 ? 14.789 82.062 24.641 1 72.12 350 ARG B CA 1
ATOM 5367 C C . ARG B 1 350 ? 13.367 81.625 24.297 1 72.12 350 ARG B C 1
ATOM 5369 O O . ARG B 1 350 ? 12.773 82.125 23.344 1 72.12 350 ARG B O 1
ATOM 5376 N N . ILE B 1 351 ? 12.883 80.625 25.031 1 69.38 351 ILE B N 1
ATOM 5377 C CA . ILE B 1 351 ? 11.531 80.062 24.859 1 69.38 351 ILE B CA 1
ATOM 5378 C C . ILE B 1 351 ? 10.516 81.188 25.234 1 69.38 351 ILE B C 1
ATOM 5380 O O . ILE B 1 351 ? 10.633 81.812 26.281 1 69.38 351 ILE B O 1
ATOM 5384 N N . VAL B 1 352 ? 9.672 81.625 24.344 1 65.38 352 VAL B N 1
ATOM 5385 C CA . VAL B 1 352 ? 8.625 82.562 24.625 1 65.38 352 VAL B CA 1
ATOM 5386 C C . VAL B 1 352 ? 7.336 81.812 25 1 65.38 352 VAL B C 1
ATOM 5388 O O . VAL B 1 352 ? 6.93 80.875 24.312 1 65.38 352 VAL B O 1
ATOM 5391 N N . THR B 1 353 ? 6.871 81.875 26.172 1 60.34 353 THR B N 1
ATOM 5392 C CA . THR B 1 353 ? 5.602 81.312 26.609 1 60.34 353 THR B CA 1
ATOM 5393 C C . THR B 1 353 ? 4.43 82.062 25.984 1 60.34 353 THR B C 1
ATOM 5395 O O . THR B 1 353 ? 4.465 83.25 25.859 1 60.34 353 THR B O 1
ATOM 5398 N N . PRO B 1 354 ? 3.531 81.375 25.297 1 57.06 354 PRO B N 1
ATOM 5399 C CA . PRO B 1 354 ? 2.4 82 24.625 1 57.06 354 PRO B CA 1
ATOM 5400 C C . PRO B 1 354 ? 1.784 83.125 25.422 1 57.06 354 PRO B C 1
ATOM 5402 O O . PRO B 1 354 ? 1.159 84.062 24.859 1 57.06 354 PRO B O 1
ATOM 5405 N N . SER B 1 355 ? 1.597 83.062 26.719 1 50.5 355 SER B N 1
ATOM 5406 C CA . SER B 1 355 ? 0.837 84.062 27.391 1 50.5 355 SER B CA 1
ATOM 5407 C C . SER B 1 355 ? 1.528 85.438 27.25 1 50.5 355 SER B C 1
ATOM 5409 O O . SER B 1 355 ? 0.969 86.5 27.625 1 50.5 355 SER B O 1
ATOM 5411 N N . GLU B 1 356 ? 2.875 85.438 26.953 1 41.62 356 GLU B N 1
ATOM 5412 C CA . GLU B 1 356 ? 3.588 86.688 27.234 1 41.62 356 GLU B CA 1
ATOM 5413 C C . GLU B 1 356 ? 3.525 87.688 26.062 1 41.62 356 GLU B C 1
ATOM 5415 O O . GLU B 1 356 ? 3.713 87.25 24.906 1 41.62 356 GLU B O 1
ATOM 5420 N N . SER B 1 357 ? 2.721 88.75 26.125 1 43.66 357 SER B N 1
ATOM 5421 C CA . SER B 1 357 ? 2.75 89.938 25.281 1 43.66 357 SER B CA 1
ATOM 5422 C C . SER B 1 357 ? 4.184 90.375 25 1 43.66 357 SER B C 1
ATOM 5424 O O . SER B 1 357 ? 4.922 90.75 25.922 1 43.66 357 SER B O 1
ATOM 5426 N N . TYR B 1 358 ? 4.906 89.688 24.375 1 43.91 358 TYR B N 1
ATOM 5427 C CA . TYR B 1 358 ? 6.273 90.125 24.172 1 43.91 358 TYR B CA 1
ATOM 5428 C C . TYR B 1 358 ? 6.309 91.375 23.312 1 43.91 358 TYR B C 1
ATOM 5430 O O . TYR B 1 358 ? 5.621 91.5 22.297 1 43.91 358 TYR B O 1
ATOM 5438 N N . ARG B 1 359 ? 6.539 92.5 24.109 1 41.56 359 ARG B N 1
ATOM 5439 C CA . ARG B 1 359 ? 6.84 93.812 23.5 1 41.56 359 ARG B CA 1
ATOM 5440 C C . ARG B 1 359 ? 8.141 93.75 22.719 1 41.56 359 ARG B C 1
ATOM 5442 O O . ARG B 1 359 ? 9.133 93.188 23.188 1 41.56 359 ARG B O 1
#